Protein AF-0000000087149543 (afdb_homodimer)

InterPro domains:
  IPR029063 S-adenosyl-L-methionine-dependent methyltransferase superfamily [G3DSA:3.40.50.150] (4-211)
  IPR029063 S-adenosyl-L-methionine-dependent methyltransferase superfamily [SSF53335] (11-194)
  IPR041698 Methyltransferase domain 25 [PF13649] (48-140)

Organism: NCBI:txid1816183

Sequence (468 aa):
MKGEEWYQTDEVAQAYEAKRFSRGGRLIDRREKRAVLEALSPIEDRRVLEIACGTGRFTVMLAERGADIVGLDISSAMLAQGREKARAADVADHIEFLRGDAARLPFPDDHFDTVFAMRFFHLADTPAKFLAEMCRVSKEQVFFDTFNDRSTRVLYNWLLPMGSRLYGREEVERLIDGAGLELADANHDFVLPYGFYRKIPNQLAGAFRSADTAVGDTPIGDHLASVSYWNAHVMKGEEWYQTDEVAQAYEAKRFSRGGRLIDRREKRAVLEALSPIEDRRVLEIACGTGRFTVMLAERGADIVGLDISSAMLAQGREKARAADVADHIEFLRGDAARLPFPDDHFDTVFAMRFFHLADTPAKFLAEMCRVSKEQVFFDTFNDRSTRVLYNWLLPMGSRLYGREEVERLIDGAGLELADANHDFVLPYGFYRKIPNQLAGAFRSADTAVGDTPIGDHLASVSYWNAHV

Structure (mmCIF, N/CA/C/O backbone):
data_AF-0000000087149543-model_v1
#
loop_
_entity.id
_entity.type
_entity.pdbx_description
1 polymer 'Class I SAM-dependent methyltransferase'
#
loop_
_atom_site.group_PDB
_atom_site.id
_atom_site.type_symbol
_atom_site.label_atom_id
_atom_site.label_alt_id
_atom_site.label_comp_id
_atom_site.label_asym_id
_atom_site.label_entity_id
_atom_site.label_seq_id
_atom_site.pdbx_PDB_ins_code
_atom_site.Cartn_x
_atom_site.Cartn_y
_atom_site.Cartn_z
_atom_site.occupancy
_atom_site.B_iso_or_equiv
_atom_site.auth_seq_id
_atom_site.auth_comp_id
_atom_site.auth_asym_id
_atom_site.auth_atom_id
_atom_site.pdbx_PDB_model_num
ATOM 1 N N . MET A 1 1 ? 8.578 10.164 25.062 1 27.33 1 MET A N 1
ATOM 2 C CA . MET A 1 1 ? 10 10.461 25.172 1 27.33 1 MET A CA 1
ATOM 3 C C . MET A 1 1 ? 10.766 9.945 23.953 1 27.33 1 MET A C 1
ATOM 5 O O . MET A 1 1 ? 11.906 10.352 23.719 1 27.33 1 MET A O 1
ATOM 9 N N . LYS A 1 2 ? 10.258 8.82 23.375 1 34.66 2 LYS A N 1
ATOM 10 C CA . LYS A 1 2 ? 10.969 8.242 22.234 1 34.66 2 LYS A CA 1
ATOM 11 C C . LYS A 1 2 ? 10.852 9.133 21 1 34.66 2 LYS A C 1
ATOM 13 O O . LYS A 1 2 ? 11.695 9.07 20.109 1 34.66 2 LYS A O 1
ATOM 18 N N . GLY A 1 3 ? 9.875 9.961 20.984 1 36.56 3 GLY A N 1
ATOM 19 C CA . GLY A 1 3 ? 9.664 10.922 19.906 1 36.56 3 GLY A CA 1
ATOM 20 C C . GLY A 1 3 ? 10.672 12.062 19.922 1 36.56 3 GLY A C 1
ATOM 21 O O . GLY A 1 3 ? 10.938 12.672 18.891 1 36.56 3 GLY A O 1
ATOM 22 N N . GLU A 1 4 ? 11.047 12.398 21.094 1 40 4 GLU A N 1
ATOM 23 C CA . GLU A 1 4 ? 11.875 13.578 21.328 1 40 4 GLU A CA 1
ATOM 24 C C . GLU A 1 4 ? 13.281 13.391 20.766 1 40 4 GLU A C 1
ATOM 26 O O . GLU A 1 4 ? 13.875 14.336 20.25 1 40 4 GLU A O 1
ATOM 31 N N . GLU A 1 5 ? 13.789 12.203 20.953 1 42.94 5 GLU A N 1
ATOM 32 C CA . GLU A 1 5 ? 15.227 12.078 20.734 1 42.94 5 GLU A CA 1
ATOM 33 C C . GLU A 1 5 ? 15.562 12.055 19.25 1 42.94 5 GLU A C 1
ATOM 35 O O . GLU A 1 5 ? 16.594 12.562 18.828 1 42.94 5 GLU A O 1
ATOM 40 N N . TRP A 1 6 ? 14.711 11.523 18.578 1 41.09 6 TRP A N 1
ATOM 41 C CA . TRP A 1 6 ? 15.086 11.328 17.188 1 41.09 6 TRP A CA 1
ATOM 42 C C . TRP A 1 6 ? 15.148 12.656 16.438 1 41.09 6 TRP A C 1
ATOM 44 O O . TRP A 1 6 ? 16.031 12.875 15.609 1 41.09 6 TRP A O 1
ATOM 54 N N . TYR A 1 7 ? 14.297 13.555 16.891 1 47.53 7 TYR A N 1
ATOM 55 C CA . TYR A 1 7 ? 14.227 14.828 16.172 1 47.53 7 TYR A CA 1
ATOM 56 C C . TYR A 1 7 ? 15.367 15.75 16.578 1 47.53 7 TYR A C 1
ATOM 58 O O . TYR A 1 7 ? 15.586 16.797 15.961 1 47.53 7 TYR A O 1
ATOM 66 N N . GLN A 1 8 ? 16 15.297 17.594 1 44.03 8 GLN A N 1
ATOM 67 C CA . GLN A 1 8 ? 16.906 16.297 18.156 1 44.03 8 GLN A CA 1
ATOM 68 C C . GLN A 1 8 ? 18.266 16.266 17.469 1 44.03 8 GLN A C 1
ATOM 70 O O . GLN A 1 8 ? 19.094 17.156 17.656 1 44.03 8 GLN A O 1
ATOM 75 N N . THR A 1 9 ? 18.453 15.258 16.703 1 47.78 9 THR A N 1
ATOM 76 C CA . THR A 1 9 ? 19.844 15.305 16.266 1 47.78 9 THR A CA 1
ATOM 77 C C . THR A 1 9 ? 19.953 15.953 14.898 1 47.78 9 THR A C 1
ATOM 79 O O . THR A 1 9 ? 19.031 15.883 14.086 1 47.78 9 THR A O 1
ATOM 82 N N . ASP A 1 10 ? 20.953 16.891 14.758 1 50.62 10 ASP A N 1
ATOM 83 C CA . ASP A 1 10 ? 21.359 17.547 13.523 1 50.62 10 ASP A CA 1
ATOM 84 C C . ASP A 1 10 ? 21.25 16.594 12.336 1 50.62 10 ASP A C 1
ATOM 86 O O . ASP A 1 10 ? 20.875 17 11.234 1 50.62 10 ASP A O 1
ATOM 90 N N . GLU A 1 11 ? 21.625 15.477 12.625 1 47.28 11 GLU A N 1
ATOM 91 C CA . GLU A 1 11 ? 21.609 14.453 11.586 1 47.28 11 GLU A CA 1
ATOM 92 C C . GLU A 1 11 ? 20.188 14.156 11.125 1 47.28 11 GLU A C 1
ATOM 94 O O . GLU A 1 11 ? 19.938 13.945 9.938 1 47.28 11 GLU A O 1
ATOM 99 N N . VAL A 1 12 ? 19.406 14.297 11.992 1 49.44 12 VAL A N 1
ATOM 100 C CA . VAL A 1 12 ? 18 14.047 11.656 1 49.44 12 VAL A CA 1
ATOM 101 C C . VAL A 1 12 ? 17.469 15.188 10.797 1 49.44 12 VAL A C 1
ATOM 103 O O . VAL A 1 12 ? 16.75 14.961 9.82 1 49.44 12 VAL A O 1
ATOM 106 N N . ALA A 1 13 ? 17.922 16.375 11.109 1 51.53 13 ALA A N 1
ATOM 107 C CA . ALA A 1 13 ? 17.484 17.531 10.352 1 51.53 13 ALA A CA 1
ATOM 108 C C . ALA A 1 13 ? 17.969 17.469 8.906 1 51.53 13 ALA A C 1
ATOM 110 O O . ALA A 1 13 ? 17.219 17.766 7.973 1 51.53 13 ALA A O 1
ATOM 111 N N . GLN A 1 14 ? 19.203 17.062 8.758 1 47.72 14 GLN A N 1
ATOM 112 C CA . GLN A 1 14 ? 19.781 16.953 7.418 1 47.72 14 GLN A CA 1
ATOM 113 C C . GLN A 1 14 ? 19.094 15.859 6.609 1 47.72 14 GLN A C 1
ATOM 115 O O . GLN A 1 14 ? 18.812 16.047 5.426 1 47.72 14 GLN A O 1
ATOM 120 N N . ALA A 1 15 ? 18.906 14.844 7.258 1 51.75 15 ALA A N 1
ATOM 121 C CA . ALA A 1 15 ? 18.25 13.727 6.574 1 51.75 15 ALA A CA 1
ATOM 122 C C . ALA A 1 15 ? 16.812 14.078 6.184 1 51.75 15 ALA A C 1
ATOM 124 O O . ALA A 1 15 ? 16.344 13.68 5.113 1 51.75 15 ALA A O 1
ATOM 125 N N . TYR A 1 16 ? 16.328 14.797 7.02 1 52.88 16 TYR A N 1
ATOM 126 C CA . TYR A 1 16 ? 14.977 15.273 6.766 1 52.88 16 TYR A CA 1
ATOM 127 C C . TYR A 1 16 ? 14.922 16.109 5.496 1 52.88 16 TYR A C 1
ATOM 129 O O . TYR A 1 16 ? 14.016 15.953 4.676 1 52.88 16 TYR A O 1
ATOM 137 N N . GLU A 1 17 ? 15.906 16.906 5.301 1 51.84 17 GLU A N 1
ATOM 138 C CA . GLU A 1 17 ? 15.922 17.781 4.137 1 51.84 17 GLU A CA 1
ATOM 139 C C . GLU A 1 17 ? 16.156 17 2.852 1 51.84 17 GLU A C 1
ATOM 141 O O . GLU A 1 17 ? 15.547 17.297 1.819 1 51.84 17 GLU A O 1
ATOM 146 N N . ALA A 1 18 ? 17.109 16.078 2.912 1 49.62 18 ALA A N 1
ATOM 147 C CA . ALA A 1 18 ? 17.422 15.312 1.71 1 49.62 18 ALA A CA 1
ATOM 148 C C . ALA A 1 18 ? 16.188 14.57 1.201 1 49.62 18 ALA A C 1
ATOM 150 O O . ALA A 1 18 ? 15.922 14.547 -0.003 1 49.62 18 ALA A O 1
ATOM 151 N N . LYS A 1 19 ? 15.516 14.055 2.021 1 56.31 19 LYS A N 1
ATOM 152 C CA . LYS A 1 19 ? 14.305 13.312 1.677 1 56.31 19 LYS A CA 1
ATOM 153 C C . LYS A 1 19 ? 13.211 14.25 1.175 1 56.31 19 LYS A C 1
ATOM 155 O O . LYS A 1 19 ? 12.391 13.867 0.341 1 56.31 19 LYS A O 1
ATOM 160 N N . ARG A 1 20 ? 13.43 15.414 1.558 1 56.34 20 ARG A N 1
ATOM 161 C CA . ARG A 1 20 ? 12.477 16.438 1.164 1 56.34 20 ARG A CA 1
ATOM 162 C C . ARG A 1 20 ? 12.711 16.891 -0.276 1 56.34 20 ARG A C 1
ATOM 164 O O . ARG A 1 20 ? 11.781 17.328 -0.955 1 56.34 20 ARG A O 1
ATOM 171 N N . PHE A 1 21 ? 13.891 16.422 -0.726 1 56.03 21 PHE A N 1
ATOM 172 C CA . PHE A 1 21 ? 14.227 16.938 -2.049 1 56.03 21 PHE A CA 1
ATOM 173 C C . PHE A 1 21 ? 14.039 15.859 -3.109 1 56.03 21 PHE A C 1
ATOM 175 O O . PHE A 1 21 ? 14.289 16.094 -4.293 1 56.03 21 PHE A O 1
ATOM 182 N N . SER A 1 22 ? 13.617 14.836 -2.607 1 65.5 22 SER A N 1
ATOM 183 C CA . SER A 1 22 ? 13.227 13.883 -3.645 1 65.5 22 SER A CA 1
ATOM 184 C C . SER A 1 22 ? 12.008 14.383 -4.418 1 65.5 22 SER A C 1
ATOM 186 O O . SER A 1 22 ? 11.336 15.312 -3.988 1 65.5 22 SER A O 1
ATOM 188 N N . ARG A 1 23 ? 11.828 13.891 -5.684 1 73.19 23 ARG A N 1
ATOM 189 C CA . ARG A 1 23 ? 10.641 14.297 -6.441 1 73.19 23 ARG A CA 1
ATOM 190 C C . ARG A 1 23 ? 9.367 14.023 -5.648 1 73.19 23 ARG A C 1
ATOM 192 O O . ARG A 1 23 ? 8.43 14.82 -5.672 1 73.19 23 ARG A O 1
ATOM 199 N N . GLY A 1 24 ? 9.469 12.922 -4.938 1 71.25 24 GLY A N 1
ATOM 200 C CA . GLY A 1 24 ? 8.344 12.609 -4.07 1 71.25 24 GLY A CA 1
ATOM 201 C C . GLY A 1 24 ? 8.211 13.57 -2.902 1 71.25 24 GLY A C 1
ATOM 202 O O . GLY A 1 24 ? 7.102 14 -2.57 1 71.25 24 GLY A O 1
ATOM 203 N N . GLY A 1 25 ? 9.312 13.867 -2.389 1 74.81 25 GLY A N 1
ATOM 204 C CA . GLY A 1 25 ? 9.305 14.844 -1.311 1 74.81 25 GLY A CA 1
ATOM 205 C C . GLY A 1 25 ? 8.812 16.219 -1.746 1 74.81 25 GLY A C 1
ATOM 206 O O . GLY A 1 25 ? 8.07 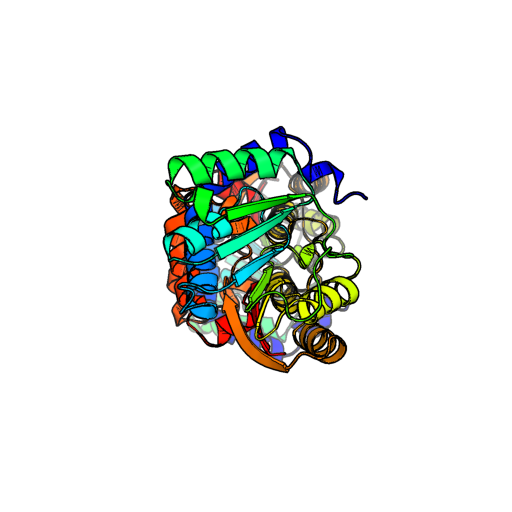16.875 -1.02 1 74.81 25 GLY A O 1
ATOM 207 N N . ARG A 1 26 ? 9.156 16.562 -2.906 1 80.81 26 ARG A N 1
ATOM 208 C CA . ARG A 1 26 ? 8.742 17.859 -3.441 1 80.81 26 ARG A CA 1
ATOM 209 C C . ARG A 1 26 ? 7.234 17.906 -3.656 1 80.81 26 ARG A C 1
ATOM 211 O O . ARG A 1 26 ? 6.602 18.938 -3.439 1 80.81 26 ARG A O 1
ATOM 218 N N . LEU A 1 27 ? 6.734 16.797 -4.102 1 78.44 27 LEU A N 1
ATOM 219 C CA . LEU A 1 27 ? 5.289 16.734 -4.293 1 78.44 27 LEU A CA 1
ATOM 220 C C . LEU A 1 27 ? 4.555 16.906 -2.971 1 78.44 27 LEU A C 1
ATOM 222 O O . LEU A 1 27 ? 3.59 17.672 -2.895 1 78.44 27 LEU A O 1
ATOM 226 N N . ILE A 1 28 ? 4.992 16.219 -1.995 1 83.06 28 ILE A N 1
ATOM 227 C CA . ILE A 1 28 ? 4.387 16.344 -0.672 1 83.06 28 ILE A CA 1
ATOM 228 C C . ILE A 1 28 ? 4.473 17.781 -0.188 1 83.06 28 ILE A C 1
ATOM 230 O O . ILE A 1 28 ? 3.475 18.344 0.268 1 83.06 28 ILE A O 1
ATOM 234 N N . ASP A 1 29 ? 5.613 18.344 -0.327 1 87.88 29 ASP A N 1
ATOM 235 C CA . ASP A 1 29 ? 5.852 19.719 0.111 1 87.88 29 ASP A CA 1
ATOM 236 C C . ASP A 1 29 ? 4.891 20.688 -0.579 1 87.88 29 ASP A C 1
ATOM 238 O O . ASP A 1 29 ? 4.258 21.516 0.078 1 87.88 29 ASP A O 1
ATOM 242 N N . ARG A 1 30 ? 4.762 20.562 -1.868 1 87.44 30 ARG A N 1
ATOM 243 C CA . ARG A 1 30 ? 3.908 21.453 -2.652 1 87.44 30 ARG A CA 1
ATOM 244 C C . ARG A 1 30 ? 2.449 21.328 -2.225 1 87.44 30 ARG A C 1
ATOM 246 O O . ARG A 1 30 ? 1.757 22.328 -2.07 1 87.44 30 ARG A O 1
ATOM 253 N N . ARG A 1 31 ? 2.006 20.156 -2.039 1 87.88 31 ARG A N 1
ATOM 254 C CA . ARG A 1 31 ? 0.6 19.938 -1.718 1 87.88 31 ARG A CA 1
ATOM 255 C C . ARG A 1 31 ? 0.289 20.375 -0.292 1 87.88 31 ARG A C 1
ATOM 257 O O . ARG A 1 31 ? -0.779 20.938 -0.027 1 87.88 31 ARG A O 1
ATOM 264 N N . GLU A 1 32 ? 1.177 20.109 0.598 1 92.75 32 GLU A N 1
ATOM 265 C CA . GLU A 1 32 ? 0.988 20.578 1.966 1 92.75 32 GLU A CA 1
ATOM 266 C C . GLU A 1 32 ? 0.935 22.094 2.021 1 92.75 32 GLU A C 1
ATOM 268 O O . GLU A 1 32 ? 0.095 22.672 2.719 1 92.75 32 GLU A O 1
ATOM 273 N N . LYS A 1 33 ? 1.839 22.75 1.318 1 94.81 33 LYS A N 1
ATOM 274 C CA . LYS A 1 33 ? 1.857 24.203 1.283 1 94.81 33 LYS A CA 1
ATOM 275 C C . LYS A 1 33 ? 0.556 24.766 0.708 1 94.81 33 LYS A C 1
ATOM 277 O O . LYS A 1 33 ? 0.018 25.75 1.213 1 94.81 33 LYS A O 1
ATOM 282 N N . ARG A 1 34 ? 0.113 24.094 -0.311 1 92.94 34 ARG A N 1
ATOM 283 C CA . ARG A 1 34 ? -1.152 24.516 -0.904 1 92.94 34 ARG A CA 1
ATOM 284 C C . ARG A 1 34 ? -2.291 24.422 0.105 1 92.94 34 ARG A C 1
ATOM 286 O O . ARG A 1 34 ? -3.113 25.328 0.215 1 92.94 34 ARG A O 1
ATOM 293 N N . ALA A 1 35 ? -2.326 23.344 0.829 1 93 35 ALA A N 1
ATOM 294 C CA . ALA A 1 35 ? -3.381 23.141 1.818 1 93 35 ALA A CA 1
ATOM 295 C C . ALA A 1 35 ? -3.357 24.219 2.889 1 93 35 ALA A C 1
ATOM 297 O O . ALA A 1 35 ? -4.402 24.75 3.268 1 93 35 ALA A O 1
ATOM 298 N N . VAL A 1 36 ? -2.188 24.547 3.352 1 96.56 36 VAL A N 1
ATOM 299 C CA . VAL A 1 36 ? -2.037 25.562 4.391 1 96.56 36 VAL A CA 1
ATOM 300 C C . VAL A 1 36 ? -2.459 26.922 3.848 1 96.56 36 VAL A C 1
ATOM 302 O O . VAL A 1 36 ? -3.236 27.641 4.484 1 96.56 36 VAL A O 1
ATOM 305 N N . LEU A 1 37 ? -2.008 27.234 2.67 1 95.44 37 LEU A N 1
ATOM 306 C CA . LEU A 1 37 ? -2.309 28.531 2.088 1 95.44 37 LEU A CA 1
ATOM 307 C C . LEU A 1 37 ? -3.805 28.688 1.829 1 95.44 37 LEU A C 1
ATOM 309 O O . LEU A 1 37 ? -4.391 29.734 2.117 1 95.44 37 LEU A O 1
ATOM 313 N N . GLU A 1 38 ? -4.344 27.688 1.303 1 93.75 38 GLU A N 1
ATOM 314 C CA . GLU A 1 38 ? -5.77 27.734 0.997 1 93.75 38 GLU A CA 1
ATOM 315 C C . GLU A 1 38 ? -6.602 27.891 2.268 1 93.75 38 GLU A C 1
ATOM 317 O O . GLU A 1 38 ? -7.613 28.594 2.275 1 93.75 38 GLU A O 1
ATOM 322 N N . ALA A 1 39 ? -6.172 27.312 3.305 1 95.06 39 ALA A N 1
ATOM 323 C CA . ALA A 1 39 ? -6.941 27.312 4.547 1 95.06 39 ALA A CA 1
ATOM 324 C C . ALA A 1 39 ? -6.789 28.625 5.289 1 95.06 39 ALA A C 1
ATOM 326 O O . ALA A 1 39 ? -7.742 29.125 5.906 1 95.06 39 ALA A O 1
ATOM 327 N N . LEU A 1 40 ? -5.617 29.234 5.227 1 96.5 40 LEU A N 1
ATOM 328 C CA . LEU A 1 40 ? -5.316 30.359 6.113 1 96.5 40 LEU A CA 1
ATOM 329 C C . LEU A 1 40 ? -5.496 31.688 5.391 1 96.5 40 LEU A C 1
ATOM 331 O O . LEU A 1 40 ? -5.547 32.75 6.027 1 96.5 40 LEU A O 1
ATOM 335 N N . SER A 1 41 ? -5.625 31.625 4.074 1 93.19 41 SER A N 1
ATOM 336 C CA . SER A 1 41 ? -5.75 32.875 3.316 1 93.19 41 SER A CA 1
ATOM 337 C C . SER A 1 41 ? -7.125 33.5 3.506 1 93.19 41 SER A C 1
ATOM 339 O O . SER A 1 41 ? -8.125 32.781 3.619 1 93.19 41 SER A O 1
ATOM 341 N N . PRO A 1 42 ? -7.133 34.719 3.535 1 93.75 42 PRO A N 1
ATOM 342 C CA . PRO A 1 42 ? -6.062 35.719 3.463 1 93.75 42 PRO A CA 1
ATOM 343 C C . PRO A 1 42 ? -5.293 35.844 4.773 1 93.75 42 PRO A C 1
ATOM 345 O O . PRO A 1 42 ? -5.895 35.875 5.852 1 93.75 42 PRO A O 1
ATOM 348 N N . ILE A 1 43 ? -3.969 36.031 4.676 1 94.31 43 ILE A N 1
ATOM 349 C CA . ILE A 1 43 ? -3.15 35.906 5.879 1 94.31 43 ILE A CA 1
ATOM 350 C C . ILE A 1 43 ? -2.377 37.188 6.105 1 94.31 43 ILE A C 1
ATOM 352 O O . ILE A 1 43 ? -1.684 37.344 7.117 1 94.31 43 ILE A O 1
ATOM 356 N N . GLU A 1 44 ? -2.564 38.156 5.191 1 95.5 44 GLU A N 1
ATOM 357 C CA . GLU A 1 44 ? -1.853 39.438 5.305 1 95.5 44 GLU A CA 1
ATOM 358 C C . GLU A 1 44 ? -2.209 40.156 6.602 1 95.5 44 GLU A C 1
ATOM 360 O O . GLU A 1 44 ? -3.387 40.312 6.934 1 95.5 44 GLU A O 1
ATOM 365 N N . ASP A 1 45 ? -1.207 40.5 7.359 1 96.12 45 ASP A N 1
ATOM 366 C CA . ASP A 1 45 ? -1.296 41.281 8.586 1 96.12 45 ASP A CA 1
ATOM 367 C C . ASP A 1 45 ? -2.012 40.5 9.688 1 96.12 45 ASP A C 1
ATOM 369 O O . ASP A 1 45 ? -2.566 41.125 10.617 1 96.12 45 ASP A O 1
ATOM 373 N N . ARG A 1 46 ? -2.084 39.25 9.562 1 97.81 46 ARG A N 1
ATOM 374 C CA . ARG A 1 46 ? -2.676 38.406 10.602 1 97.81 46 ARG A CA 1
ATOM 375 C C . ARG A 1 46 ? -1.606 37.875 11.547 1 97.81 46 ARG A C 1
ATOM 377 O O . ARG A 1 46 ? -0.473 37.625 11.133 1 97.81 46 ARG A O 1
ATOM 384 N N . ARG A 1 47 ? -1.957 37.781 12.82 1 98.62 47 ARG A N 1
ATOM 385 C CA . ARG A 1 47 ? -1.091 37.156 13.812 1 98.62 47 ARG A CA 1
ATOM 386 C C . ARG A 1 47 ? -1.292 35.625 13.82 1 98.62 47 ARG A C 1
ATOM 388 O O . ARG A 1 47 ? -2.369 35.156 14.172 1 98.62 47 ARG A O 1
ATOM 395 N N . VAL A 1 48 ? -0.228 34.938 13.492 1 98.75 48 VAL A N 1
ATOM 396 C CA . VAL A 1 48 ? -0.337 33.469 13.32 1 98.75 48 VAL A CA 1
ATOM 397 C C . VAL A 1 48 ? 0.649 32.781 14.242 1 98.75 48 VAL A C 1
ATOM 399 O O . VAL A 1 48 ? 1.75 33.281 14.484 1 98.75 48 VAL A O 1
ATOM 402 N N . LEU A 1 49 ? 0.227 31.641 14.781 1 98.88 49 LEU A N 1
ATOM 403 C CA . LEU A 1 49 ? 1.114 30.75 15.531 1 98.88 49 LEU A CA 1
ATOM 404 C C . LEU A 1 49 ? 1.224 29.391 14.867 1 98.88 49 LEU A C 1
ATOM 406 O O . LEU A 1 49 ? 0.208 28.766 14.562 1 98.88 49 LEU A O 1
ATOM 410 N N . GLU A 1 50 ? 2.434 28.953 14.562 1 98.88 50 GLU A N 1
ATOM 411 C CA . GLU A 1 50 ? 2.684 27.594 14.102 1 98.88 50 GLU A CA 1
ATOM 412 C C . GLU A 1 50 ? 3.291 26.734 15.219 1 98.88 50 GLU A C 1
ATOM 414 O O . GLU A 1 50 ? 4.336 27.078 15.766 1 98.88 50 GLU A O 1
ATOM 419 N N . ILE A 1 51 ? 2.572 25.688 15.508 1 98.12 51 ILE A N 1
ATOM 420 C CA . ILE A 1 51 ? 3.059 24.703 16.469 1 98.12 51 ILE A CA 1
ATOM 421 C C . ILE A 1 51 ? 3.92 23.656 15.758 1 98.12 51 ILE A C 1
ATOM 423 O O . ILE A 1 51 ? 3.555 23.172 14.688 1 98.12 51 ILE A O 1
ATOM 427 N N . ALA A 1 52 ? 5.109 23.297 16.422 1 96.44 52 ALA A N 1
ATOM 428 C CA . ALA A 1 52 ? 6.051 22.359 15.82 1 96.44 52 ALA A CA 1
ATOM 429 C C . ALA A 1 52 ? 6.477 22.797 14.43 1 96.44 52 ALA A C 1
ATOM 431 O O . ALA A 1 52 ? 6.359 22.047 13.461 1 96.44 52 ALA A O 1
ATOM 432 N N . CYS A 1 53 ? 7.141 23.984 14.383 1 97.44 53 CYS A N 1
ATOM 433 C CA . CYS A 1 53 ? 7.383 24.641 13.102 1 97.44 53 CYS A CA 1
ATOM 434 C C . CYS A 1 53 ? 8.594 24.031 12.406 1 97.44 53 CYS A C 1
ATOM 436 O O . CYS A 1 53 ? 8.82 24.281 11.219 1 97.44 53 CYS A O 1
ATOM 438 N N . GLY A 1 54 ? 9.43 23.25 13.133 1 94.94 54 GLY A N 1
ATOM 439 C CA . GLY A 1 54 ? 10.633 22.703 12.539 1 94.94 54 GLY A CA 1
ATOM 440 C C . GLY A 1 54 ? 11.586 23.75 12.016 1 94.94 54 GLY A C 1
ATOM 441 O O . GLY A 1 54 ? 11.93 24.703 12.734 1 94.94 54 GLY A O 1
ATOM 442 N N . THR A 1 55 ? 11.977 23.594 10.75 1 94.25 55 THR A N 1
ATOM 443 C CA . THR A 1 55 ? 12.914 24.547 10.156 1 94.25 55 THR A CA 1
ATOM 444 C C . THR A 1 55 ? 12.164 25.75 9.578 1 94.25 55 THR A C 1
ATOM 446 O O . THR A 1 55 ? 12.727 26.516 8.797 1 94.25 55 THR A O 1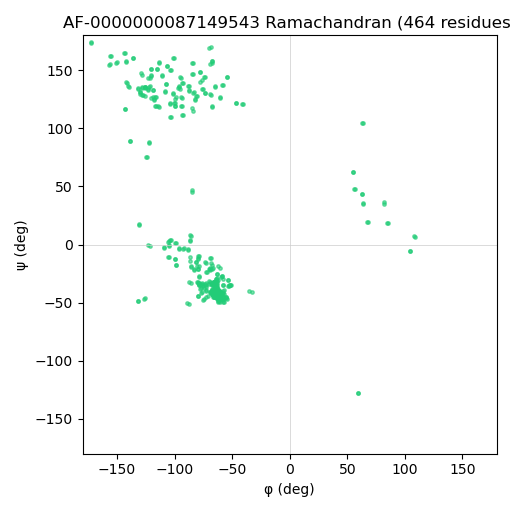
ATOM 449 N N . GLY A 1 56 ? 10.914 25.797 9.844 1 96.75 56 GLY A N 1
ATOM 450 C CA . GLY A 1 56 ? 10.133 26.984 9.5 1 96.75 56 GLY A CA 1
ATOM 451 C C . GLY A 1 56 ? 9.695 27 8.047 1 96.75 56 GLY A C 1
ATOM 452 O O . GLY A 1 56 ? 9.641 28.062 7.43 1 96.75 56 GLY A O 1
ATOM 453 N N . ARG A 1 57 ? 9.383 25.844 7.457 1 95.25 57 ARG A N 1
ATOM 454 C CA . ARG A 1 57 ? 8.961 25.781 6.059 1 95.25 57 ARG A CA 1
ATOM 455 C C . ARG A 1 57 ? 7.688 26.578 5.832 1 95.25 57 ARG A C 1
ATOM 457 O O . ARG A 1 57 ? 7.637 27.438 4.953 1 95.25 57 ARG A O 1
ATOM 464 N N . PHE A 1 58 ? 6.762 26.328 6.645 1 97.62 58 PHE A N 1
ATOM 465 C CA . PHE A 1 58 ? 5.488 27.031 6.516 1 97.62 58 PHE A CA 1
ATOM 466 C C . PHE A 1 58 ? 5.586 28.438 7.102 1 97.62 58 PHE A C 1
ATOM 468 O O . PHE A 1 58 ? 4.984 29.375 6.578 1 97.62 58 PHE A O 1
ATOM 475 N N . THR A 1 59 ? 6.363 28.594 8.148 1 98.38 59 THR A N 1
ATOM 476 C CA . THR A 1 59 ? 6.543 29.875 8.82 1 98.38 59 THR A CA 1
ATOM 477 C C . THR A 1 59 ? 7.055 30.938 7.84 1 98.38 59 THR A C 1
ATOM 479 O O . THR A 1 59 ? 6.469 32 7.719 1 98.38 59 THR A O 1
ATOM 482 N N . VAL A 1 60 ? 8.07 30.578 7.121 1 97.81 60 VAL A N 1
ATOM 483 C CA . VAL A 1 60 ? 8.688 31.5 6.176 1 97.81 60 VAL A CA 1
ATOM 484 C C . VAL A 1 60 ? 7.73 31.781 5.023 1 97.81 60 VAL A C 1
ATOM 486 O O . VAL A 1 60 ? 7.578 32.938 4.602 1 97.81 60 VAL A O 1
ATOM 489 N N . MET A 1 61 ? 7.082 30.766 4.555 1 97.44 61 MET A N 1
ATOM 490 C CA . MET A 1 61 ? 6.137 30.906 3.447 1 97.44 61 MET A CA 1
ATOM 491 C C . MET A 1 61 ? 5.035 31.906 3.795 1 97.44 61 MET A C 1
ATOM 493 O O . MET A 1 61 ? 4.707 32.781 2.992 1 97.44 61 MET A O 1
ATOM 497 N N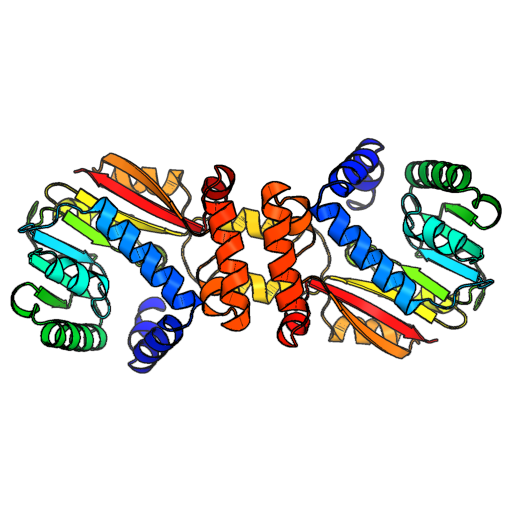 . LEU A 1 62 ? 4.48 31.812 4.973 1 98.38 62 LEU A N 1
ATOM 498 C CA . LEU A 1 62 ? 3.369 32.688 5.363 1 98.38 62 LEU A CA 1
ATOM 499 C C . LEU A 1 62 ? 3.848 34.094 5.629 1 98.38 62 LEU A C 1
ATOM 501 O O . LEU A 1 62 ? 3.137 35.062 5.332 1 98.38 62 LEU A O 1
ATOM 505 N N . ALA A 1 63 ? 5.031 34.219 6.16 1 98.44 63 ALA A N 1
ATOM 506 C CA . ALA A 1 63 ? 5.605 35.531 6.344 1 98.44 63 ALA A CA 1
ATOM 507 C C . ALA A 1 63 ? 5.785 36.25 5.008 1 98.44 63 ALA A C 1
ATOM 509 O O . ALA A 1 63 ? 5.531 37.438 4.895 1 98.44 63 ALA A O 1
ATOM 510 N N . GLU A 1 64 ? 6.199 35.5 4.004 1 97.5 64 GLU A N 1
ATOM 511 C CA . GLU A 1 64 ? 6.359 36.062 2.664 1 97.5 64 GLU A CA 1
ATOM 512 C C . GLU A 1 64 ? 5.035 36.562 2.121 1 97.5 64 GLU A C 1
ATOM 514 O O . GLU A 1 64 ? 5.016 37.438 1.248 1 97.5 64 GLU A O 1
ATOM 519 N N . ARG A 1 65 ? 4 36.094 2.723 1 96.69 65 ARG A N 1
ATOM 520 C CA . ARG A 1 65 ? 2.674 36.5 2.271 1 96.69 65 ARG A CA 1
ATOM 521 C C . ARG A 1 65 ? 2.102 37.594 3.166 1 96.69 65 ARG A C 1
ATOM 523 O O . ARG A 1 65 ? 0.931 37.969 3.035 1 96.69 65 ARG A O 1
ATOM 530 N N . GLY A 1 66 ? 2.852 38.031 4.156 1 97.25 66 GLY A N 1
ATOM 531 C CA . GLY A 1 66 ? 2.49 39.219 4.91 1 97.25 66 GLY A CA 1
ATOM 532 C C . GLY A 1 66 ? 2.006 38.906 6.312 1 97.25 66 GLY A C 1
ATOM 533 O O . GLY A 1 66 ? 1.563 39.812 7.031 1 97.25 66 GLY A O 1
ATOM 534 N N . ALA A 1 67 ? 2.094 37.688 6.758 1 98.19 67 ALA A N 1
ATOM 535 C CA . ALA A 1 67 ? 1.674 37.344 8.109 1 98.19 67 ALA A CA 1
ATOM 536 C C . ALA A 1 67 ? 2.729 37.75 9.141 1 98.19 67 ALA A C 1
ATOM 538 O O . ALA A 1 67 ? 3.916 37.812 8.82 1 98.19 67 ALA A O 1
ATOM 539 N N . ASP A 1 68 ? 2.271 38.094 10.312 1 98.56 68 ASP A N 1
ATOM 540 C CA . ASP A 1 68 ? 3.117 38.125 11.5 1 98.56 68 ASP A CA 1
ATOM 541 C C . ASP A 1 68 ? 3.049 36.812 12.258 1 98.56 68 ASP A C 1
ATOM 543 O O . ASP A 1 68 ? 2.033 36.5 12.883 1 98.56 68 ASP A O 1
ATOM 547 N N . ILE A 1 69 ? 4.203 36.062 12.234 1 98.69 69 ILE A N 1
ATOM 548 C CA . ILE A 1 69 ? 4.059 34.656 12.625 1 98.69 69 ILE A CA 1
ATOM 549 C C . ILE A 1 69 ? 5.078 34.312 13.703 1 98.69 69 ILE A C 1
ATOM 551 O O . ILE A 1 69 ? 6.23 34.75 13.641 1 98.69 69 ILE A O 1
ATOM 555 N N . VAL A 1 70 ? 4.594 33.625 14.703 1 98.81 70 VAL A N 1
ATOM 556 C CA . VAL A 1 70 ? 5.449 32.969 15.695 1 98.81 70 VAL A CA 1
ATOM 557 C C . VAL A 1 70 ? 5.57 31.484 15.375 1 98.81 70 VAL A C 1
ATOM 559 O O . VAL A 1 70 ? 4.559 30.797 15.195 1 98.81 70 VAL A O 1
ATOM 562 N N . GLY A 1 71 ? 6.793 31 15.172 1 98.69 71 GLY A N 1
ATOM 563 C CA . GLY A 1 71 ? 7.062 29.578 15.062 1 98.69 71 GLY A CA 1
ATOM 564 C C . GLY A 1 71 ? 7.602 28.969 16.344 1 98.69 71 GLY A C 1
ATOM 565 O O . GLY A 1 71 ? 8.641 29.406 16.844 1 98.69 71 GLY A O 1
ATOM 566 N N . LEU A 1 72 ? 6.887 28.016 16.891 1 98.19 72 LEU A N 1
ATOM 567 C CA . LEU A 1 72 ? 7.277 27.375 18.125 1 98.19 72 LEU A CA 1
ATOM 568 C C . LEU A 1 72 ? 7.75 25.953 17.875 1 98.19 72 LEU A C 1
ATOM 570 O O . LEU A 1 72 ? 7.117 25.203 17.125 1 98.19 72 LEU A O 1
ATOM 574 N N . ASP A 1 73 ? 8.875 25.562 18.422 1 96.44 73 ASP A N 1
ATOM 575 C CA . ASP A 1 73 ? 9.406 24.203 18.359 1 96.44 73 ASP A CA 1
ATOM 576 C C . ASP A 1 73 ? 10.25 23.891 19.594 1 96.44 73 ASP A C 1
ATOM 578 O O . ASP A 1 73 ? 10.766 24.797 20.25 1 96.44 73 ASP A O 1
ATOM 582 N N . ILE A 1 74 ? 10.344 22.641 19.844 1 92.75 74 ILE A N 1
ATOM 583 C CA . ILE A 1 74 ? 11.109 22.219 21.016 1 92.75 74 ILE A CA 1
ATOM 584 C C . ILE A 1 74 ? 12.594 22.156 20.656 1 92.75 74 ILE A C 1
ATOM 586 O O . ILE A 1 74 ? 13.445 22.219 21.547 1 92.75 74 ILE A O 1
ATOM 590 N N . SER A 1 75 ? 12.945 22.047 19.438 1 91.56 75 SER A N 1
ATOM 591 C CA . SER A 1 75 ? 14.32 21.844 19 1 91.56 75 SER A CA 1
ATOM 592 C C . SER A 1 75 ? 15.008 23.156 18.672 1 91.56 75 SER A C 1
ATOM 594 O O . SER A 1 75 ? 14.68 23.812 17.672 1 91.56 75 SER A O 1
ATOM 596 N N . SER A 1 76 ? 16.078 23.438 19.406 1 92.81 76 SER A N 1
ATOM 597 C CA . SER A 1 76 ? 16.844 24.641 19.156 1 92.81 76 SER A CA 1
ATOM 598 C C . SER A 1 76 ? 17.562 24.578 17.812 1 92.81 76 SER A C 1
ATOM 600 O O . SER A 1 76 ? 17.719 25.594 17.141 1 92.81 76 SER A O 1
ATOM 602 N N . ALA A 1 77 ? 17.953 23.406 17.516 1 89.31 77 ALA A N 1
ATOM 603 C CA . ALA A 1 77 ? 18.672 23.219 16.266 1 89.31 77 ALA A CA 1
ATOM 604 C C . ALA A 1 77 ? 17.781 23.531 15.07 1 89.31 77 ALA A C 1
ATOM 606 O O . ALA A 1 77 ? 18.203 24.172 14.102 1 89.31 77 ALA A O 1
ATOM 607 N N . MET A 1 78 ? 16.578 23.094 15.133 1 92.19 78 MET A N 1
ATOM 608 C CA . MET A 1 78 ? 15.625 23.359 14.062 1 92.19 78 MET A CA 1
ATOM 609 C C . MET A 1 78 ? 15.312 24.859 13.961 1 92.19 78 MET A C 1
ATOM 611 O O . MET A 1 78 ? 15.273 25.406 12.867 1 92.19 78 MET A O 1
ATOM 615 N N . LEU A 1 79 ? 15.195 25.5 15.117 1 95.44 79 LEU A N 1
ATOM 616 C CA . LEU A 1 79 ? 14.875 26.922 15.141 1 95.44 79 LEU A CA 1
ATOM 617 C C . LEU A 1 79 ? 16.016 27.75 14.555 1 95.44 79 LEU A C 1
ATOM 619 O O . LEU A 1 79 ? 15.781 28.75 13.891 1 95.44 79 LEU A O 1
ATOM 623 N N . ALA A 1 80 ? 17.203 27.281 14.781 1 95.5 80 ALA A N 1
ATOM 624 C CA . ALA A 1 80 ? 18.344 27.984 14.227 1 95.5 80 ALA A CA 1
ATOM 625 C C . ALA A 1 80 ? 18.328 27.953 12.703 1 95.5 80 ALA A C 1
ATOM 627 O O . ALA A 1 80 ? 18.594 28.969 12.055 1 95.5 80 ALA A O 1
ATOM 628 N N . GLN A 1 81 ? 18.031 26.859 12.219 1 94.31 81 GLN A N 1
ATOM 629 C CA . GLN A 1 81 ? 17.906 26.734 10.766 1 94.31 81 GLN A CA 1
ATOM 630 C C . GLN A 1 81 ? 16.766 27.609 10.25 1 94.31 81 GLN A C 1
ATOM 632 O O . GLN A 1 81 ? 16.859 28.203 9.172 1 94.31 81 GLN A O 1
ATOM 637 N N . GLY A 1 82 ? 15.695 27.656 11 1 95.94 82 GLY A N 1
ATOM 638 C CA . GLY A 1 82 ? 14.578 28.5 10.625 1 95.94 82 GLY A CA 1
ATOM 639 C C . GLY A 1 82 ? 14.938 29.984 10.555 1 95.94 82 GLY A C 1
ATOM 640 O O . GLY A 1 82 ? 14.539 30.672 9.625 1 95.94 82 GLY A O 1
ATOM 641 N N . ARG A 1 83 ? 15.695 30.391 11.469 1 97.38 83 ARG A N 1
ATOM 642 C CA . ARG A 1 83 ? 16.141 31.781 11.492 1 97.38 83 ARG A CA 1
ATOM 643 C C . ARG A 1 83 ? 17 32.094 10.281 1 97.38 83 ARG A C 1
ATOM 645 O O . ARG A 1 83 ? 16.875 33.188 9.695 1 97.38 83 ARG A O 1
ATOM 652 N N . GLU A 1 84 ? 17.797 31.172 9.93 1 96.69 84 GLU A N 1
ATOM 653 C CA . GLU A 1 84 ? 18.625 31.359 8.742 1 96.69 84 GLU A CA 1
ATOM 654 C C . GLU A 1 84 ? 17.766 31.484 7.484 1 96.69 84 GLU A C 1
ATOM 656 O O . GLU A 1 84 ? 18.016 32.344 6.633 1 96.69 84 GLU A O 1
ATOM 661 N N . LYS A 1 85 ? 16.828 30.703 7.422 1 95.31 85 LYS A N 1
ATOM 662 C CA . LYS A 1 85 ? 15.922 30.75 6.273 1 95.31 85 LYS A CA 1
ATOM 663 C C . LYS A 1 85 ? 15.148 32.062 6.223 1 95.31 85 LYS A C 1
ATOM 665 O O . LYS A 1 85 ? 14.953 32.625 5.145 1 95.31 85 LYS A O 1
ATOM 670 N N . ALA A 1 86 ? 14.758 32.5 7.332 1 97.19 86 ALA A N 1
ATOM 671 C CA . ALA A 1 86 ? 14.016 33.75 7.418 1 97.19 86 ALA A CA 1
ATOM 672 C C . ALA A 1 86 ? 14.867 34.938 6.953 1 97.19 86 ALA A C 1
ATOM 674 O O . ALA A 1 86 ? 14.375 35.812 6.242 1 97.19 86 ALA A O 1
ATOM 675 N N . ARG A 1 87 ? 16.094 34.875 7.336 1 97.69 87 ARG A N 1
ATOM 676 C CA . ARG A 1 87 ? 17.016 35.938 6.918 1 97.69 87 ARG A CA 1
ATOM 677 C C . ARG A 1 87 ? 17.25 35.875 5.414 1 97.69 87 ARG A C 1
ATOM 679 O O . ARG A 1 87 ? 17.234 36.906 4.742 1 97.69 87 ARG A O 1
ATOM 686 N N . ALA A 1 88 ? 17.422 34.719 4.953 1 96.69 88 ALA A N 1
ATOM 687 C CA . ALA A 1 88 ? 17.688 34.531 3.529 1 96.69 88 ALA A CA 1
ATOM 688 C C . ALA A 1 88 ? 16.516 35 2.686 1 96.69 88 ALA A C 1
ATOM 690 O O . ALA A 1 88 ? 16.688 35.531 1.58 1 96.69 88 ALA A O 1
ATOM 691 N N . ALA A 1 89 ? 15.344 34.875 3.232 1 96.5 89 ALA A N 1
ATOM 692 C CA . ALA A 1 89 ? 14.125 35.25 2.508 1 96.5 89 ALA A CA 1
ATOM 693 C C . ALA A 1 89 ? 13.727 36.688 2.773 1 96.5 89 ALA A C 1
ATOM 695 O O . ALA A 1 89 ? 12.719 37.156 2.25 1 96.5 89 ALA A O 1
ATOM 696 N N . ASP A 1 90 ? 14.477 37.344 3.637 1 97.5 90 ASP A N 1
ATOM 697 C CA . ASP A 1 90 ? 14.273 38.75 3.98 1 97.5 90 ASP A CA 1
ATOM 698 C C . ASP A 1 90 ? 12.906 38.969 4.629 1 97.5 90 ASP A C 1
ATOM 700 O O . ASP A 1 90 ? 12.188 39.906 4.266 1 97.5 90 ASP A O 1
ATOM 704 N N . VAL A 1 91 ? 12.547 38.031 5.566 1 97.75 91 VAL A N 1
ATOM 705 C CA . VAL A 1 91 ? 11.266 38.156 6.262 1 97.75 91 VAL A CA 1
ATOM 706 C C . VAL A 1 91 ? 11.477 38 7.766 1 97.75 91 VAL A C 1
ATOM 708 O O . VAL A 1 91 ? 10.531 37.719 8.5 1 97.75 91 VAL A O 1
ATOM 711 N N . ALA A 1 92 ? 12.641 38.125 8.234 1 97.69 92 ALA A N 1
ATOM 712 C CA . ALA A 1 92 ? 12.984 37.938 9.641 1 97.69 92 ALA A CA 1
ATOM 713 C C . ALA A 1 92 ? 12.195 38.875 10.539 1 97.69 92 ALA A C 1
ATOM 715 O O . ALA A 1 92 ? 11.867 38.531 11.68 1 97.69 92 ALA A O 1
ATOM 716 N N . ASP A 1 93 ? 11.852 40 10.008 1 97.19 93 ASP A N 1
ATOM 717 C CA . ASP A 1 93 ? 11.156 41 10.789 1 97.19 93 ASP A CA 1
ATOM 718 C C . ASP A 1 93 ? 9.703 40.594 11.039 1 97.19 93 ASP A C 1
ATOM 720 O O . ASP A 1 93 ? 9.031 41.188 11.898 1 97.19 93 ASP A O 1
ATOM 724 N N . HIS A 1 94 ? 9.211 39.625 10.312 1 97.81 94 HIS A N 1
ATOM 725 C CA . HIS A 1 94 ? 7.828 39.188 10.438 1 97.81 94 HIS A CA 1
ATOM 726 C C . HIS A 1 94 ? 7.742 37.875 11.211 1 97.81 94 HIS A C 1
ATOM 728 O O . HIS A 1 94 ? 6.66 37.312 11.367 1 97.81 94 HIS A O 1
ATOM 734 N N . ILE A 1 95 ? 8.898 37.344 11.727 1 98.56 95 ILE A N 1
ATOM 735 C CA . ILE A 1 95 ? 8.906 36.031 12.32 1 98.56 95 ILE A CA 1
ATOM 736 C C . ILE A 1 95 ? 9.57 36.062 13.695 1 98.56 95 ILE A C 1
ATOM 738 O O . ILE A 1 95 ? 10.602 36.719 13.867 1 98.56 95 ILE A O 1
ATOM 742 N N . GLU A 1 96 ? 8.969 35.531 14.602 1 98.38 96 GLU A N 1
ATOM 743 C CA . GLU A 1 96 ? 9.594 35.188 15.883 1 98.38 96 GLU A CA 1
ATOM 744 C C . GLU A 1 96 ? 9.664 33.688 16.109 1 98.38 96 GLU A C 1
ATOM 746 O O . GLU A 1 96 ? 8.633 33 16.109 1 98.38 96 GLU A O 1
ATOM 751 N N . PHE A 1 97 ? 10.852 33.125 16.234 1 98.06 97 PHE A N 1
ATOM 752 C CA . PHE A 1 97 ? 11.031 31.734 16.578 1 98.06 97 PHE A CA 1
ATOM 753 C C . PHE A 1 97 ? 11.195 31.562 18.078 1 98.06 97 PHE A C 1
ATOM 755 O O . PHE A 1 97 ? 12.078 32.188 18.688 1 98.06 97 PHE A O 1
ATOM 762 N N . LEU A 1 98 ? 10.398 30.719 18.656 1 97.75 98 LEU A N 1
ATOM 763 C CA . LEU A 1 98 ? 10.352 30.547 20.094 1 97.75 98 LEU A CA 1
ATOM 764 C C . LEU A 1 98 ? 10.484 29.078 20.484 1 97.75 98 LEU A C 1
ATOM 766 O O . LEU A 1 98 ? 9.773 28.234 19.938 1 97.75 98 LEU A O 1
ATOM 770 N N . ARG A 1 99 ? 11.391 28.781 21.375 1 96.5 99 ARG A N 1
ATOM 771 C CA . ARG A 1 99 ? 11.469 27.438 21.906 1 96.5 99 ARG A CA 1
ATOM 772 C C . ARG A 1 99 ? 10.43 27.219 23 1 96.5 99 ARG A C 1
ATOM 774 O O . ARG A 1 99 ? 10.305 28.031 23.922 1 96.5 99 ARG A O 1
ATOM 781 N N . GLY A 1 100 ? 9.664 26.188 22.875 1 94.38 100 GLY A N 1
ATOM 782 C CA . GLY A 1 100 ? 8.656 25.953 23.891 1 94.38 100 GLY A CA 1
ATOM 783 C C . GLY A 1 100 ? 7.938 24.625 23.719 1 94.38 100 GLY A C 1
ATOM 784 O O . GLY A 1 100 ? 8.172 23.906 22.734 1 94.38 100 GLY A O 1
ATOM 785 N N . ASP A 1 101 ? 7.105 24.375 24.75 1 92.62 101 ASP A N 1
ATOM 786 C CA . ASP A 1 101 ? 6.266 23.172 24.797 1 92.62 101 ASP A CA 1
ATOM 787 C C . ASP A 1 101 ? 4.84 23.5 24.344 1 92.62 101 ASP A C 1
ATOM 789 O O . ASP A 1 101 ? 4.188 24.375 24.906 1 92.62 101 ASP A O 1
ATOM 793 N N . ALA A 1 102 ? 4.406 22.734 23.391 1 93.44 102 ALA A N 1
ATOM 794 C CA . ALA A 1 102 ? 3.086 22.984 22.812 1 93.44 102 ALA A CA 1
ATOM 795 C C . ALA A 1 102 ? 1.982 22.672 23.812 1 93.44 102 ALA A C 1
ATOM 797 O O . ALA A 1 102 ? 0.839 23.109 23.641 1 93.44 102 ALA A O 1
ATOM 798 N N . ALA A 1 103 ? 2.295 21.938 24.875 1 92.38 103 ALA A N 1
ATOM 799 C CA . ALA A 1 103 ? 1.3 21.578 25.875 1 92.38 103 ALA A CA 1
ATOM 800 C C . ALA A 1 103 ? 1.055 22.719 26.859 1 92.38 103 ALA A C 1
ATOM 802 O O . ALA A 1 103 ? 0.07 22.703 27.609 1 92.38 103 ALA A O 1
ATOM 803 N N . ARG A 1 104 ? 1.999 23.641 26.891 1 94 104 ARG A N 1
ATOM 804 C CA . ARG A 1 104 ? 1.889 24.828 27.734 1 94 104 ARG A CA 1
ATOM 805 C C . ARG A 1 104 ? 2.377 26.078 27.016 1 94 104 ARG A C 1
ATOM 807 O O . ARG A 1 104 ? 3.5 26.531 27.234 1 94 104 ARG A O 1
ATOM 814 N N . LEU A 1 105 ? 1.483 26.688 26.359 1 96.94 105 LEU A N 1
ATOM 815 C CA . LEU A 1 105 ? 1.854 27.828 25.516 1 96.94 105 LEU A CA 1
ATOM 816 C C . LEU A 1 105 ? 1.918 29.094 26.344 1 96.94 105 LEU A C 1
ATOM 818 O O . LEU A 1 105 ? 0.98 29.422 27.078 1 96.94 105 LEU A O 1
ATOM 822 N N . PRO A 1 106 ? 2.969 29.812 26.219 1 96.69 106 PRO A N 1
ATOM 823 C CA . PRO A 1 106 ? 3.158 31.031 27.016 1 96.69 106 PRO A CA 1
ATOM 824 C C . PRO A 1 106 ? 2.49 32.25 26.391 1 96.69 106 PRO A C 1
ATOM 826 O O . PRO A 1 106 ? 3.1 33.312 26.328 1 96.69 106 PRO A O 1
ATOM 829 N N . PHE A 1 107 ? 1.292 32.125 25.984 1 98.19 107 PHE A N 1
ATOM 830 C CA . PHE A 1 107 ? 0.538 33.219 25.375 1 98.19 107 PHE A CA 1
ATOM 831 C C . PHE A 1 107 ? -0.824 33.375 26.047 1 98.19 107 PHE A C 1
ATOM 833 O O . PHE A 1 107 ? -1.41 32.375 26.5 1 98.19 107 PHE A O 1
ATOM 840 N N . PRO A 1 108 ? -1.323 34.562 26.125 1 98 108 PRO A N 1
ATOM 841 C CA . PRO A 1 108 ? -2.674 34.75 26.672 1 98 108 PRO A CA 1
ATOM 842 C C . PRO A 1 108 ? -3.758 34.219 25.734 1 98 108 PRO A C 1
ATOM 844 O O . PRO A 1 108 ? -3.477 33.875 24.578 1 98 108 PRO A O 1
ATOM 847 N N . ASP A 1 109 ? -4.988 34.156 26.297 1 98.12 109 ASP A N 1
ATOM 848 C CA . ASP A 1 109 ? -6.141 33.719 25.531 1 98.12 109 ASP A CA 1
ATOM 849 C C . ASP A 1 109 ? -6.363 34.594 24.297 1 98.12 109 ASP A C 1
ATOM 851 O O . ASP A 1 109 ? -6.184 35.812 24.375 1 98.12 109 ASP A O 1
ATOM 855 N N . ASP A 1 110 ? -6.652 34.062 23.188 1 98.19 110 ASP A N 1
ATOM 856 C CA . ASP A 1 110 ? -7.098 34.75 21.984 1 98.19 110 ASP A CA 1
ATOM 857 C C . ASP A 1 110 ? -6.016 35.688 21.469 1 98.19 110 ASP A C 1
ATOM 859 O O . ASP A 1 110 ? -6.316 36.812 21.016 1 98.19 110 ASP A O 1
ATOM 863 N N . HIS A 1 111 ? -4.801 35.281 21.609 1 98.44 111 HIS A N 1
ATOM 864 C CA . HIS A 1 111 ? -3.668 36.125 21.25 1 98.44 111 HIS A CA 1
ATOM 865 C C . HIS A 1 111 ? -3.416 36.094 19.75 1 98.44 111 HIS A C 1
ATOM 867 O O . HIS A 1 111 ? -2.959 37.094 19.172 1 98.44 111 HIS A O 1
ATOM 873 N N . PHE A 1 112 ? -3.666 35.031 19.078 1 98.69 112 PHE A N 1
ATOM 874 C CA . PHE A 1 112 ? -3.426 34.875 17.641 1 98.69 112 PHE A CA 1
ATOM 875 C C . PHE A 1 112 ? -4.742 34.781 16.875 1 98.69 112 PHE A C 1
ATOM 877 O O . PHE A 1 112 ? -5.738 34.281 17.406 1 98.69 112 PHE A O 1
ATOM 884 N N . ASP A 1 113 ? -4.746 35.312 15.664 1 98.5 113 ASP A N 1
ATOM 885 C CA . ASP A 1 113 ? -5.91 35.156 14.805 1 98.5 113 ASP A CA 1
ATOM 886 C C . ASP A 1 113 ? -6.094 33.688 14.406 1 98.5 113 ASP A C 1
ATOM 888 O O . ASP A 1 113 ? -7.219 33.188 14.375 1 98.5 113 ASP A O 1
ATOM 892 N N . THR A 1 114 ? -4.977 33.062 14.133 1 98.19 114 THR A N 1
ATOM 893 C CA . THR A 1 114 ? -4.98 31.688 13.688 1 98.19 114 THR A CA 1
ATOM 894 C C . THR A 1 114 ? -3.812 30.922 14.297 1 98.19 114 THR A C 1
ATOM 896 O O . THR A 1 114 ? -2.701 31.453 14.398 1 98.19 114 THR A O 1
ATOM 899 N N . VAL A 1 115 ? -4.098 29.656 14.711 1 98.75 115 VAL A N 1
ATOM 900 C CA . VAL A 1 115 ? -3.08 28.719 15.18 1 98.75 115 VAL A CA 1
ATOM 901 C C . VAL A 1 115 ? -3.127 27.438 14.336 1 98.75 115 VAL A C 1
ATOM 903 O O . VAL A 1 115 ? -4.207 26.922 14.055 1 98.75 115 VAL A O 1
ATOM 906 N N . PHE A 1 116 ? -1.954 26.969 13.891 1 98.62 116 PHE A N 1
ATOM 907 C CA . PHE A 1 116 ? -1.988 25.75 13.102 1 98.62 116 PHE A CA 1
ATOM 908 C C . PHE A 1 116 ? -0.797 24.859 13.43 1 98.62 116 PHE A C 1
ATOM 910 O O . PHE A 1 116 ? 0.176 25.312 14.039 1 98.62 116 PHE A O 1
ATOM 917 N N . ALA A 1 117 ? -0.922 23.594 13.172 1 98.06 117 ALA A N 1
ATOM 918 C CA . ALA A 1 117 ? 0.1 22.578 13.398 1 98.06 117 ALA A CA 1
ATOM 919 C C . ALA A 1 117 ? 0.088 21.531 12.289 1 98.06 117 ALA A C 1
ATOM 921 O O . ALA A 1 117 ? -0.911 20.844 12.094 1 98.06 117 ALA A O 1
ATOM 922 N N . MET A 1 118 ? 1.172 21.453 11.555 1 96.56 118 MET A N 1
ATOM 923 C CA . MET A 1 118 ? 1.335 20.453 10.508 1 96.56 118 MET A CA 1
ATOM 924 C C . MET A 1 118 ? 2.33 19.375 10.93 1 96.56 118 MET A C 1
ATOM 926 O O . MET A 1 118 ? 3.375 19.688 11.508 1 96.56 118 MET A O 1
ATOM 930 N N . ARG A 1 119 ? 2 18.141 10.633 1 91.62 119 ARG A N 1
ATOM 931 C CA . ARG A 1 119 ? 2.875 17.016 10.938 1 91.62 119 ARG A CA 1
ATOM 932 C C . ARG A 1 119 ? 3.207 16.969 12.43 1 91.62 119 ARG A C 1
ATOM 934 O O . ARG A 1 119 ? 4.371 16.812 12.805 1 91.62 119 ARG A O 1
ATOM 941 N N . PHE A 1 120 ? 2.211 17.094 13.219 1 92.75 120 PHE A N 1
ATOM 942 C CA . PHE A 1 120 ? 2.426 17.188 14.664 1 92.75 120 PHE A CA 1
ATOM 943 C C . PHE A 1 120 ? 1.593 16.141 15.406 1 92.75 120 PHE A C 1
ATOM 945 O O . PHE A 1 120 ? 2.119 15.398 16.234 1 92.75 120 PHE A O 1
ATOM 952 N N . PHE A 1 121 ? 0.339 15.984 15.094 1 93.25 121 PHE A N 1
ATOM 953 C CA . PHE A 1 121 ? -0.595 15.234 15.93 1 93.25 121 PHE A CA 1
ATOM 954 C C . PHE A 1 121 ? -0.314 13.734 15.836 1 93.25 121 PHE A C 1
ATOM 956 O O . PHE A 1 121 ? -0.682 12.977 16.734 1 93.25 121 PHE A O 1
ATOM 963 N N . HIS A 1 122 ? 0.299 13.32 14.766 1 86.88 122 HIS A N 1
ATOM 964 C CA . HIS A 1 122 ? 0.642 11.906 14.688 1 86.88 122 HIS A CA 1
ATOM 965 C C . HIS A 1 122 ? 1.723 11.539 15.695 1 86.88 122 HIS A C 1
ATOM 967 O O . HIS A 1 122 ? 1.945 10.359 15.977 1 86.88 122 HIS A O 1
ATOM 973 N N . LEU A 1 123 ? 2.312 12.508 16.266 1 86.31 123 LEU A N 1
ATOM 974 C CA . LEU A 1 123 ? 3.342 12.266 17.266 1 86.31 123 LEU A CA 1
ATOM 975 C C . LEU A 1 123 ? 2.844 12.633 18.672 1 86.31 123 LEU A C 1
ATOM 977 O O . LEU A 1 123 ? 3.557 12.453 19.656 1 86.31 123 LEU A O 1
ATOM 981 N N . ALA A 1 124 ? 1.681 13.125 18.75 1 87.12 124 ALA A N 1
ATOM 982 C CA . ALA A 1 124 ? 1.163 13.672 20 1 87.12 124 ALA A CA 1
ATOM 983 C C . ALA A 1 124 ? 0.611 12.57 20.891 1 87.12 124 ALA A C 1
ATOM 985 O O . ALA A 1 124 ? -0.34 11.875 20.531 1 87.12 124 ALA A O 1
ATOM 986 N N . ASP A 1 125 ? 1.102 12.5 22.109 1 83.31 125 ASP A N 1
ATOM 987 C CA . ASP A 1 125 ? 0.632 11.5 23.062 1 83.31 125 ASP A CA 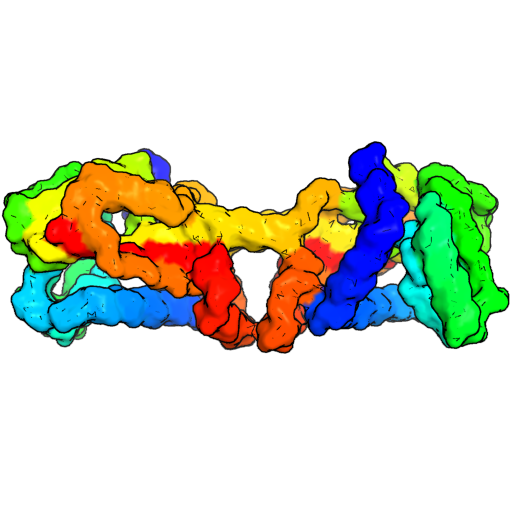1
ATOM 988 C C . ASP A 1 125 ? -0.699 11.922 23.688 1 83.31 125 ASP A C 1
ATOM 990 O O . ASP A 1 125 ? -1.521 11.078 24.031 1 83.31 125 ASP A O 1
ATOM 994 N N . THR A 1 126 ? -0.827 13.219 23.844 1 90.56 126 THR A N 1
ATOM 995 C CA . THR A 1 126 ? -2.043 13.766 24.438 1 90.56 126 THR A CA 1
ATOM 996 C C . THR A 1 126 ? -2.676 14.797 23.5 1 90.56 126 THR A C 1
ATOM 998 O O . THR A 1 126 ? -2.678 15.992 23.812 1 90.56 126 THR A O 1
ATOM 1001 N N . PRO A 1 127 ? -3.307 14.328 22.453 1 94.12 127 PRO A N 1
ATOM 1002 C CA . PRO A 1 127 ? -3.791 15.266 21.438 1 94.12 127 PRO A CA 1
ATOM 1003 C C . PRO A 1 127 ? -4.84 16.234 21.969 1 94.12 127 PRO A C 1
ATOM 1005 O O . PRO A 1 127 ? -4.887 17.391 21.562 1 94.12 127 PRO A O 1
ATOM 1008 N N . ALA A 1 128 ? -5.582 15.812 22.953 1 94.75 128 ALA A N 1
ATOM 1009 C CA . ALA A 1 128 ? -6.625 16.672 23.5 1 94.75 128 ALA A CA 1
ATOM 1010 C C . ALA A 1 128 ? -6.02 17.891 24.203 1 94.75 128 ALA A C 1
ATOM 1012 O O . ALA A 1 128 ? -6.508 19.016 24.031 1 94.75 128 ALA A O 1
ATOM 1013 N N . LYS A 1 129 ? -4.984 17.656 24.906 1 94.62 129 LYS A N 1
ATOM 1014 C CA . LYS A 1 129 ? -4.32 18.75 25.625 1 94.62 129 LYS A CA 1
ATOM 1015 C C . LYS A 1 129 ? -3.74 19.766 24.656 1 94.62 129 LYS A C 1
ATOM 1017 O O . LYS A 1 129 ? -3.859 20.984 24.875 1 94.62 129 LYS A O 1
ATOM 1022 N N . PHE A 1 130 ? -3.146 19.312 23.625 1 95.75 130 PHE A N 1
ATOM 1023 C CA . PHE A 1 130 ? -2.527 20.188 22.656 1 95.75 130 PHE A CA 1
ATOM 1024 C C . PHE A 1 130 ? -3.584 21.016 21.922 1 95.75 130 PHE A C 1
ATOM 1026 O O . PHE A 1 130 ? -3.408 22.219 21.703 1 95.75 130 PHE A O 1
ATOM 1033 N N . LEU A 1 131 ? -4.676 20.344 21.547 1 96.94 131 LEU A N 1
ATOM 1034 C CA . LEU A 1 131 ? -5.734 21.031 20.828 1 96.94 131 LEU A CA 1
ATOM 1035 C C . LEU A 1 131 ? -6.402 22.078 21.734 1 96.94 131 LEU A C 1
ATOM 1037 O O . LEU A 1 131 ? -6.777 23.156 21.266 1 96.94 131 LEU A O 1
ATOM 1041 N N . ALA A 1 132 ? -6.477 21.797 23 1 96.31 132 ALA A N 1
ATOM 1042 C CA . ALA A 1 132 ? -7.043 22.75 23.969 1 96.31 132 ALA A CA 1
ATOM 1043 C C . ALA A 1 132 ? -6.176 24 24.078 1 96.31 132 ALA A C 1
ATOM 1045 O O . ALA A 1 132 ? -6.691 25.125 24.109 1 96.31 132 ALA A O 1
ATOM 1046 N N . GLU A 1 133 ? -4.906 23.797 24.125 1 97.56 133 GLU A N 1
ATOM 1047 C CA . GLU A 1 133 ? -3.988 24.938 24.172 1 97.56 133 GLU A CA 1
ATOM 1048 C C . GLU A 1 133 ? -4.047 25.75 22.891 1 97.56 133 GLU A C 1
ATOM 1050 O O . GLU A 1 133 ? -4.031 26.984 22.922 1 97.56 133 GLU A O 1
ATOM 1055 N N . MET A 1 134 ? -4.148 25.078 21.797 1 98.19 134 MET A N 1
ATOM 1056 C CA . MET A 1 134 ? -4.266 25.781 20.531 1 98.19 134 MET A CA 1
ATOM 1057 C C . MET A 1 134 ? -5.539 26.625 20.484 1 98.19 134 MET A C 1
ATOM 1059 O O . MET A 1 134 ? -5.512 27.766 20.047 1 98.19 134 MET A O 1
ATOM 1063 N N . CYS A 1 135 ? -6.586 26.031 20.953 1 97.56 135 CYS A N 1
ATOM 1064 C CA . CYS A 1 135 ? -7.855 26.75 21 1 97.56 135 CYS A CA 1
ATOM 1065 C C . CYS A 1 135 ? -7.762 27.953 21.922 1 97.56 135 CYS A C 1
ATOM 1067 O O . CYS A 1 135 ? -8.211 29.047 21.578 1 97.56 135 CYS A O 1
ATOM 1069 N N . ARG A 1 136 ? -7.152 27.734 23.078 1 97.88 136 ARG A N 1
ATOM 1070 C CA . ARG A 1 136 ? -7.078 28.781 24.078 1 97.88 136 ARG A CA 1
ATOM 1071 C C . ARG A 1 136 ? -6.398 30.031 23.516 1 97.88 136 ARG A C 1
ATOM 1073 O O . ARG A 1 136 ? -6.867 31.156 23.734 1 97.88 136 ARG A O 1
ATOM 1080 N N . VAL A 1 137 ? -5.387 29.891 22.734 1 98.5 137 VAL A N 1
ATOM 1081 C CA . VAL A 1 137 ? -4.586 31.047 22.328 1 98.5 137 VAL A CA 1
ATOM 1082 C C . VAL A 1 137 ? -5.055 31.547 20.969 1 98.5 137 VAL A C 1
ATOM 1084 O O . VAL A 1 137 ? -4.527 32.531 20.438 1 98.5 137 VAL A O 1
ATOM 1087 N N . SER A 1 138 ? -6.004 30.875 20.344 1 98.38 138 SER A N 1
ATOM 1088 C CA . SER A 1 138 ? 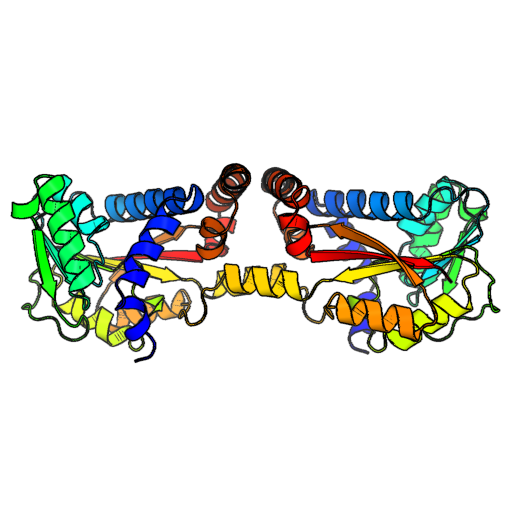-6.531 31.281 19.047 1 98.38 138 SER A CA 1
ATOM 1089 C C . SER A 1 138 ? -7.805 32.094 19.203 1 98.38 138 SER A C 1
ATOM 1091 O O . SER A 1 138 ? -8.703 31.719 19.953 1 98.38 138 SER A O 1
ATOM 1093 N N . LYS A 1 139 ? -7.863 33.156 18.438 1 98 139 LYS A N 1
ATOM 1094 C CA . LYS A 1 139 ? -9.055 34 18.438 1 98 139 LYS A CA 1
ATOM 1095 C C . LYS A 1 139 ? -10.094 33.5 17.438 1 98 139 LYS A C 1
ATOM 1097 O O . LYS A 1 139 ? -11.297 33.562 17.703 1 98 139 LYS A O 1
ATOM 1102 N N . GLU A 1 140 ? -9.672 32.906 16.328 1 97.75 140 GLU A N 1
ATOM 1103 C CA . GLU A 1 140 ? -10.617 32.656 15.242 1 97.75 140 GLU A CA 1
ATOM 1104 C C . GLU A 1 140 ? -10.5 31.219 14.742 1 97.75 140 GLU A C 1
ATOM 1106 O O . GLU A 1 140 ? -11.508 30.531 14.594 1 97.75 140 GLU A O 1
ATOM 1111 N N . GLN A 1 141 ? -9.273 30.766 14.469 1 97.81 141 GLN A N 1
ATOM 1112 C CA . GLN A 1 141 ? -9.125 29.578 13.641 1 97.81 141 GLN A CA 1
ATOM 1113 C C . GLN A 1 141 ? -8.016 28.672 14.164 1 97.81 141 GLN A C 1
ATOM 1115 O O . GLN A 1 141 ? -6.953 29.141 14.57 1 97.81 141 GLN A O 1
ATOM 1120 N N . VAL A 1 142 ? -8.312 27.375 14.195 1 98.31 142 VAL A N 1
ATOM 1121 C CA . VAL A 1 142 ? -7.312 26.328 14.414 1 98.31 142 VAL A CA 1
ATOM 1122 C C . VAL A 1 142 ? -7.258 25.406 13.203 1 98.31 142 VAL A C 1
ATOM 1124 O O . VAL A 1 142 ? -8.289 24.938 12.727 1 98.31 142 VAL A O 1
ATOM 1127 N N . PHE A 1 143 ? -6.059 25.188 12.633 1 98.12 143 PHE A N 1
ATOM 1128 C CA . PHE A 1 143 ? -5.855 24.344 11.461 1 98.12 143 PHE A CA 1
ATOM 1129 C C . PHE A 1 143 ? -4.777 23.297 11.719 1 98.12 143 PHE A C 1
ATOM 1131 O O . PHE A 1 143 ? -3.73 23.609 12.289 1 98.12 143 PHE A O 1
ATOM 1138 N N . PHE A 1 144 ? -5.07 22.016 11.453 1 97.75 144 PHE A N 1
ATOM 1139 C CA . PHE A 1 144 ? -4.078 20.984 11.703 1 97.75 144 PHE A CA 1
ATOM 1140 C C . PHE A 1 144 ? -4.344 19.766 10.828 1 97.75 144 PHE A C 1
ATOM 1142 O O . PHE A 1 144 ? -5.406 19.656 10.211 1 97.75 144 PHE A O 1
ATOM 1149 N N . ASP A 1 145 ? -3.334 18.906 10.68 1 95.25 145 ASP A N 1
ATOM 1150 C CA . ASP A 1 145 ? -3.492 17.672 9.906 1 95.25 145 ASP A CA 1
ATOM 1151 C C . ASP A 1 145 ? -3.393 16.438 10.805 1 95.25 145 ASP A C 1
ATOM 1153 O O . ASP A 1 145 ? -2.9 16.531 11.93 1 95.25 145 ASP A O 1
ATOM 1157 N N . THR A 1 146 ? -3.971 15.305 10.398 1 92.19 146 THR A N 1
ATOM 1158 C CA . THR A 1 146 ? -3.799 13.984 10.992 1 92.19 146 THR A CA 1
ATOM 1159 C C . THR A 1 146 ? -3.605 12.93 9.906 1 92.19 146 THR A C 1
ATOM 1161 O O . THR A 1 146 ? -3.908 13.172 8.734 1 92.19 146 THR A O 1
ATOM 1164 N N . PHE A 1 147 ? -3.062 11.836 10.305 1 86 147 PHE A N 1
ATOM 1165 C CA . PHE A 1 147 ? -3.02 10.656 9.445 1 86 147 PHE A CA 1
ATOM 1166 C C . PHE A 1 147 ? -4.219 9.75 9.711 1 86 147 PHE A C 1
ATOM 1168 O O . PHE A 1 147 ? -4.598 9.523 10.859 1 86 147 PHE A O 1
ATOM 1175 N N . ASN A 1 148 ? -4.73 9.258 8.648 1 84.06 148 ASN A N 1
ATOM 1176 C CA . ASN A 1 148 ? -5.992 8.523 8.719 1 84.06 148 ASN A CA 1
ATOM 1177 C C . ASN A 1 148 ? -5.766 7.047 9.016 1 84.06 148 ASN A C 1
ATOM 1179 O O . ASN A 1 148 ? -4.977 6.387 8.336 1 84.06 148 ASN A O 1
ATOM 1183 N N . ASP A 1 149 ? -6.539 6.531 9.984 1 76.06 149 ASP A N 1
ATOM 1184 C CA . ASP A 1 149 ? -6.441 5.113 10.32 1 76.06 149 ASP A CA 1
ATOM 1185 C C . ASP A 1 149 ? -7.168 4.25 9.289 1 76.06 149 ASP A C 1
ATOM 1187 O O . ASP A 1 149 ? -6.723 3.148 8.969 1 76.06 149 ASP A O 1
ATOM 1191 N N . ARG A 1 150 ? -8.273 4.699 8.797 1 69.38 150 ARG A N 1
ATOM 1192 C CA . ARG A 1 150 ? -9.086 3.918 7.867 1 69.38 150 ARG A CA 1
ATOM 1193 C C . ARG A 1 150 ? -8.32 3.633 6.578 1 69.38 150 ARG A C 1
ATOM 1195 O O . ARG A 1 150 ? -8.352 2.51 6.07 1 69.38 150 ARG A O 1
ATOM 1202 N N . SER A 1 151 ? -7.699 4.703 6.074 1 66.75 151 SER A N 1
ATOM 1203 C CA . SER A 1 151 ? -6.977 4.535 4.816 1 66.75 151 SER A CA 1
ATOM 1204 C C . SER A 1 151 ? -5.898 3.467 4.938 1 66.75 151 SER A C 1
ATOM 1206 O O . SER A 1 151 ? -5.738 2.631 4.047 1 66.75 151 SER A O 1
ATOM 1208 N N . THR A 1 152 ? -5.262 3.512 5.996 1 63.59 152 THR A N 1
ATOM 1209 C CA . THR A 1 152 ? -4.188 2.549 6.215 1 63.59 152 THR A CA 1
ATOM 1210 C C . THR A 1 152 ? -4.738 1.127 6.273 1 63.59 152 THR A C 1
ATOM 1212 O O . THR A 1 152 ? -4.137 0.199 5.727 1 63.59 152 THR A O 1
ATOM 1215 N N . ARG A 1 153 ? -5.781 0.992 6.969 1 63.75 153 ARG A N 1
ATOM 1216 C CA . ARG A 1 153 ? -6.402 -0.321 7.113 1 63.75 153 ARG A CA 1
ATOM 1217 C C . ARG A 1 153 ? -6.914 -0.832 5.77 1 63.75 153 ARG A C 1
ATOM 1219 O O . ARG A 1 153 ? -6.758 -2.012 5.449 1 63.75 153 ARG A O 1
ATOM 1226 N N . VAL A 1 154 ? -7.543 0.059 5.074 1 61.78 154 VAL A N 1
ATOM 1227 C CA . VAL A 1 154 ? -8.086 -0.326 3.773 1 61.78 154 VAL A CA 1
ATOM 1228 C C . VAL A 1 154 ? -6.949 -0.748 2.846 1 61.78 154 VAL A C 1
ATOM 1230 O O . VAL A 1 154 ? -7.031 -1.786 2.184 1 61.78 154 VAL A O 1
ATOM 1233 N N . LEU A 1 155 ? -5.996 0.091 2.918 1 60.31 155 LEU A N 1
ATOM 1234 C CA . LEU A 1 155 ? -4.859 -0.229 2.059 1 60.31 155 LEU A CA 1
ATOM 1235 C C . LEU A 1 155 ? -4.242 -1.565 2.451 1 60.31 155 LEU A C 1
ATOM 1237 O O . LEU A 1 155 ? -3.875 -2.363 1.584 1 60.31 155 LEU A O 1
ATOM 1241 N N . TYR A 1 156 ? -4.172 -1.763 3.725 1 60.19 156 TYR A N 1
ATOM 1242 C CA . TYR A 1 156 ? -3.645 -3.023 4.23 1 60.19 156 TYR A CA 1
ATOM 1243 C C . TYR A 1 156 ? -4.504 -4.199 3.777 1 60.19 156 TYR A C 1
ATOM 1245 O O . TYR A 1 156 ? -3.982 -5.219 3.322 1 60.19 156 TYR A O 1
ATOM 1253 N N . ASN A 1 157 ? -5.746 -4.012 3.982 1 61.38 157 ASN A N 1
ATOM 1254 C CA . ASN A 1 157 ? -6.664 -5.09 3.633 1 61.38 157 ASN A CA 1
ATOM 1255 C C . ASN A 1 157 ? -6.68 -5.352 2.129 1 61.38 157 ASN A C 1
ATOM 1257 O O . ASN A 1 157 ? -6.898 -6.48 1.693 1 61.38 157 ASN A O 1
ATOM 1261 N N . TRP A 1 158 ? -6.543 -4.223 1.446 1 59.31 158 TRP A N 1
ATOM 1262 C CA . TRP A 1 158 ? -6.477 -4.367 -0.004 1 59.31 158 TRP A CA 1
ATOM 1263 C C . TRP A 1 158 ? -5.223 -5.137 -0.417 1 59.31 158 TRP A C 1
ATOM 1265 O O . TRP A 1 158 ? -5.254 -5.922 -1.367 1 59.31 158 TRP A O 1
ATOM 1275 N N . LEU A 1 159 ? -4.281 -4.898 0.285 1 56.78 159 LEU A N 1
ATOM 1276 C CA . LEU A 1 159 ? -2.98 -5.461 -0.068 1 56.78 159 LEU A CA 1
ATOM 1277 C C . LEU A 1 159 ? -2.908 -6.938 0.301 1 56.78 159 LEU A C 1
ATOM 1279 O O . LEU A 1 159 ? -2.307 -7.734 -0.423 1 56.78 159 LEU A O 1
ATOM 1283 N N . LEU A 1 160 ? -3.449 -7.238 1.473 1 54.81 160 LEU A N 1
ATOM 1284 C CA . LEU A 1 160 ? -3.258 -8.617 1.906 1 54.81 160 LEU A CA 1
ATOM 1285 C C . LEU A 1 160 ? -4.598 -9.297 2.158 1 54.81 160 LEU A C 1
ATOM 1287 O O . LEU A 1 160 ? -5.32 -8.93 3.09 1 54.81 160 LEU A O 1
ATOM 1291 N N . PRO A 1 161 ? -5.152 -9.883 1.074 1 52.66 161 PRO A N 1
ATOM 1292 C CA . PRO A 1 161 ? -6.324 -10.672 1.469 1 52.66 161 PRO A CA 1
ATOM 1293 C C . PRO A 1 161 ? -6.098 -11.453 2.76 1 52.66 161 PRO A C 1
ATOM 1295 O O . PRO A 1 161 ? -5.027 -12.047 2.949 1 52.66 161 PRO A O 1
ATOM 1298 N N . MET A 1 162 ? -6.898 -11.219 3.766 1 54.66 162 MET A N 1
ATOM 1299 C CA . MET A 1 162 ? -6.875 -11.836 5.09 1 54.66 162 MET A CA 1
ATOM 1300 C C . MET A 1 162 ? -6.73 -13.352 4.984 1 54.66 162 MET A C 1
ATOM 1302 O O . MET A 1 162 ? -7.387 -13.984 4.156 1 54.66 162 MET A O 1
ATOM 1306 N N . GLY A 1 163 ? -5.594 -13.789 5.672 1 62.66 163 GLY A N 1
ATOM 1307 C CA . GLY A 1 163 ? -5.457 -15.227 5.891 1 62.66 163 GLY A CA 1
ATOM 1308 C C . GLY A 1 163 ? -4.441 -15.875 4.969 1 62.66 163 GLY A C 1
ATOM 1309 O O . GLY A 1 163 ? -4.195 -17.078 5.062 1 62.66 163 GLY A O 1
ATOM 1310 N N . SER A 1 164 ? -3.955 -14.984 4.023 1 75.75 164 SER A N 1
ATOM 1311 C CA . SER A 1 164 ? -2.98 -15.602 3.131 1 75.75 164 SER A CA 1
ATOM 1312 C C . SER A 1 164 ? -1.631 -15.773 3.818 1 75.75 164 SER A C 1
ATOM 1314 O O . SER A 1 164 ? -1.21 -14.914 4.598 1 75.75 164 SER A O 1
ATOM 1316 N N . ARG A 1 165 ? -1.108 -17 3.629 1 79.19 165 ARG A N 1
ATOM 1317 C CA . ARG A 1 165 ? 0.26 -17.234 4.074 1 79.19 165 ARG A CA 1
ATOM 1318 C C . ARG A 1 165 ? 1.264 -16.562 3.15 1 79.19 165 ARG A C 1
ATOM 1320 O O . ARG A 1 165 ? 1.15 -16.641 1.927 1 79.19 165 ARG A O 1
ATOM 1327 N N . LEU A 1 166 ? 2.129 -15.867 3.742 1 84.38 166 LEU A N 1
ATOM 1328 C CA . LEU A 1 166 ? 3.215 -15.227 3.002 1 84.38 166 LEU A CA 1
ATOM 1329 C C . LEU A 1 166 ? 4.52 -15.992 3.191 1 84.38 166 LEU A C 1
ATOM 1331 O O . LEU A 1 166 ? 4.707 -16.672 4.207 1 84.38 166 LEU A O 1
ATOM 1335 N N . TYR A 1 167 ? 5.355 -15.914 2.145 1 88.31 167 TYR A N 1
ATOM 1336 C CA . TYR A 1 167 ? 6.582 -16.703 2.162 1 88.31 167 TYR A CA 1
ATOM 1337 C C . TYR A 1 167 ? 7.801 -15.828 1.929 1 88.31 167 TYR A C 1
ATOM 1339 O O . TYR A 1 167 ? 7.789 -14.953 1.056 1 88.31 167 TYR A O 1
ATOM 1347 N N . GLY A 1 168 ? 8.844 -16.078 2.77 1 86.69 168 GLY A N 1
ATOM 1348 C CA . GLY A 1 168 ? 10.148 -15.539 2.434 1 86.69 168 GLY A CA 1
ATOM 1349 C C . GLY A 1 168 ? 10.93 -16.406 1.459 1 86.69 168 GLY A C 1
ATOM 1350 O O . GLY A 1 168 ? 10.664 -17.594 1.341 1 86.69 168 GLY A O 1
ATOM 1351 N N . ARG A 1 169 ? 11.82 -15.797 0.779 1 88.12 169 ARG A N 1
ATOM 1352 C CA . ARG A 1 169 ? 12.617 -16.531 -0.197 1 88.12 169 ARG A CA 1
ATOM 1353 C C . ARG A 1 169 ? 13.305 -17.734 0.452 1 88.12 169 ARG A C 1
ATOM 1355 O O . ARG A 1 169 ? 13.266 -18.844 -0.078 1 88.12 169 ARG A O 1
ATOM 1362 N N . GLU A 1 170 ? 13.898 -17.484 1.579 1 91 170 GLU A N 1
ATOM 1363 C CA . GLU A 1 170 ? 14.617 -18.562 2.26 1 91 170 GLU A CA 1
ATOM 1364 C C . GLU A 1 170 ? 13.68 -19.703 2.631 1 91 170 GLU A C 1
ATOM 1366 O O . GLU A 1 170 ? 14.055 -20.875 2.535 1 91 170 GLU A O 1
ATOM 1371 N N . GLU A 1 171 ? 12.562 -19.359 3.059 1 90.94 171 GLU A N 1
ATOM 1372 C CA . GLU A 1 171 ? 11.57 -20.359 3.414 1 90.94 171 GLU A CA 1
ATOM 1373 C C . GLU A 1 171 ? 11.188 -21.219 2.205 1 90.94 171 GLU A C 1
ATOM 1375 O O . GLU A 1 171 ? 11.109 -22.438 2.307 1 90.94 171 GLU A O 1
ATOM 1380 N N . VAL A 1 172 ? 11 -20.578 1.035 1 94.62 172 VAL A N 1
ATOM 1381 C CA . VAL A 1 172 ? 10.617 -21.297 -0.172 1 94.62 172 VAL A CA 1
ATOM 1382 C C . VAL A 1 172 ? 11.766 -22.203 -0.624 1 94.62 172 VAL A C 1
ATOM 1384 O O . VAL A 1 172 ? 11.547 -23.344 -1.021 1 94.62 172 VAL A O 1
ATOM 1387 N N . GLU A 1 173 ? 12.93 -21.703 -0.505 1 94.69 173 GLU A N 1
ATOM 1388 C CA . GLU A 1 173 ? 14.094 -22.5 -0.888 1 94.69 173 GLU A CA 1
ATOM 1389 C C . GLU A 1 173 ? 14.234 -23.734 -0.005 1 94.69 173 GLU A C 1
ATOM 1391 O O . GLU A 1 173 ? 14.562 -24.812 -0.494 1 94.69 173 GLU A O 1
ATOM 1396 N N . ARG A 1 174 ? 13.977 -23.562 1.251 1 94.38 174 ARG A N 1
ATOM 1397 C CA . ARG A 1 174 ? 14 -24.688 2.164 1 94.38 174 ARG A CA 1
ATOM 1398 C C . ARG A 1 174 ? 12.938 -25.719 1.797 1 94.38 174 ARG A C 1
ATOM 1400 O O . ARG A 1 174 ? 13.18 -26.922 1.864 1 94.38 174 ARG A O 1
ATOM 1407 N N . LEU A 1 175 ? 11.781 -25.25 1.449 1 94.12 175 LEU A N 1
ATOM 1408 C CA . LEU A 1 175 ? 10.703 -26.141 1.036 1 94.12 175 LEU A CA 1
ATOM 1409 C C . LEU A 1 175 ? 11.086 -26.922 -0.217 1 94.12 175 LEU A C 1
ATOM 1411 O O . LEU A 1 175 ? 10.844 -28.125 -0.3 1 94.12 175 LEU A O 1
ATOM 1415 N N . ILE A 1 176 ? 11.656 -26.234 -1.203 1 96.12 176 ILE A N 1
ATOM 1416 C CA . ILE A 1 176 ? 12.07 -26.844 -2.461 1 96.12 176 ILE A CA 1
A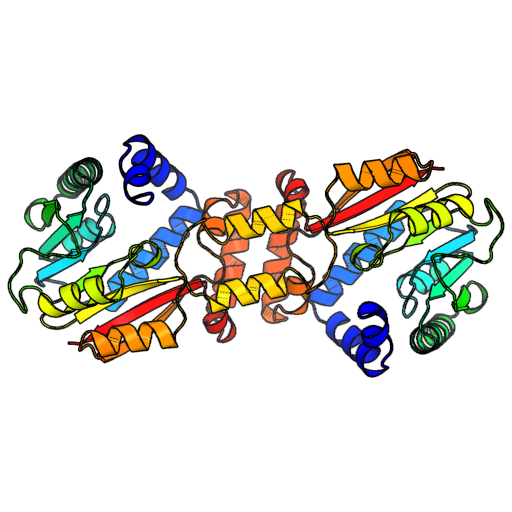TOM 1417 C C . ILE A 1 176 ? 13.117 -27.922 -2.188 1 96.12 176 ILE A C 1
ATOM 1419 O O . ILE A 1 176 ? 12.992 -29.047 -2.664 1 96.12 176 ILE A O 1
ATOM 1423 N N . ASP A 1 177 ? 14.062 -27.547 -1.356 1 94.81 177 ASP A N 1
ATOM 1424 C CA . ASP A 1 177 ? 15.117 -28.5 -0.997 1 94.81 177 ASP A CA 1
ATOM 1425 C C . ASP A 1 177 ? 14.547 -29.703 -0.246 1 94.81 177 ASP A C 1
ATOM 1427 O O . ASP A 1 177 ? 14.922 -30.844 -0.521 1 94.81 177 ASP A O 1
ATOM 1431 N N . GLY A 1 178 ? 13.703 -29.453 0.646 1 93.19 178 GLY A N 1
ATOM 1432 C CA . GLY A 1 178 ? 13.102 -30.5 1.459 1 93.19 178 GLY A CA 1
ATOM 1433 C C . GLY A 1 178 ? 12.273 -31.484 0.651 1 93.19 178 GLY A C 1
ATOM 1434 O O . GLY A 1 178 ? 12.109 -32.625 1.049 1 93.19 178 GLY A O 1
ATOM 1435 N N . ALA A 1 179 ? 11.781 -31.062 -0.465 1 93.81 179 ALA A N 1
ATOM 1436 C CA . ALA A 1 179 ? 10.953 -31.906 -1.317 1 93.81 179 ALA A CA 1
ATOM 1437 C C . ALA A 1 179 ? 11.805 -32.719 -2.297 1 93.81 179 ALA A C 1
ATOM 1439 O O . ALA A 1 179 ? 11.289 -33.531 -3.049 1 93.81 179 ALA A O 1
ATOM 1440 N N . GLY A 1 180 ? 13.094 -32.438 -2.256 1 93 180 GLY A N 1
ATOM 1441 C CA . GLY A 1 180 ? 13.977 -33.125 -3.178 1 93 180 GLY A CA 1
ATOM 1442 C C . GLY A 1 180 ? 14.07 -32.469 -4.535 1 93 180 GLY A C 1
ATOM 1443 O O . GLY A 1 180 ? 14.453 -33.094 -5.52 1 93 180 GLY A O 1
ATOM 1444 N N . LEU A 1 181 ? 13.664 -31.156 -4.59 1 96.25 181 LEU A N 1
ATOM 1445 C CA . LEU A 1 181 ? 13.719 -30.391 -5.824 1 96.25 181 LEU A CA 1
ATOM 1446 C C . LEU A 1 181 ? 14.938 -29.469 -5.844 1 96.25 181 LEU A C 1
ATOM 1448 O O . LEU A 1 181 ? 15.562 -29.234 -4.809 1 96.25 181 LEU A O 1
ATOM 1452 N N . GLU A 1 182 ? 15.32 -29.016 -7.09 1 96.19 182 GLU A N 1
ATOM 1453 C CA . GLU A 1 182 ? 16.359 -28 -7.281 1 96.19 182 GLU A CA 1
ATOM 1454 C C . GLU A 1 182 ? 15.789 -26.75 -7.926 1 96.19 182 GLU A C 1
ATOM 1456 O O . GLU A 1 182 ? 15.156 -26.812 -8.984 1 96.19 182 GLU A O 1
ATOM 1461 N N . LEU A 1 183 ? 16.016 -25.703 -7.32 1 95.56 183 LEU A N 1
ATOM 1462 C CA . LEU A 1 183 ? 15.531 -24.438 -7.867 1 95.56 183 LEU A CA 1
ATOM 1463 C C . LEU A 1 183 ? 16.266 -24.094 -9.156 1 95.56 183 LEU A C 1
ATOM 1465 O O . LEU A 1 183 ? 17.484 -23.969 -9.172 1 95.56 183 LEU A O 1
ATOM 1469 N N . ALA A 1 184 ? 15.586 -23.984 -10.195 1 95.38 184 ALA A N 1
ATOM 1470 C CA . ALA A 1 184 ? 16.172 -23.609 -11.484 1 95.38 184 ALA A CA 1
ATOM 1471 C C . ALA A 1 184 ? 16.188 -22.094 -11.664 1 95.38 184 ALA A C 1
ATOM 1473 O O . ALA A 1 184 ? 17.219 -21.531 -12.039 1 95.38 184 ALA A O 1
ATOM 1474 N N . ASP A 1 185 ? 15.016 -21.469 -11.43 1 92.81 185 ASP A N 1
ATOM 1475 C CA . ASP A 1 185 ? 14.875 -20.016 -11.578 1 92.81 185 ASP A CA 1
ATOM 1476 C C . ASP A 1 185 ? 13.711 -19.484 -10.75 1 92.81 185 ASP A C 1
ATOM 1478 O O . ASP A 1 185 ? 12.852 -20.266 -10.312 1 92.81 185 ASP A O 1
ATOM 1482 N N . ALA A 1 186 ? 13.836 -18.25 -10.422 1 92 186 ALA A N 1
ATOM 1483 C CA . ALA A 1 186 ? 12.742 -17.531 -9.766 1 92 186 ALA A CA 1
ATOM 1484 C C . ALA A 1 186 ? 12.484 -16.188 -10.445 1 92 186 ALA A C 1
ATOM 1486 O O . ALA A 1 186 ? 13.43 -15.508 -10.859 1 92 186 ALA A O 1
ATOM 1487 N N . ASN A 1 187 ? 11.203 -15.938 -10.664 1 89.5 187 ASN A N 1
ATOM 1488 C CA . ASN A 1 187 ? 10.781 -14.633 -11.18 1 89.5 187 ASN A CA 1
ATOM 1489 C C . ASN A 1 187 ? 9.828 -13.938 -10.227 1 89.5 187 ASN A C 1
ATOM 1491 O O . ASN A 1 187 ? 9.07 -14.586 -9.5 1 89.5 187 ASN A O 1
ATOM 1495 N N . HIS A 1 188 ? 9.977 -12.688 -10.211 1 86.69 188 HIS A N 1
ATOM 1496 C CA . HIS A 1 188 ? 9.156 -11.875 -9.312 1 86.69 188 HIS A CA 1
ATOM 1497 C C . HIS A 1 188 ? 8.352 -10.844 -10.086 1 86.69 188 HIS A C 1
ATOM 1499 O O . HIS A 1 188 ? 8.836 -10.266 -11.062 1 86.69 188 HIS A O 1
ATOM 1505 N N . ASP A 1 189 ? 7.051 -10.766 -9.648 1 82.62 189 ASP A N 1
ATOM 1506 C CA . ASP A 1 189 ? 6.141 -9.891 -10.383 1 82.62 189 ASP A CA 1
ATOM 1507 C C . ASP A 1 189 ? 5.156 -9.203 -9.445 1 82.62 189 ASP A C 1
ATOM 1509 O O . ASP A 1 189 ? 5.059 -9.562 -8.273 1 82.62 189 ASP A O 1
ATOM 1513 N N . PHE A 1 190 ? 4.539 -8.18 -9.984 1 76.69 190 PHE A N 1
ATOM 1514 C CA . PHE A 1 190 ? 3.523 -7.402 -9.281 1 76.69 190 PHE A CA 1
ATOM 1515 C C . PHE A 1 190 ? 4.121 -6.703 -8.07 1 76.69 190 PHE A C 1
ATOM 1517 O O . PHE A 1 190 ? 4.332 -7.332 -7.027 1 76.69 190 PHE A O 1
ATOM 1524 N N . VAL A 1 191 ? 4.309 -5.445 -8.242 1 71.12 191 VAL A N 1
ATOM 1525 C CA . VAL A 1 191 ? 4.777 -4.672 -7.094 1 71.12 191 VAL A CA 1
ATOM 1526 C C . VAL A 1 191 ? 3.635 -4.469 -6.102 1 71.12 191 VAL A C 1
ATOM 1528 O O . VAL A 1 191 ? 3.775 -4.766 -4.914 1 71.12 191 VAL A O 1
ATOM 1531 N N . LEU A 1 192 ? 2.506 -4.082 -6.664 1 71.25 192 LEU A N 1
ATOM 1532 C CA . LEU A 1 192 ? 1.32 -3.928 -5.828 1 71.25 192 LEU A CA 1
ATOM 1533 C C . LEU A 1 192 ? 0.6 -5.262 -5.66 1 71.25 192 LEU A C 1
ATOM 1535 O O . LEU A 1 192 ? 0.575 -6.082 -6.578 1 71.25 192 LEU A O 1
ATOM 1539 N N . PRO A 1 193 ? 0.011 -5.461 -4.555 1 73.31 193 PRO A N 1
ATOM 1540 C CA . PRO A 1 193 ? -0.721 -6.711 -4.34 1 73.31 193 PRO A CA 1
ATOM 1541 C C . PRO A 1 193 ? -1.958 -6.832 -5.227 1 73.31 193 PRO A C 1
ATOM 1543 O O . PRO A 1 193 ? -2.494 -5.82 -5.688 1 73.31 193 PRO A O 1
ATOM 1546 N N . TYR A 1 194 ? -2.348 -8.094 -5.398 1 72 194 TYR A N 1
ATOM 1547 C CA . TYR A 1 194 ? -3.479 -8.398 -6.266 1 72 194 TYR A CA 1
ATOM 1548 C C . TYR A 1 194 ? -4.719 -7.621 -5.836 1 72 194 TYR A C 1
ATOM 1550 O O . TYR A 1 194 ? -5.48 -7.141 -6.68 1 72 194 TYR A O 1
ATOM 1558 N N . GLY A 1 195 ? -4.898 -7.668 -4.508 1 69.75 195 GLY A N 1
ATOM 1559 C CA . GLY A 1 195 ? -6.066 -6.969 -4.004 1 69.75 195 GLY A CA 1
ATOM 1560 C C . GLY A 1 195 ? -6.16 -5.535 -4.492 1 69.75 195 GLY A C 1
ATOM 1561 O O . GLY A 1 195 ? -7.254 -5.035 -4.766 1 69.75 195 GLY A O 1
ATOM 1562 N N . PHE A 1 196 ? -5.078 -4.883 -4.652 1 69.06 196 PHE A N 1
ATOM 1563 C CA . PHE A 1 196 ? -5.043 -3.506 -5.129 1 69.06 196 PHE A CA 1
ATOM 1564 C C . PHE A 1 196 ? -5.531 -3.42 -6.57 1 69.06 196 PHE A C 1
ATOM 1566 O O . PHE A 1 196 ? -6.324 -2.541 -6.91 1 69.06 196 PHE A O 1
ATOM 1573 N N . TYR A 1 197 ? -5.113 -4.336 -7.422 1 69.81 197 TYR A N 1
ATOM 1574 C CA . TYR A 1 197 ? -5.48 -4.336 -8.836 1 69.81 197 TYR A CA 1
ATOM 1575 C C . TYR A 1 197 ? -6.969 -4.613 -9.008 1 69.81 197 TYR A C 1
ATOM 1577 O O . TYR A 1 197 ? -7.609 -4.051 -9.906 1 69.81 197 TYR A O 1
ATOM 1585 N N . ARG A 1 198 ? -7.457 -5.391 -8.141 1 68.81 198 ARG A N 1
ATOM 1586 C CA . ARG A 1 198 ? -8.844 -5.805 -8.281 1 68.81 198 ARG A CA 1
ATOM 1587 C C . ARG A 1 198 ? -9.797 -4.715 -7.797 1 68.81 198 ARG A C 1
ATOM 1589 O O . ARG A 1 198 ? -10.945 -4.645 -8.242 1 68.81 198 ARG A O 1
ATOM 1596 N N . LYS A 1 199 ? -9.344 -3.943 -6.914 1 65.75 199 LYS A N 1
ATOM 1597 C CA . LYS A 1 199 ? -10.234 -2.99 -6.262 1 65.75 199 LYS A CA 1
ATOM 1598 C C . LYS A 1 199 ? -10.102 -1.602 -6.879 1 65.75 199 LYS A C 1
ATOM 1600 O O . LYS A 1 199 ? -10.961 -0.743 -6.684 1 65.75 199 LYS A O 1
ATOM 1605 N N . ILE A 1 200 ? -9.039 -1.377 -7.594 1 64.12 200 ILE A N 1
ATOM 1606 C CA . ILE A 1 200 ? -8.836 -0.057 -8.18 1 64.12 200 ILE A CA 1
ATOM 1607 C C . ILE A 1 200 ? -9.867 0.19 -9.273 1 64.12 200 ILE A C 1
ATOM 1609 O O . ILE A 1 200 ? -10.141 -0.692 -10.094 1 64.12 200 ILE A O 1
ATOM 1613 N N . PRO A 1 201 ? -10.523 1.333 -9.156 1 63.81 201 PRO A N 1
ATOM 1614 C CA . PRO A 1 201 ? -11.469 1.669 -10.227 1 63.81 201 PRO A CA 1
ATOM 1615 C C . PRO A 1 201 ? -10.828 1.636 -11.609 1 63.81 201 PRO A C 1
ATOM 1617 O O . PRO A 1 201 ? -9.648 1.966 -11.758 1 63.81 201 PRO A O 1
ATOM 1620 N N . ASN A 1 202 ? -11.648 1.186 -12.555 1 68.81 202 ASN A N 1
ATOM 1621 C CA . ASN A 1 202 ? -11.188 1.011 -13.93 1 68.81 202 ASN A CA 1
ATOM 1622 C C . ASN A 1 202 ? -10.523 2.277 -14.461 1 68.81 202 ASN A C 1
ATOM 1624 O O . ASN A 1 202 ? -9.562 2.205 -15.227 1 68.81 202 ASN A O 1
ATOM 1628 N N . GLN A 1 203 ? -11.078 3.412 -14.008 1 62.81 203 GLN A N 1
ATOM 1629 C CA . GLN A 1 203 ? -10.578 4.684 -14.516 1 62.81 203 GLN A CA 1
ATOM 1630 C C . GLN A 1 203 ? -9.141 4.934 -14.047 1 62.81 203 GLN A C 1
ATOM 1632 O O . GLN A 1 203 ? -8.406 5.695 -14.68 1 62.81 203 GLN A O 1
ATOM 1637 N N . LEU A 1 204 ? -8.836 4.25 -13.023 1 62.47 204 LEU A N 1
ATOM 1638 C CA . LEU A 1 204 ? -7.516 4.492 -12.453 1 62.47 204 LEU A CA 1
ATOM 1639 C C . LEU A 1 204 ? -6.559 3.352 -12.781 1 62.47 204 LEU A C 1
ATOM 1641 O O . LEU A 1 204 ? -5.348 3.479 -12.594 1 62.47 204 LEU A O 1
ATOM 1645 N N . ALA A 1 205 ? -7.105 2.332 -13.281 1 64.75 205 ALA A N 1
ATOM 1646 C CA . ALA A 1 205 ? -6.34 1.11 -13.508 1 64.75 205 ALA A CA 1
ATOM 1647 C C . ALA A 1 205 ? -5.141 1.377 -14.414 1 64.75 205 ALA A C 1
ATOM 1649 O O . ALA A 1 205 ? -4.051 0.842 -14.188 1 64.75 205 ALA A O 1
ATOM 1650 N N . GLY A 1 206 ? -5.375 2.242 -15.297 1 65.88 206 GLY A N 1
ATOM 1651 C CA . GLY A 1 206 ? -4.301 2.531 -16.234 1 65.88 206 GLY A CA 1
ATOM 1652 C C . GLY A 1 206 ? -3.098 3.186 -15.586 1 65.88 206 GLY A C 1
ATOM 1653 O O . GLY A 1 206 ? -1.956 2.809 -15.859 1 65.88 206 GLY A O 1
ATOM 1654 N N . ALA A 1 207 ? -3.371 4.098 -14.805 1 63.59 207 ALA A N 1
ATOM 1655 C CA . ALA A 1 207 ? -2.293 4.816 -14.133 1 63.59 207 ALA A CA 1
ATOM 1656 C C . ALA A 1 207 ? -1.503 3.891 -13.219 1 63.59 207 ALA A C 1
ATOM 1658 O O . ALA A 1 207 ? -0.271 3.938 -13.188 1 63.59 207 ALA A O 1
ATOM 1659 N N . PHE A 1 208 ? -2.158 3.082 -12.617 1 68.12 208 PHE A N 1
ATOM 1660 C CA . PHE A 1 208 ? -1.493 2.182 -11.68 1 68.12 208 PHE A CA 1
ATOM 1661 C C . PHE A 1 208 ? -0.738 1.088 -12.43 1 68.12 208 PHE A C 1
ATOM 1663 O O . PHE A 1 208 ? 0.331 0.656 -11.992 1 68.12 208 PHE A O 1
ATOM 1670 N N . ARG A 1 209 ? -1.363 0.716 -13.516 1 70.25 209 ARG A N 1
ATOM 1671 C CA . ARG A 1 209 ? -0.661 -0.256 -14.344 1 70.25 209 ARG A CA 1
ATOM 1672 C C . ARG A 1 209 ? 0.683 0.292 -14.812 1 70.25 209 ARG A C 1
ATOM 1674 O O . ARG A 1 209 ? 1.692 -0.415 -14.789 1 70.25 209 ARG A O 1
ATOM 1681 N N . SER A 1 210 ? 0.602 1.483 -15.18 1 67 210 SER A N 1
ATOM 1682 C CA . SER A 1 210 ? 1.832 2.107 -15.656 1 67 210 SER A CA 1
ATOM 1683 C C . SER A 1 210 ? 2.865 2.219 -14.539 1 67 210 SER A C 1
ATOM 1685 O O . SER A 1 210 ? 4.051 1.953 -14.75 1 67 210 SER A O 1
ATOM 1687 N N . ALA A 1 211 ? 2.494 2.553 -13.461 1 67.31 211 ALA A N 1
ATOM 1688 C CA . ALA A 1 211 ? 3.395 2.699 -12.32 1 67.31 211 ALA A CA 1
ATOM 1689 C C . ALA A 1 211 ? 3.973 1.351 -11.898 1 67.31 211 ALA A C 1
ATOM 1691 O O . ALA A 1 211 ? 5.168 1.242 -11.617 1 67.31 211 ALA A O 1
ATOM 1692 N N . ASP A 1 212 ? 3.105 0.358 -11.898 1 71 212 ASP A N 1
ATOM 1693 C CA . ASP A 1 212 ? 3.523 -0.986 -11.516 1 71 212 ASP A CA 1
ATOM 1694 C C . ASP A 1 212 ? 4.566 -1.537 -12.484 1 71 212 ASP A C 1
ATOM 1696 O O . ASP A 1 212 ? 5.57 -2.113 -12.062 1 71 212 ASP A O 1
ATOM 1700 N N . THR A 1 213 ? 4.273 -1.356 -13.727 1 69.12 213 THR A N 1
ATOM 1701 C CA . THR A 1 213 ? 5.191 -1.847 -14.742 1 69.12 213 THR A CA 1
ATOM 1702 C C . THR A 1 213 ? 6.535 -1.129 -14.656 1 69.12 213 THR A C 1
ATOM 1704 O O . THR A 1 213 ? 7.59 -1.752 -14.797 1 69.12 213 THR A O 1
ATOM 1707 N N . ALA A 1 214 ? 6.453 0.121 -14.422 1 66.25 214 ALA A N 1
ATOM 1708 C CA . ALA A 1 214 ? 7.68 0.915 -14.328 1 66.25 214 ALA A CA 1
ATOM 1709 C C . ALA A 1 214 ? 8.539 0.456 -13.156 1 66.25 214 ALA A C 1
ATOM 1711 O O . ALA A 1 214 ? 9.766 0.367 -13.273 1 66.25 214 ALA A O 1
ATOM 1712 N N . VAL A 1 215 ? 7.918 0.108 -12.117 1 66 215 VAL A N 1
ATOM 1713 C CA . VAL A 1 215 ? 8.641 -0.311 -10.914 1 66 215 VAL A CA 1
ATOM 1714 C C . VAL A 1 215 ? 9.109 -1.754 -11.078 1 66 215 VAL A C 1
ATOM 1716 O O . VAL A 1 215 ? 10.234 -2.09 -10.703 1 66 215 VAL A O 1
ATOM 1719 N N . GLY A 1 216 ? 8.172 -2.537 -11.594 1 67.06 216 GLY A N 1
ATOM 1720 C CA . GLY A 1 216 ? 8.453 -3.959 -11.727 1 67.06 216 GLY A CA 1
ATOM 1721 C C . GLY A 1 216 ? 9.656 -4.254 -12.594 1 67.06 216 GLY A C 1
ATOM 1722 O O . GLY A 1 216 ? 10.336 -5.262 -12.406 1 67.06 216 GLY A O 1
ATOM 1723 N N . ASP A 1 217 ? 9.867 -3.361 -13.438 1 67 217 ASP A N 1
ATOM 1724 C CA . ASP A 1 217 ? 10.953 -3.582 -14.383 1 67 217 ASP A CA 1
ATOM 1725 C C . ASP A 1 217 ? 12.289 -3.113 -13.805 1 67 217 ASP A C 1
ATOM 1727 O O . ASP A 1 217 ? 13.32 -3.166 -14.484 1 67 217 ASP A O 1
ATOM 1731 N N . THR A 1 218 ? 12.297 -2.668 -12.578 1 66.62 218 THR A N 1
ATOM 1732 C CA . THR A 1 218 ? 13.523 -2.229 -11.93 1 66.62 218 THR A CA 1
ATOM 1733 C C . THR A 1 218 ? 13.984 -3.248 -10.891 1 66.62 218 THR A C 1
ATOM 1735 O O . THR A 1 218 ? 13.203 -4.094 -10.461 1 66.62 218 THR A O 1
ATOM 1738 N N . PRO A 1 219 ? 15.258 -3.289 -10.625 1 64.62 219 PRO A N 1
ATOM 1739 C CA . PRO A 1 219 ? 15.734 -4.18 -9.562 1 64.62 219 PRO A CA 1
ATOM 1740 C C . PRO A 1 219 ? 15.016 -3.953 -8.234 1 64.62 219 PRO A C 1
ATOM 1742 O O . PRO A 1 219 ? 14.859 -4.891 -7.449 1 64.62 219 PRO A O 1
ATOM 1745 N N . ILE A 1 220 ? 14.617 -2.748 -8.016 1 63.72 220 ILE A N 1
ATOM 1746 C CA . ILE A 1 220 ? 13.875 -2.436 -6.801 1 63.72 220 ILE A CA 1
ATOM 1747 C C . ILE A 1 220 ? 12.523 -3.156 -6.82 1 63.72 220 ILE A C 1
ATOM 1749 O O . ILE A 1 220 ? 12.047 -3.615 -5.777 1 63.72 220 ILE A O 1
ATOM 1753 N N . GLY A 1 221 ? 12.078 -3.275 -8.055 1 67.56 221 GLY A N 1
ATOM 1754 C CA . GLY A 1 221 ? 10.805 -3.965 -8.195 1 67.56 221 GLY A CA 1
ATOM 1755 C C . GLY A 1 221 ? 10.852 -5.414 -7.754 1 67.56 221 GLY A C 1
ATOM 1756 O O . GLY A 1 221 ? 9.898 -5.922 -7.168 1 67.56 221 GLY A O 1
ATOM 1757 N N . ASP A 1 222 ? 12.031 -5.98 -7.973 1 70.88 222 ASP A N 1
ATOM 1758 C CA . ASP A 1 222 ? 12.188 -7.375 -7.57 1 70.88 222 ASP A CA 1
ATOM 1759 C C . ASP A 1 222 ? 12.102 -7.523 -6.051 1 70.88 222 ASP A C 1
ATOM 1761 O O . ASP A 1 222 ? 11.594 -8.531 -5.551 1 70.88 222 ASP A O 1
ATOM 1765 N N . HIS A 1 223 ? 12.555 -6.508 -5.41 1 70.06 223 HIS A N 1
ATOM 1766 C CA . HIS A 1 223 ? 12.547 -6.543 -3.953 1 70.06 223 HIS A CA 1
ATOM 1767 C C . HIS A 1 223 ? 11.164 -6.227 -3.4 1 70.06 223 HIS A C 1
ATOM 1769 O O . HIS A 1 223 ? 10.805 -6.676 -2.311 1 70.06 223 HIS A O 1
ATOM 1775 N N . LEU A 1 224 ? 10.383 -5.582 -4.234 1 71.25 224 LEU A N 1
ATOM 1776 C CA . LEU A 1 224 ? 9.086 -5.113 -3.77 1 71.25 224 LEU A CA 1
ATOM 1777 C C . LEU A 1 224 ? 7.961 -5.988 -4.316 1 71.25 224 LEU A C 1
ATOM 1779 O O . LEU A 1 224 ? 6.793 -5.789 -3.986 1 71.25 224 LEU A O 1
ATOM 1783 N N . ALA A 1 225 ? 8.398 -6.965 -5.102 1 79.88 225 ALA A N 1
ATOM 1784 C CA . ALA A 1 225 ? 7.379 -7.754 -5.789 1 79.88 225 ALA A CA 1
ATOM 1785 C C . ALA A 1 225 ? 6.531 -8.539 -4.793 1 79.88 225 ALA A C 1
ATOM 1787 O O . ALA A 1 225 ? 7.051 -9.086 -3.82 1 79.88 225 ALA A O 1
ATOM 1788 N N . SER A 1 226 ? 5.277 -8.531 -5.004 1 81.75 226 SER A N 1
ATOM 1789 C CA . SER A 1 226 ? 4.328 -9.18 -4.105 1 81.75 226 SER A CA 1
ATOM 1790 C C . SER A 1 226 ? 4.16 -10.656 -4.457 1 81.75 226 SER A C 1
ATOM 1792 O O . SER A 1 226 ? 3.668 -11.445 -3.646 1 81.75 226 SER A O 1
ATOM 1794 N N . VAL A 1 227 ? 4.555 -11.016 -5.684 1 87.12 227 VAL A N 1
ATOM 1795 C CA . VAL A 1 227 ? 4.387 -12.391 -6.141 1 87.12 227 VAL A CA 1
ATOM 1796 C C . VAL A 1 227 ? 5.727 -12.945 -6.621 1 87.12 227 VAL A C 1
ATOM 1798 O O . VAL A 1 227 ? 6.488 -12.242 -7.297 1 87.12 227 VAL A O 1
ATOM 1801 N N . SER A 1 228 ? 6.035 -14.164 -6.227 1 90.81 228 SER A N 1
ATOM 1802 C CA . SER A 1 228 ? 7.188 -14.883 -6.754 1 90.81 228 SER A CA 1
ATOM 1803 C C . SER A 1 228 ? 6.762 -16.156 -7.469 1 90.81 228 SER A C 1
ATOM 1805 O O . SER A 1 228 ? 5.863 -16.859 -7.008 1 90.81 228 SER A O 1
ATOM 1807 N N . TYR A 1 229 ? 7.32 -16.344 -8.641 1 94.44 229 TYR A N 1
ATOM 1808 C CA . TYR A 1 229 ? 7.188 -17.578 -9.398 1 94.44 229 TYR A CA 1
ATOM 1809 C C . TYR A 1 229 ? 8.438 -18.438 -9.258 1 94.44 229 TYR A C 1
ATOM 1811 O O . TYR A 1 229 ? 9.555 -17.953 -9.445 1 94.44 229 TYR A O 1
ATOM 1819 N N . TRP A 1 230 ? 8.188 -19.703 -8.906 1 95.12 230 TRP A N 1
ATOM 1820 C CA . TRP A 1 230 ? 9.305 -20.609 -8.648 1 95.12 230 TRP A CA 1
ATOM 1821 C C . TRP A 1 230 ? 9.32 -21.766 -9.656 1 95.12 230 TRP A C 1
ATOM 1823 O O . TRP A 1 230 ? 8.328 -22.469 -9.805 1 95.12 230 TRP A O 1
ATOM 1833 N N . ASN A 1 231 ? 10.43 -21.844 -10.422 1 96.94 231 ASN A N 1
ATOM 1834 C CA . ASN A 1 231 ? 10.695 -22.938 -11.344 1 96.94 231 ASN A CA 1
ATOM 1835 C C . ASN A 1 231 ? 11.727 -23.906 -10.781 1 96.94 231 ASN A C 1
ATOM 1837 O O . ASN A 1 231 ? 12.898 -23.578 -10.656 1 96.94 231 ASN A O 1
ATOM 1841 N N . ALA A 1 232 ? 11.219 -25.109 -10.422 1 97.06 232 ALA A N 1
ATOM 1842 C CA . ALA A 1 232 ? 12.109 -26.094 -9.82 1 97.06 232 ALA A CA 1
ATOM 1843 C C . ALA A 1 232 ? 12.156 -27.375 -10.648 1 97.06 232 ALA A C 1
ATOM 1845 O O . ALA A 1 232 ? 11.195 -27.703 -11.359 1 97.06 232 ALA A O 1
ATOM 1846 N N . HIS A 1 233 ? 13.305 -28.047 -10.57 1 96.38 233 HIS A N 1
ATOM 1847 C CA . HIS A 1 233 ? 13.484 -29.297 -11.297 1 96.38 233 HIS A CA 1
ATOM 1848 C C . HIS A 1 233 ? 13.664 -30.469 -10.344 1 96.38 233 HIS A C 1
ATOM 1850 O O . HIS A 1 233 ? 14.156 -30.297 -9.227 1 96.38 233 HIS A O 1
ATOM 1856 N N . VAL A 1 234 ? 13.242 -31.609 -10.82 1 93.75 234 VAL A N 1
ATOM 1857 C CA . VAL A 1 234 ? 13.391 -32.844 -10.055 1 93.75 234 VAL A CA 1
ATOM 1858 C C . VAL A 1 234 ? 14.828 -33.375 -10.195 1 93.75 234 VAL A C 1
ATOM 1860 O O . VAL A 1 234 ? 15.438 -33.25 -11.258 1 93.75 234 VAL A O 1
ATOM 1863 N N . MET B 1 1 ? -9.789 -25.734 7.586 1 26.61 1 MET B N 1
ATOM 1864 C CA . MET B 1 1 ? -11.211 -25.938 7.324 1 26.61 1 MET B CA 1
ATOM 1865 C C . MET B 1 1 ? -11.859 -24.625 6.863 1 26.61 1 MET B C 1
ATOM 1867 O O . MET B 1 1 ? -12.961 -24.641 6.305 1 26.61 1 MET B O 1
ATOM 1871 N N . LYS B 1 2 ? -11.344 -23.484 7.402 1 34.47 2 LYS B N 1
ATOM 1872 C CA . LYS B 1 2 ? -11.953 -22.203 7.051 1 34.47 2 LYS B CA 1
ATOM 1873 C C . LYS B 1 2 ? -11.672 -21.844 5.594 1 34.47 2 LYS B C 1
ATOM 1875 O O . LYS B 1 2 ? -12.391 -21.047 4.996 1 34.47 2 LYS B O 1
ATOM 1880 N N . GLY B 1 3 ? -10.641 -22.422 5.051 1 35.62 3 GLY B N 1
ATOM 1881 C CA . GLY B 1 3 ? -10.281 -22.25 3.652 1 35.62 3 GLY B CA 1
ATOM 1882 C C . GLY B 1 3 ? -11.242 -22.922 2.697 1 35.62 3 GLY B C 1
ATOM 1883 O O . GLY B 1 3 ? -11.367 -22.531 1.54 1 35.62 3 GLY B O 1
ATOM 1884 N N . GLU B 1 4 ? -11.75 -24.016 3.137 1 39.41 4 GLU B N 1
ATOM 1885 C CA . GLU B 1 4 ? -12.562 -24.906 2.312 1 39.41 4 GLU B CA 1
ATOM 1886 C C . GLU B 1 4 ? -13.906 -24.266 1.969 1 39.41 4 GLU B C 1
ATOM 1888 O O . GLU B 1 4 ? -14.414 -24.438 0.862 1 39.41 4 GLU B O 1
ATOM 1893 N N . GLU B 1 5 ? -14.445 -23.609 2.953 1 42.19 5 GLU B N 1
ATOM 1894 C CA . GLU B 1 5 ? -15.859 -23.266 2.797 1 42.19 5 GLU B CA 1
ATOM 1895 C C . GLU B 1 5 ? -16.047 -22.109 1.834 1 42.19 5 GLU B C 1
ATOM 1897 O O . GLU B 1 5 ? -17.047 -22.047 1.113 1 42.19 5 GLU B O 1
ATOM 1902 N N . TRP B 1 6 ? -15.156 -21.297 1.872 1 40.16 6 TRP B N 1
ATOM 1903 C CA . TRP B 1 6 ? -15.414 -20.094 1.106 1 40.16 6 TRP B CA 1
ATOM 1904 C C . TRP B 1 6 ? -15.398 -20.375 -0.391 1 40.16 6 TRP B C 1
ATOM 1906 O O . TRP B 1 6 ? -16.203 -19.828 -1.144 1 40.16 6 TRP B O 1
ATOM 1916 N N . TYR B 1 7 ? -14.562 -21.328 -0.746 1 46.88 7 TYR B N 1
ATOM 1917 C CA . TYR B 1 7 ? -14.422 -21.609 -2.172 1 46.88 7 TYR B CA 1
ATOM 1918 C C . TYR B 1 7 ? -15.578 -22.453 -2.678 1 46.88 7 TYR B C 1
ATOM 1920 O O . TYR B 1 7 ? -15.719 -22.672 -3.885 1 46.88 7 TYR B O 1
ATOM 1928 N N . GLN B 1 8 ? -16.297 -22.906 -1.757 1 43.59 8 GLN B N 1
ATOM 1929 C CA . GLN B 1 8 ? -17.219 -23.938 -2.219 1 43.59 8 GLN B CA 1
ATOM 1930 C C . GLN B 1 8 ? -18.516 -23.312 -2.748 1 43.59 8 GLN B C 1
ATOM 1932 O O . GLN B 1 8 ? -19.312 -24 -3.393 1 43.59 8 GLN B O 1
ATOM 1937 N N . THR B 1 9 ? -18.703 -22.078 -2.447 1 46.84 9 THR B N 1
ATOM 1938 C CA . THR B 1 9 ? -20.047 -21.75 -2.871 1 46.84 9 THR B CA 1
ATOM 1939 C C . THR B 1 9 ? -20.031 -21.109 -4.258 1 46.84 9 THR B C 1
ATOM 1941 O O . THR B 1 9 ? -19.047 -20.469 -4.648 1 46.84 9 THR B O 1
ATOM 1944 N N . ASP B 1 10 ? -20.953 -21.578 -5.156 1 50.41 10 ASP B N 1
ATOM 1945 C CA . ASP B 1 10 ? -21.25 -21.031 -6.48 1 50.41 10 ASP B CA 1
ATOM 1946 C C . ASP B 1 10 ? -21.078 -19.516 -6.504 1 50.41 10 ASP B C 1
ATOM 1948 O O . ASP B 1 10 ? -20.625 -18.953 -7.5 1 50.41 10 ASP B O 1
ATOM 1952 N N . GLU B 1 11 ? -21.516 -19 -5.492 1 46.53 11 GLU B N 1
ATOM 1953 C CA . GLU B 1 11 ? -21.453 -17.547 -5.371 1 46.53 11 GLU B CA 1
ATOM 1954 C C . GLU B 1 11 ? -20.016 -17.047 -5.336 1 46.53 11 GLU B C 1
ATOM 1956 O O . GLU B 1 11 ? -19.688 -16.016 -5.918 1 46.53 11 GLU B O 1
ATOM 1961 N N . VAL B 1 12 ? -19.281 -17.859 -4.848 1 49.53 12 VAL B N 1
ATOM 1962 C CA . VAL B 1 12 ? -17.875 -17.484 -4.773 1 49.53 12 VAL B CA 1
ATOM 1963 C C . VAL B 1 12 ? -17.25 -17.562 -6.164 1 49.53 12 VAL B C 1
ATOM 1965 O O . VAL B 1 12 ? -16.484 -16.688 -6.559 1 49.53 12 VAL B O 1
ATOM 1968 N N . ALA B 1 13 ? -17.656 -18.531 -6.922 1 51.66 13 ALA B N 1
ATOM 1969 C CA . ALA B 1 13 ? -17.125 -18.703 -8.273 1 51.66 13 ALA B CA 1
ATOM 1970 C C . ALA B 1 13 ? -17.516 -17.531 -9.172 1 51.66 13 ALA B C 1
ATOM 1972 O O . ALA B 1 13 ? -16.703 -17.031 -9.938 1 51.66 13 ALA B O 1
ATOM 1973 N N . GLN B 1 14 ? -18.75 -17.141 -9.039 1 47.5 14 GLN B N 1
ATOM 1974 C CA . GLN B 1 14 ? -19.234 -16.031 -9.852 1 47.5 14 GLN B CA 1
ATOM 1975 C C . GLN B 1 14 ? -18.547 -14.734 -9.469 1 47.5 14 GLN B C 1
ATOM 1977 O O . GLN B 1 14 ? -18.172 -13.945 -10.344 1 47.5 14 GLN B O 1
ATOM 1982 N N . ALA B 1 15 ? -18.438 -14.602 -8.273 1 51.12 15 ALA B N 1
ATOM 1983 C CA . ALA B 1 15 ? -17.797 -13.383 -7.797 1 51.12 15 ALA B CA 1
ATOM 1984 C C . ALA B 1 15 ? -16.328 -13.344 -8.211 1 51.12 15 ALA B C 1
ATOM 1986 O O . ALA B 1 15 ? -15.797 -12.281 -8.539 1 51.12 15 ALA B O 1
ATOM 1987 N N . TYR B 1 16 ? -15.875 -14.453 -8.188 1 52.06 16 TYR B N 1
ATOM 1988 C CA . TYR B 1 16 ? -14.492 -14.602 -8.617 1 52.06 16 TYR B CA 1
ATOM 1989 C C . TYR B 1 16 ? -14.312 -14.156 -10.062 1 52.06 16 TYR B C 1
ATOM 1991 O O . TYR B 1 16 ? -13.359 -13.445 -10.391 1 52.06 16 TYR B O 1
ATOM 1999 N N . GLU B 1 17 ? -15.227 -14.469 -10.867 1 51.19 17 GLU B N 1
ATOM 2000 C CA . GLU B 1 17 ? -15.117 -14.133 -12.281 1 51.19 17 GLU B CA 1
ATOM 2001 C C . GLU B 1 17 ? -15.305 -12.633 -12.508 1 51.19 17 GLU B C 1
ATOM 2003 O O . GLU B 1 17 ? -14.609 -12.031 -13.336 1 51.19 17 GLU B O 1
ATOM 2008 N N . ALA B 1 18 ? -16.312 -12.078 -11.852 1 48.81 18 ALA B N 1
ATOM 2009 C CA . ALA B 1 18 ? -16.578 -10.656 -12.039 1 48.81 18 ALA B CA 1
ATOM 2010 C C . ALA B 1 18 ? -15.352 -9.82 -11.695 1 48.81 18 ALA B C 1
ATOM 2012 O O . ALA B 1 18 ? -15.008 -8.875 -12.414 1 48.81 18 ALA B O 1
ATOM 2013 N N . LYS B 1 19 ? -14.773 -10.133 -10.727 1 55.88 19 LYS B N 1
ATOM 2014 C CA . LYS B 1 19 ? -13.578 -9.422 -10.273 1 55.88 19 LYS B CA 1
ATOM 2015 C C . LYS B 1 19 ? -12.406 -9.664 -11.227 1 55.88 19 LYS B C 1
ATOM 2017 O O . LYS B 1 19 ? -11.539 -8.797 -11.383 1 55.88 19 LYS B O 1
ATOM 2022 N N . ARG B 1 20 ? -12.594 -10.688 -11.914 1 55.84 20 ARG B N 1
ATOM 2023 C CA . ARG B 1 20 ? -11.57 -11.062 -12.883 1 55.84 20 ARG B CA 1
ATOM 2024 C C . ARG B 1 20 ? -11.68 -10.227 -14.148 1 55.84 20 ARG B C 1
ATOM 2026 O O . ARG B 1 20 ? -10.68 -10.016 -14.852 1 55.84 20 ARG B O 1
ATOM 2033 N N . PHE B 1 21 ? -12.844 -9.539 -14.18 1 55.12 21 PHE B N 1
ATOM 2034 C CA . PHE B 1 21 ? -13.062 -8.82 -15.43 1 55.12 21 PHE B CA 1
ATOM 2035 C C . PHE B 1 21 ? -12.82 -7.328 -15.242 1 55.12 21 PHE B C 1
ATOM 2037 O O . PHE B 1 21 ? -12.969 -6.551 -16.188 1 55.12 21 PHE B O 1
ATOM 2044 N N . SER B 1 22 ? -12.445 -7.082 -14.102 1 64.75 22 SER B N 1
ATOM 2045 C CA . SER B 1 22 ? -12.016 -5.695 -13.984 1 64.75 22 SER B CA 1
ATOM 2046 C C . SER B 1 22 ? -10.719 -5.453 -14.766 1 64.75 22 SER B C 1
ATOM 2048 O O . SER B 1 22 ? -10.047 -6.402 -15.172 1 64.75 22 SER B O 1
ATOM 2050 N N . ARG B 1 23 ? -10.453 -4.176 -15.195 1 73 23 ARG B N 1
ATOM 2051 C CA . ARG B 1 23 ? -9.203 -3.889 -15.891 1 73 23 ARG B CA 1
ATOM 2052 C C . ARG B 1 23 ? -8.008 -4.375 -15.078 1 73 23 ARG B C 1
ATOM 2054 O O . ARG B 1 23 ? -7.043 -4.898 -15.648 1 73 23 ARG B O 1
ATOM 2061 N N . GLY B 1 24 ? -8.211 -4.219 -13.797 1 71.44 24 GLY B N 1
ATOM 2062 C CA . GLY B 1 24 ? -7.164 -4.73 -12.922 1 71.44 24 GLY B CA 1
ATOM 2063 C C . GLY B 1 24 ? -7.078 -6.246 -12.922 1 71.44 24 GLY B C 1
ATOM 2064 O O . GLY B 1 24 ? -5.98 -6.812 -12.961 1 71.44 24 GLY B O 1
ATOM 2065 N N . GLY B 1 25 ? -8.195 -6.789 -12.914 1 74.75 25 GLY B N 1
ATOM 2066 C CA . GLY B 1 25 ? -8.234 -8.242 -12.984 1 74.75 25 GLY B CA 1
ATOM 2067 C C . GLY B 1 25 ? -7.672 -8.789 -14.281 1 74.75 25 GLY B C 1
ATOM 2068 O O . GLY B 1 25 ? -6.957 -9.797 -14.273 1 74.75 25 GLY B O 1
ATOM 2069 N N . ARG B 1 26 ? -7.918 -8.109 -15.297 1 81.12 26 ARG B N 1
ATOM 2070 C CA . ARG B 1 26 ? -7.422 -8.531 -16.609 1 81.12 26 ARG B CA 1
ATOM 2071 C C . ARG B 1 26 ? -5.898 -8.453 -16.672 1 81.12 26 ARG B C 1
ATOM 2073 O O . ARG B 1 26 ? -5.25 -9.297 -17.281 1 81.12 26 ARG B O 1
ATOM 2080 N N . LEU B 1 27 ? -5.406 -7.434 -16.062 1 78.94 27 LEU B N 1
ATOM 2081 C CA . LEU B 1 27 ? -3.955 -7.293 -16.016 1 78.94 27 LEU B CA 1
ATOM 2082 C C . LEU B 1 27 ? -3.314 -8.453 -15.266 1 78.94 27 LEU B C 1
ATOM 2084 O O . LEU B 1 27 ? -2.334 -9.039 -15.742 1 78.94 27 LEU B O 1
ATOM 2088 N N . ILE B 1 28 ? -3.846 -8.75 -14.164 1 83.19 28 ILE B N 1
ATOM 2089 C CA . ILE B 1 28 ? -3.338 -9.859 -13.367 1 83.19 28 ILE B CA 1
ATOM 2090 C C . ILE B 1 28 ? -3.408 -11.156 -14.18 1 83.19 28 ILE B C 1
ATOM 2092 O O . ILE B 1 28 ? -2.432 -11.906 -14.258 1 83.19 28 ILE B O 1
ATOM 2096 N N . ASP B 1 29 ? -4.523 -11.359 -14.781 1 88.06 29 ASP B N 1
ATOM 2097 C CA . ASP B 1 29 ? -4.742 -12.562 -15.578 1 88.06 29 ASP B CA 1
ATOM 2098 C C . ASP B 1 29 ? -3.707 -12.68 -16.688 1 88.06 29 ASP B C 1
ATOM 2100 O O . ASP B 1 29 ? -3.092 -13.734 -16.859 1 88.06 29 ASP B O 1
ATOM 2104 N N . ARG B 1 30 ? -3.471 -11.617 -17.406 1 87.81 30 ARG B N 1
ATOM 2105 C CA . ARG B 1 30 ? -2.533 -11.609 -18.516 1 87.81 30 ARG B CA 1
ATOM 2106 C C . ARG B 1 30 ? -1.116 -11.914 -18.047 1 87.81 30 ARG B C 1
ATOM 2108 O O . ARG B 1 30 ? -0.409 -12.711 -18.672 1 87.81 30 ARG B O 1
ATOM 2115 N N . ARG B 1 31 ? -0.73 -11.336 -17 1 88.12 31 ARG B N 1
ATOM 2116 C CA . ARG B 1 31 ? 0.64 -11.492 -16.531 1 88.12 31 ARG B CA 1
ATOM 2117 C C . ARG B 1 31 ? 0.86 -12.883 -15.945 1 88.12 31 ARG B C 1
ATOM 2119 O O . ARG B 1 31 ? 1.924 -13.477 -16.125 1 88.12 31 ARG B O 1
ATOM 2126 N N . GLU B 1 32 ? -0.103 -13.359 -15.234 1 92.88 32 GLU B N 1
ATOM 2127 C CA . GLU B 1 32 ? 0.001 -14.719 -14.719 1 92.88 32 GLU B CA 1
ATOM 2128 C C . GLU B 1 32 ? 0.101 -15.734 -15.852 1 92.88 32 GLU B C 1
ATOM 2130 O O . GLU B 1 32 ? 0.906 -16.672 -15.789 1 92.88 32 GLU B O 1
ATOM 2135 N N . LYS B 1 33 ? -0.731 -15.57 -16.859 1 94.94 33 LYS B N 1
ATOM 2136 C CA . LYS B 1 33 ? -0.697 -16.469 -18.016 1 94.94 33 LYS B CA 1
ATOM 2137 C C . LYS B 1 33 ? 0.662 -16.438 -18.703 1 94.94 33 LYS B C 1
ATOM 2139 O O . LYS B 1 33 ? 1.196 -17.469 -19.094 1 94.94 33 LYS B O 1
ATOM 2144 N N . ARG B 1 34 ? 1.161 -15.25 -18.812 1 93.06 34 ARG B N 1
ATOM 2145 C CA . ARG B 1 34 ? 2.479 -15.109 -19.422 1 93.06 34 ARG B CA 1
ATOM 2146 C C . ARG B 1 34 ? 3.537 -15.859 -18.609 1 93.06 34 ARG B C 1
ATOM 2148 O O . ARG B 1 34 ? 4.383 -16.547 -19.188 1 93.06 34 ARG B O 1
ATOM 2155 N N . ALA B 1 35 ? 3.482 -15.719 -17.328 1 93.12 35 ALA B N 1
ATOM 2156 C CA . ALA B 1 35 ? 4.453 -16.375 -16.469 1 93.12 35 ALA B CA 1
ATOM 2157 C C . ALA B 1 35 ? 4.387 -17.906 -16.625 1 93.12 35 ALA B C 1
ATOM 2159 O O . ALA B 1 35 ? 5.422 -18.562 -16.719 1 93.12 35 ALA B O 1
ATOM 2160 N N . VAL B 1 36 ? 3.201 -18.422 -16.656 1 96.62 36 VAL B N 1
ATOM 2161 C CA . VAL B 1 36 ? 3.01 -19.859 -16.797 1 96.62 36 VAL B CA 1
ATOM 2162 C C . VAL B 1 36 ? 3.516 -20.328 -18.156 1 96.62 36 VAL B C 1
ATOM 2164 O O . VAL B 1 36 ? 4.27 -21.297 -18.25 1 96.62 36 VAL B O 1
ATOM 2167 N N . LEU B 1 37 ? 3.162 -19.594 -19.172 1 95.5 37 LEU B N 1
ATOM 2168 C CA . LEU B 1 37 ? 3.549 -19.984 -20.531 1 95.5 37 LEU B CA 1
ATOM 2169 C C . LEU B 1 37 ? 5.062 -19.938 -20.688 1 95.5 37 LEU B C 1
ATOM 2171 O O . LEU B 1 37 ? 5.66 -20.844 -21.281 1 95.5 37 LEU B O 1
ATOM 2175 N N . GLU B 1 38 ? 5.609 -18.922 -20.219 1 93.88 38 GLU B N 1
ATOM 2176 C CA . GLU B 1 38 ? 7.055 -18.766 -20.359 1 93.88 38 GLU B CA 1
ATOM 2177 C C . GLU B 1 38 ? 7.797 -19.875 -19.594 1 93.88 38 GLU B C 1
ATOM 2179 O O . GLU B 1 38 ? 8.828 -20.359 -20.062 1 93.88 38 GLU B O 1
ATOM 2184 N N . ALA B 1 39 ? 7.273 -20.281 -18.531 1 95.19 39 ALA B N 1
ATOM 2185 C CA . ALA B 1 39 ? 7.953 -21.266 -17.688 1 95.19 39 ALA B CA 1
ATOM 2186 C C . ALA B 1 39 ? 7.793 -22.672 -18.25 1 95.19 39 ALA B C 1
ATOM 2188 O O . ALA B 1 39 ? 8.711 -23.5 -18.172 1 95.19 39 ALA B O 1
ATOM 2189 N N . LEU B 1 40 ? 6.645 -22.969 -18.844 1 96.5 40 LEU B N 1
ATOM 2190 C CA . LEU B 1 40 ? 6.316 -24.359 -19.172 1 96.5 40 LEU B CA 1
ATOM 2191 C C . LEU B 1 40 ? 6.598 -24.656 -20.641 1 96.5 40 LEU B C 1
ATOM 2193 O O . LEU B 1 40 ? 6.641 -25.828 -21.047 1 96.5 40 LEU B O 1
ATOM 2197 N N . SER B 1 41 ? 6.82 -23.609 -21.406 1 93.31 41 SER B N 1
ATOM 2198 C CA . SER B 1 41 ? 7.039 -23.828 -22.828 1 93.31 41 SER B CA 1
ATOM 2199 C C . SER B 1 41 ? 8.422 -24.406 -23.094 1 93.31 41 SER B C 1
ATOM 2201 O O . SER B 1 41 ? 9.383 -24.078 -22.406 1 93.31 41 SER B O 1
ATOM 2203 N N . PRO B 1 42 ? 8.461 -25.219 -24.016 1 93.75 42 PRO B N 1
ATOM 2204 C CA . PRO B 1 42 ? 7.434 -25.766 -24.906 1 93.75 42 PRO B CA 1
ATOM 2205 C C . PRO B 1 42 ? 6.578 -26.844 -24.25 1 93.75 42 PRO B C 1
ATOM 2207 O O . PRO B 1 42 ? 7.105 -27.703 -23.531 1 93.75 42 PRO B O 1
ATOM 2210 N N . ILE B 1 43 ? 5.273 -26.828 -24.531 1 94.38 43 ILE B N 1
ATOM 2211 C CA . ILE B 1 43 ? 4.367 -27.656 -23.734 1 94.38 43 ILE B CA 1
ATOM 2212 C C . ILE B 1 43 ? 3.623 -28.625 -24.656 1 94.38 43 ILE B C 1
ATOM 2214 O O . ILE B 1 43 ? 2.865 -29.484 -24.172 1 94.38 43 ILE B O 1
ATOM 2218 N N . GLU B 1 44 ? 3.902 -28.531 -25.953 1 95.56 44 GLU B N 1
ATOM 2219 C CA . GLU B 1 44 ? 3.227 -29.406 -26.906 1 95.56 44 GLU B CA 1
ATOM 2220 C C . GLU B 1 44 ? 3.512 -30.875 -26.625 1 95.56 44 GLU B C 1
ATOM 2222 O O . GLU B 1 44 ? 4.668 -31.266 -26.438 1 95.56 44 GLU B O 1
ATOM 2227 N N . ASP B 1 45 ? 2.475 -31.641 -26.5 1 96.06 45 ASP B N 1
ATOM 2228 C CA . ASP B 1 45 ? 2.498 -33.094 -26.312 1 96.06 45 ASP B CA 1
ATOM 2229 C C . ASP B 1 45 ? 3.098 -33.469 -24.969 1 96.06 45 ASP B C 1
ATOM 2231 O O . ASP B 1 45 ? 3.596 -34.594 -24.797 1 96.06 45 ASP B O 1
ATOM 2235 N N . ARG B 1 46 ? 3.129 -32.562 -24.062 1 97.88 46 ARG B N 1
ATOM 2236 C CA . ARG B 1 46 ? 3.609 -32.875 -22.719 1 97.88 46 ARG B CA 1
ATOM 2237 C C . ARG B 1 46 ? 2.453 -33.219 -21.781 1 97.88 46 ARG B C 1
ATOM 2239 O O . ARG B 1 46 ? 1.342 -32.719 -21.938 1 97.88 46 ARG B O 1
ATOM 2246 N N . ARG B 1 47 ? 2.705 -34.156 -20.891 1 98.62 47 ARG B N 1
ATOM 2247 C CA . ARG B 1 47 ? 1.747 -34.5 -19.828 1 98.62 47 ARG B CA 1
ATOM 2248 C C . ARG B 1 47 ? 1.896 -33.562 -18.641 1 98.62 47 ARG B C 1
ATOM 2250 O O . ARG B 1 47 ? 2.928 -33.562 -17.969 1 98.62 47 ARG B O 1
ATOM 2257 N N . VAL B 1 48 ? 0.842 -32.781 -18.391 1 98.75 48 VAL B N 1
ATOM 2258 C CA . VAL B 1 48 ? 0.918 -31.75 -17.375 1 98.75 48 VAL B CA 1
ATOM 2259 C C . VAL B 1 48 ? -0.156 -31.969 -16.312 1 98.75 48 VAL B C 1
ATOM 2261 O O . VAL B 1 48 ? -1.257 -32.438 -16.625 1 98.75 48 VAL B O 1
ATOM 2264 N N . LEU B 1 49 ? 0.188 -31.672 -15.055 1 98.88 49 LEU B N 1
ATOM 2265 C CA . LEU B 1 49 ? -0.78 -31.656 -13.969 1 98.88 49 LEU B CA 1
ATOM 2266 C C . LEU B 1 49 ? -0.884 -30.266 -13.352 1 98.88 49 LEU B C 1
ATOM 2268 O O . LEU B 1 49 ? 0.13 -29.672 -12.984 1 98.88 49 LEU B O 1
ATOM 2272 N N . GLU B 1 50 ? -2.082 -29.719 -13.297 1 98.88 50 GLU B N 1
ATOM 2273 C CA . GLU B 1 50 ? -2.342 -28.5 -12.562 1 98.88 50 GLU B CA 1
ATOM 2274 C C . GLU B 1 50 ? -3.061 -28.781 -11.242 1 98.88 50 GLU B C 1
ATOM 2276 O O . GLU B 1 50 ? -4.125 -29.406 -11.234 1 98.88 50 GLU B O 1
ATOM 2281 N N . ILE B 1 51 ? -2.4 -28.344 -10.188 1 98.12 51 ILE B N 1
ATOM 2282 C CA . ILE B 1 51 ? -2.988 -28.453 -8.859 1 98.12 51 ILE B CA 1
ATOM 2283 C C . ILE B 1 51 ? -3.826 -27.203 -8.57 1 98.12 51 ILE B C 1
ATOM 2285 O O . ILE B 1 51 ? -3.396 -26.094 -8.836 1 98.12 51 ILE B O 1
ATOM 2289 N N . ALA B 1 52 ? -5.074 -27.453 -7.961 1 96.5 52 ALA B N 1
ATOM 2290 C CA . ALA B 1 52 ? -5.996 -26.359 -7.672 1 96.5 52 ALA B CA 1
ATOM 2291 C C . ALA B 1 52 ? -6.305 -25.547 -8.93 1 96.5 52 ALA B C 1
ATOM 2293 O O . ALA B 1 52 ? -6.141 -24.328 -8.953 1 96.5 52 ALA B O 1
ATOM 2294 N N . CYS B 1 53 ? -6.926 -26.25 -9.922 1 97.44 53 CYS B N 1
ATOM 2295 C CA . CYS B 1 53 ? -7.051 -25.672 -11.258 1 97.44 53 CYS B CA 1
ATOM 2296 C C . CYS B 1 53 ? -8.227 -24.703 -11.32 1 97.44 53 CYS B C 1
ATOM 2298 O O . CYS B 1 53 ? -8.359 -23.938 -12.281 1 97.44 53 CYS B O 1
ATOM 2300 N N . GLY B 1 54 ? -9.141 -24.734 -10.32 1 95 54 GLY B N 1
ATOM 2301 C CA . GLY B 1 54 ? -10.312 -23.875 -10.359 1 95 54 GLY B CA 1
ATOM 2302 C C . GLY B 1 54 ? -11.188 -24.109 -11.57 1 95 54 GLY B C 1
ATOM 2303 O O . GLY B 1 54 ? -11.562 -25.25 -11.867 1 95 54 GLY B O 1
ATOM 2304 N N . THR B 1 55 ? -11.492 -23.031 -12.273 1 94.31 55 THR B N 1
ATOM 2305 C CA . THR B 1 55 ? -12.344 -23.141 -13.453 1 94.31 55 THR B CA 1
ATOM 2306 C C . THR B 1 55 ? -11.523 -23.484 -14.688 1 94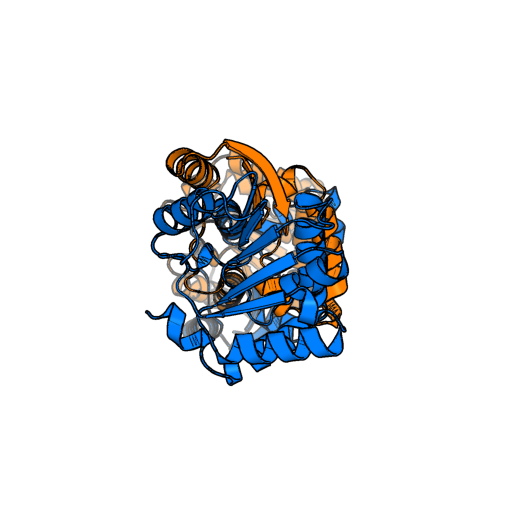.31 55 THR B C 1
ATOM 2308 O O . THR B 1 55 ? -12 -23.359 -15.82 1 94.31 55 THR B O 1
ATOM 2311 N N . GLY B 1 56 ? -10.297 -23.766 -14.477 1 96.81 56 GLY B N 1
ATOM 2312 C CA . GLY B 1 56 ? -9.453 -24.281 -15.547 1 96.81 56 GLY B CA 1
ATOM 2313 C C . GLY B 1 56 ? -8.914 -23.188 -16.453 1 96.81 56 GLY B C 1
ATOM 2314 O O . GLY B 1 56 ? -8.773 -23.391 -17.656 1 96.81 56 GLY B O 1
ATOM 2315 N N . ARG B 1 57 ? -8.586 -22.016 -15.906 1 95.31 57 ARG B N 1
ATOM 2316 C CA . ARG B 1 57 ? -8.078 -20.906 -16.719 1 95.31 57 ARG B CA 1
ATOM 2317 C C . ARG B 1 57 ? -6.762 -21.297 -17.391 1 95.31 57 ARG B C 1
ATOM 2319 O O . ARG B 1 57 ? -6.621 -21.172 -18.609 1 95.31 57 ARG B O 1
ATOM 2326 N N . PHE B 1 58 ? -5.902 -21.797 -16.609 1 97.69 58 PHE B N 1
ATOM 2327 C CA . PHE B 1 58 ? -4.605 -22.188 -17.141 1 97.69 58 PHE B CA 1
ATOM 2328 C C . PHE B 1 58 ? -4.695 -23.531 -17.859 1 97.69 58 PHE B C 1
ATOM 2330 O O . PHE B 1 58 ? -4.027 -23.75 -18.875 1 97.69 58 PHE B O 1
ATOM 2337 N N . THR B 1 59 ? -5.547 -24.391 -17.375 1 98.38 59 THR B N 1
ATOM 2338 C CA . THR B 1 59 ? -5.73 -25.719 -17.953 1 98.38 59 THR B CA 1
ATOM 2339 C C . THR B 1 59 ? -6.133 -25.625 -19.422 1 98.38 59 THR B C 1
ATOM 2341 O O . THR B 1 59 ? -5.496 -26.234 -20.281 1 98.38 59 THR B O 1
ATOM 2344 N N . VAL B 1 60 ? -7.102 -24.812 -19.672 1 97.88 60 VAL B N 1
ATOM 2345 C CA . VAL B 1 60 ? -7.617 -24.656 -21.031 1 97.88 60 VAL B CA 1
ATOM 2346 C C . VAL B 1 60 ? -6.566 -23.969 -21.906 1 97.88 60 VAL B C 1
ATOM 2348 O O . VAL B 1 60 ? -6.34 -24.391 -23.047 1 97.88 60 VAL B O 1
ATOM 2351 N N . MET B 1 61 ? -5.914 -22.984 -21.375 1 97.5 61 MET B N 1
ATOM 2352 C CA . MET B 1 61 ? -4.891 -22.25 -22.109 1 97.5 61 MET B CA 1
ATOM 2353 C C . MET B 1 61 ? -3.781 -23.188 -22.578 1 97.5 61 MET B C 1
ATOM 2355 O O . MET B 1 61 ? -3.363 -23.141 -23.734 1 97.5 61 MET B O 1
ATOM 2359 N N . LEU B 1 62 ? -3.328 -24.062 -21.719 1 98.38 62 LEU B N 1
ATOM 2360 C CA . LEU B 1 62 ? -2.217 -24.953 -22.062 1 98.38 62 LEU B CA 1
ATOM 2361 C C . LEU B 1 62 ? -2.666 -26.047 -23.016 1 98.38 62 LEU B C 1
ATOM 2363 O O . LEU B 1 62 ? -1.904 -26.453 -23.906 1 98.38 62 LEU B O 1
ATOM 2367 N N . ALA B 1 63 ? -3.877 -26.484 -22.859 1 98.44 63 ALA B N 1
ATOM 2368 C CA . ALA B 1 63 ? -4.418 -27.453 -23.812 1 98.44 63 ALA B CA 1
ATOM 2369 C C . ALA B 1 63 ? -4.477 -26.859 -25.219 1 98.44 63 ALA B C 1
ATOM 2371 O O . ALA B 1 63 ? -4.172 -27.547 -26.188 1 98.44 63 ALA B O 1
ATOM 2372 N N . GLU B 1 64 ? -4.848 -25.609 -25.297 1 97.56 64 GLU B N 1
ATOM 2373 C CA . GLU B 1 64 ? -4.891 -24.922 -26.594 1 97.56 64 GLU B CA 1
ATOM 2374 C C . GLU B 1 64 ? -3.512 -24.891 -27.25 1 97.56 64 GLU B C 1
ATOM 2376 O O . GLU B 1 64 ? -3.398 -24.766 -28.469 1 97.56 64 GLU B O 1
ATOM 2381 N N . ARG B 1 65 ? -2.539 -25.078 -26.422 1 96.69 65 ARG B N 1
ATOM 2382 C CA . ARG B 1 65 ? -1.17 -25.031 -26.922 1 96.69 65 ARG B CA 1
ATOM 2383 C C . ARG B 1 65 ? -0.626 -26.438 -27.156 1 96.69 65 ARG B C 1
ATOM 2385 O O . ARG B 1 65 ? 0.564 -26.609 -27.422 1 96.69 65 ARG B O 1
ATOM 2392 N N . GLY B 1 66 ? -1.431 -27.453 -26.906 1 97.25 66 GLY B N 1
ATOM 2393 C CA . GLY B 1 66 ? -1.083 -28.797 -27.312 1 97.25 66 GLY B CA 1
ATOM 2394 C C . GLY B 1 66 ? -0.716 -29.703 -26.156 1 97.25 66 GLY B C 1
ATOM 2395 O O . GLY B 1 66 ? -0.3 -30.844 -26.359 1 97.25 66 GLY B O 1
ATOM 2396 N N . ALA B 1 67 ? -0.872 -29.266 -24.953 1 98.25 67 ALA B N 1
ATOM 2397 C CA . ALA B 1 67 ? -0.567 -30.094 -23.797 1 98.25 67 ALA B CA 1
ATOM 2398 C C . ALA B 1 67 ? -1.682 -31.109 -23.531 1 98.25 67 ALA B C 1
ATOM 2400 O O . ALA B 1 67 ? -2.84 -30.875 -23.875 1 98.25 67 ALA B O 1
ATOM 2401 N N . ASP B 1 68 ? -1.315 -32.25 -23.016 1 98.56 68 ASP B N 1
ATOM 2402 C CA . ASP B 1 68 ? -2.25 -33.156 -22.344 1 98.56 68 ASP B CA 1
ATOM 2403 C C . ASP B 1 68 ? -2.279 -32.906 -20.844 1 98.56 68 ASP B C 1
ATOM 2405 O O . ASP B 1 68 ? -1.319 -33.219 -20.141 1 98.56 68 ASP B O 1
ATOM 2409 N N . ILE B 1 69 ? -3.445 -32.375 -20.375 1 98.69 69 ILE B N 1
ATOM 2410 C CA . ILE B 1 69 ? -3.373 -31.797 -19.031 1 98.69 69 ILE B CA 1
ATOM 2411 C C . ILE B 1 69 ? -4.484 -32.375 -18.156 1 98.69 69 ILE B C 1
ATOM 2413 O O . ILE B 1 69 ? -5.613 -32.562 -18.625 1 98.69 69 ILE B O 1
ATOM 2417 N N . VAL B 1 70 ? -4.094 -32.719 -16.953 1 98.81 70 VAL B N 1
ATOM 2418 C CA . VAL B 1 70 ? -5.039 -33.031 -15.883 1 98.81 70 VAL B CA 1
ATOM 2419 C C . VAL B 1 70 ? -5.184 -31.844 -14.945 1 98.81 70 VAL B C 1
ATOM 2421 O O . VAL B 1 70 ? -4.188 -31.312 -14.461 1 98.81 70 VAL B O 1
ATOM 2424 N N . GLY B 1 71 ? -6.402 -31.344 -14.805 1 98.69 71 GLY B N 1
ATOM 2425 C CA . GLY B 1 71 ? -6.711 -30.328 -13.797 1 98.69 71 GLY B CA 1
ATOM 2426 C C . GLY B 1 71 ? -7.363 -30.906 -12.555 1 98.69 71 GLY B C 1
ATOM 2427 O O . GLY B 1 71 ? -8.422 -31.531 -12.641 1 98.69 71 GLY B O 1
ATOM 2428 N N . LEU B 1 72 ? -6.715 -30.75 -11.422 1 98.19 72 LEU B N 1
ATOM 2429 C CA . LEU B 1 72 ? -7.219 -31.297 -10.164 1 98.19 72 LEU B CA 1
ATOM 2430 C C . LEU B 1 72 ? -7.719 -30.172 -9.258 1 98.19 72 LEU B C 1
ATOM 2432 O O . LEU B 1 72 ? -7.051 -29.141 -9.109 1 98.19 72 LEU B O 1
ATOM 2436 N N . ASP B 1 73 ? -8.898 -30.312 -8.711 1 96.5 73 ASP B N 1
ATOM 2437 C CA . ASP B 1 73 ? -9.469 -29.375 -7.738 1 96.5 73 ASP B CA 1
ATOM 2438 C C . ASP B 1 73 ? -10.406 -30.094 -6.773 1 96.5 73 ASP B C 1
ATOM 2440 O O . ASP B 1 73 ? -10.938 -31.156 -7.098 1 96.5 73 ASP B O 1
ATOM 2444 N N . ILE B 1 74 ? -10.562 -29.484 -5.668 1 92.81 74 ILE B N 1
ATOM 2445 C CA . ILE B 1 74 ? -11.422 -30.078 -4.652 1 92.81 74 ILE B CA 1
ATOM 2446 C C . ILE B 1 74 ? -12.883 -29.719 -4.934 1 92.81 74 ILE B C 1
ATOM 2448 O O . ILE B 1 74 ? -13.797 -30.406 -4.484 1 92.81 74 ILE B O 1
ATOM 2452 N N . SER B 1 75 ? -13.148 -28.688 -5.656 1 91.62 75 SER B N 1
ATOM 2453 C CA . SER B 1 75 ? -14.5 -28.172 -5.871 1 91.62 75 SER B CA 1
ATOM 2454 C C . SER B 1 75 ? -15.109 -28.734 -7.148 1 91.62 75 SER B C 1
ATOM 2456 O O . SER B 1 75 ? -14.688 -28.391 -8.25 1 91.62 75 SER B O 1
ATOM 2458 N N . SER B 1 76 ? -16.219 -29.438 -6.961 1 92.94 76 SER B N 1
ATOM 2459 C CA . SER B 1 76 ? -16.922 -30 -8.109 1 92.94 76 SER B CA 1
ATOM 2460 C C . SER B 1 76 ? -17.547 -28.906 -8.961 1 92.94 76 SER B C 1
ATOM 2462 O O . SER B 1 76 ? -17.609 -29.031 -10.188 1 92.94 76 SER B O 1
ATOM 2464 N N . ALA B 1 77 ? -17.953 -27.922 -8.273 1 89.5 77 ALA B N 1
ATOM 2465 C CA . ALA B 1 77 ? -18.578 -26.812 -8.984 1 89.5 77 ALA B CA 1
ATOM 2466 C C . ALA B 1 77 ? -17.594 -26.109 -9.906 1 89.5 77 ALA B C 1
ATOM 2468 O O . ALA B 1 77 ? -17.922 -25.766 -11.039 1 89.5 77 ALA B O 1
ATOM 2469 N N . MET B 1 78 ? -16.422 -25.922 -9.461 1 92.25 78 MET B N 1
ATOM 2470 C CA . MET B 1 78 ? -15.383 -25.297 -10.266 1 92.25 78 MET B CA 1
ATOM 2471 C C . MET B 1 78 ? -15.016 -26.172 -11.453 1 92.25 78 MET B C 1
ATOM 2473 O O . MET B 1 78 ? -14.883 -25.688 -12.578 1 92.25 78 MET B O 1
ATOM 2477 N N . LEU B 1 79 ? -14.953 -27.484 -11.211 1 95.62 79 LEU B N 1
ATOM 2478 C CA . LEU B 1 79 ? -14.586 -28.422 -12.266 1 95.62 79 LEU B CA 1
ATOM 2479 C C . LEU B 1 79 ? -15.656 -28.453 -13.352 1 95.62 79 LEU B C 1
ATOM 2481 O O . LEU B 1 79 ? -15.336 -28.594 -14.539 1 95.62 79 LEU B O 1
ATOM 2485 N N . ALA B 1 80 ? -16.859 -28.297 -12.93 1 95.56 80 ALA B N 1
ATOM 2486 C CA . ALA B 1 80 ? -17.953 -28.281 -13.906 1 95.56 80 ALA B CA 1
ATOM 2487 C C . ALA B 1 80 ? -17.812 -27.078 -14.852 1 95.56 80 ALA B C 1
ATOM 2489 O O . ALA B 1 80 ? -17.984 -27.219 -16.062 1 95.56 80 ALA B O 1
ATOM 2490 N N . GLN B 1 81 ? -17.531 -26.016 -14.305 1 94.38 81 GLN B N 1
ATOM 2491 C CA . GLN B 1 81 ? -17.297 -24.828 -15.117 1 94.38 81 GLN B CA 1
ATOM 2492 C C . GLN B 1 81 ? -16.094 -25.031 -16.031 1 94.38 81 GLN B C 1
ATOM 2494 O O . GLN B 1 81 ? -16.109 -24.578 -17.188 1 94.38 81 GLN B O 1
ATOM 2499 N N . GLY B 1 82 ? -15.086 -25.688 -15.508 1 96 82 GLY B N 1
ATOM 2500 C CA . GLY B 1 82 ? -13.914 -25.969 -16.328 1 96 82 GLY B CA 1
ATOM 2501 C C . GLY B 1 82 ? -14.219 -26.844 -17.531 1 96 82 GLY B C 1
ATOM 2502 O O . GLY B 1 82 ? -13.727 -26.594 -18.625 1 96 82 GLY B O 1
ATOM 2503 N N . ARG B 1 83 ? -15.031 -27.781 -17.312 1 97.38 83 ARG B N 1
ATOM 2504 C CA . ARG B 1 83 ? -15.422 -28.656 -18.406 1 97.38 83 ARG B CA 1
ATOM 2505 C C . ARG B 1 83 ? -16.188 -27.906 -19.484 1 97.38 83 ARG B C 1
ATOM 2507 O O . ARG B 1 83 ? -15.977 -28.141 -20.672 1 97.38 83 ARG B O 1
ATOM 2514 N N . GLU B 1 84 ? -16.984 -27.016 -19.062 1 96.75 84 GLU B N 1
ATOM 2515 C CA . GLU B 1 84 ? -17.719 -26.188 -20.016 1 96.75 84 GLU B CA 1
ATOM 2516 C C . GLU B 1 84 ? -16.766 -25.328 -20.844 1 96.75 84 GLU B C 1
ATOM 2518 O O . GLU B 1 84 ? -16.922 -25.203 -22.047 1 96.75 84 GLU B O 1
ATOM 2523 N N . LYS B 1 85 ? -15.844 -24.812 -20.219 1 95.44 85 LYS B N 1
ATOM 2524 C CA . LYS B 1 85 ? -14.859 -23.984 -20.906 1 95.44 85 LYS B CA 1
ATOM 2525 C C . LYS B 1 85 ? -14.047 -24.812 -21.906 1 95.44 85 LYS B C 1
ATOM 2527 O O . LYS B 1 85 ? -13.75 -24.359 -23.016 1 95.44 85 LYS B O 1
ATOM 2532 N N . ALA B 1 86 ? -13.727 -25.969 -21.516 1 97.25 86 ALA B N 1
ATOM 2533 C CA . ALA B 1 86 ? -12.945 -26.859 -22.375 1 97.25 86 ALA B CA 1
ATOM 2534 C C . ALA B 1 86 ? -13.719 -27.219 -23.641 1 97.25 86 ALA B C 1
ATOM 2536 O O . ALA B 1 86 ? -13.148 -27.25 -24.734 1 97.25 86 ALA B O 1
ATOM 2537 N N . ARG B 1 87 ? -14.961 -27.438 -23.438 1 97.62 87 ARG B N 1
ATOM 2538 C CA . ARG B 1 87 ? -15.812 -27.75 -24.578 1 97.62 87 ARG B CA 1
ATOM 2539 C C . ARG B 1 87 ? -15.945 -26.547 -25.516 1 97.62 87 ARG B C 1
ATOM 2541 O O . ARG B 1 87 ? -15.844 -26.688 -26.734 1 97.62 87 ARG B O 1
ATOM 2548 N N . ALA B 1 88 ? -16.125 -25.453 -24.922 1 96.75 88 ALA B N 1
ATOM 2549 C CA . ALA B 1 88 ? -16.297 -24.234 -25.703 1 96.75 88 ALA B CA 1
ATOM 2550 C C . ALA B 1 88 ? -15.039 -23.906 -26.5 1 96.75 88 ALA B C 1
ATOM 2552 O O . ALA B 1 88 ? -15.117 -23.375 -27.609 1 96.75 88 ALA B O 1
ATOM 2553 N N . ALA B 1 89 ? -13.914 -24.29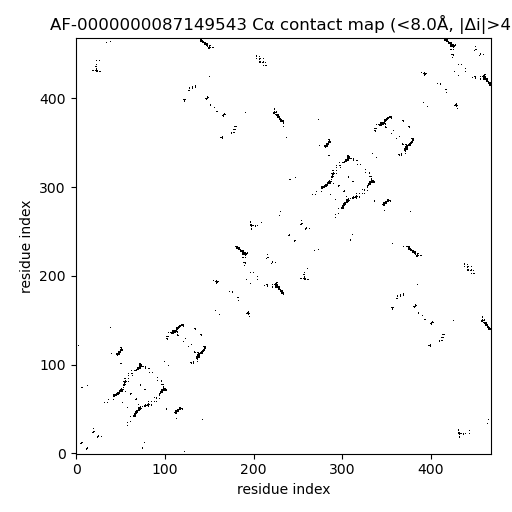7 -25.984 1 96.56 89 ALA B N 1
ATOM 2554 C CA . ALA B 1 89 ? -12.641 -24.016 -26.625 1 96.56 89 ALA B CA 1
ATOM 2555 C C . ALA B 1 89 ? -12.211 -25.156 -27.547 1 96.56 89 ALA B C 1
ATOM 2557 O O . ALA B 1 89 ? -11.156 -25.094 -28.172 1 96.56 89 ALA B O 1
ATOM 2558 N N . ASP B 1 90 ? -13 -26.203 -27.547 1 97.5 90 ASP B N 1
ATOM 2559 C CA . ASP B 1 90 ? -12.789 -27.375 -28.391 1 97.5 90 ASP B CA 1
ATOM 2560 C C . ASP B 1 90 ? -11.469 -28.062 -28.047 1 97.5 90 ASP B C 1
ATOM 2562 O O . ASP B 1 90 ? -10.688 -28.406 -28.953 1 97.5 90 ASP B O 1
ATOM 2566 N N . VAL B 1 91 ? -11.195 -28.203 -26.719 1 97.75 91 VAL B N 1
ATOM 2567 C CA . VAL B 1 91 ? -9.969 -28.859 -26.281 1 97.75 91 VAL B CA 1
ATOM 2568 C C . VAL B 1 91 ? -10.289 -29.906 -25.234 1 97.75 91 VAL B C 1
ATOM 2570 O O . VAL B 1 91 ? -9.414 -30.344 -24.469 1 97.75 91 VAL B O 1
ATOM 2573 N N . ALA B 1 92 ? -11.492 -30.328 -25.109 1 97.62 92 ALA B N 1
ATOM 2574 C CA . ALA B 1 92 ? -11.938 -31.266 -24.094 1 97.62 92 ALA B CA 1
ATOM 2575 C C . ALA B 1 92 ? -11.188 -32.594 -24.203 1 97.62 92 ALA B C 1
ATOM 2577 O O . ALA B 1 92 ? -10.961 -33.25 -23.203 1 97.62 92 ALA B O 1
ATOM 2578 N N . ASP B 1 93 ? -10.773 -32.906 -25.359 1 97.25 93 ASP B N 1
ATOM 2579 C CA . ASP B 1 93 ? -10.102 -34.156 -25.594 1 97.25 93 ASP B CA 1
ATOM 2580 C C . ASP B 1 93 ? -8.688 -34.156 -25.016 1 97.25 93 ASP B C 1
ATOM 2582 O O . ASP B 1 93 ? -8.055 -35.219 -24.875 1 97.25 93 ASP B O 1
ATOM 2586 N N . HIS B 1 94 ? -8.172 -33 -24.703 1 97.81 94 HIS B N 1
ATOM 2587 C CA . HIS B 1 94 ? -6.82 -32.844 -24.172 1 97.81 94 HIS B CA 1
ATOM 2588 C C . HIS B 1 94 ? -6.84 -32.594 -22.672 1 97.81 94 HIS B C 1
ATOM 2590 O O . HIS B 1 94 ? -5.789 -32.406 -22.062 1 97.81 94 HIS B O 1
ATOM 2596 N N . ILE B 1 95 ? -8.047 -32.625 -22.016 1 98.56 95 ILE B N 1
ATOM 2597 C CA . ILE B 1 95 ? -8.141 -32.25 -20.625 1 98.56 95 ILE B CA 1
ATOM 2598 C C . ILE B 1 95 ? -8.906 -33.312 -19.828 1 98.56 95 ILE B C 1
ATOM 2600 O O . ILE B 1 95 ? -9.93 -33.812 -20.297 1 98.56 95 ILE B O 1
ATOM 2604 N N . GLU B 1 96 ? -8.383 -33.688 -18.797 1 98.38 96 GLU B N 1
ATOM 2605 C CA . GLU B 1 96 ? -9.117 -34.438 -17.781 1 98.38 96 GLU B CA 1
ATOM 2606 C C . GLU B 1 96 ? -9.25 -33.656 -16.484 1 98.38 96 GLU B C 1
ATOM 2608 O O . GLU B 1 96 ? -8.25 -33.25 -15.883 1 98.38 96 GLU B O 1
ATOM 2613 N N . PHE B 1 97 ? -10.461 -33.375 -16.062 1 98.06 97 PHE B N 1
ATOM 2614 C CA . PHE B 1 97 ? -10.711 -32.719 -14.781 1 98.06 97 PHE B CA 1
ATOM 2615 C C . PHE B 1 97 ? -10.992 -33.781 -13.703 1 98.06 97 PHE B C 1
ATOM 2617 O O . PHE B 1 97 ? -11.891 -34.594 -13.859 1 98.06 97 PHE B O 1
ATOM 2624 N N . LEU B 1 98 ? -10.266 -33.688 -12.633 1 97.75 98 LEU B N 1
ATOM 2625 C CA . LEU B 1 98 ? -10.336 -34.719 -11.586 1 97.75 98 LEU B CA 1
ATOM 2626 C C . LEU B 1 98 ? -10.547 -34.062 -10.219 1 97.75 98 LEU B C 1
ATOM 2628 O O . LEU B 1 98 ? -9.82 -33.125 -9.859 1 97.75 98 LEU B O 1
ATOM 2632 N N . ARG B 1 99 ? -11.523 -34.531 -9.492 1 96.56 99 ARG B N 1
ATOM 2633 C CA . ARG B 1 99 ? -11.688 -34.062 -8.117 1 96.56 99 ARG B CA 1
ATOM 2634 C C . ARG B 1 99 ? -10.742 -34.812 -7.18 1 96.56 99 ARG B C 1
ATOM 2636 O O . ARG B 1 99 ? -10.656 -36.031 -7.215 1 96.56 99 ARG B O 1
ATOM 2643 N N . GLY B 1 100 ? -10 -34.094 -6.418 1 94.38 100 GLY B N 1
ATOM 2644 C CA . GLY B 1 100 ? -9.078 -34.75 -5.512 1 94.38 100 GLY B CA 1
ATOM 2645 C C . GLY B 1 100 ? -8.391 -33.812 -4.551 1 94.38 100 GLY B C 1
ATOM 2646 O O . GLY B 1 100 ? -8.57 -32.594 -4.637 1 94.38 100 GLY B O 1
ATOM 2647 N N . ASP B 1 101 ? -7.637 -34.469 -3.646 1 92.69 101 ASP B N 1
ATOM 2648 C CA . ASP B 1 101 ? -6.844 -33.781 -2.637 1 92.69 101 ASP B CA 1
ATOM 2649 C C . ASP B 1 101 ? -5.379 -33.688 -3.059 1 92.69 101 ASP B C 1
ATOM 2651 O O . ASP B 1 101 ? -4.738 -34.719 -3.322 1 92.69 101 ASP B O 1
ATOM 2655 N N . ALA B 1 102 ? -4.898 -32.469 -3.055 1 93.56 102 ALA B N 1
ATOM 2656 C CA . ALA B 1 102 ? -3.531 -32.25 -3.512 1 93.56 102 ALA B CA 1
ATOM 2657 C C . ALA B 1 102 ? -2.516 -32.875 -2.559 1 93.56 102 ALA B C 1
ATOM 2659 O O . ALA B 1 102 ? -1.348 -33.031 -2.916 1 93.56 102 ALA B O 1
ATOM 2660 N N . ALA B 1 103 ? -2.936 -33.188 -1.347 1 92.44 103 ALA B N 1
ATOM 2661 C CA . ALA B 1 103 ? -2.027 -33.781 -0.354 1 92.44 103 ALA B CA 1
ATOM 2662 C C . ALA B 1 103 ? -1.819 -35.25 -0.594 1 92.44 103 ALA B C 1
ATOM 2664 O O . ALA B 1 103 ? -0.899 -35.875 -0.036 1 92.44 103 ALA B O 1
ATOM 2665 N N . ARG B 1 104 ? -2.734 -35.844 -1.357 1 94.06 104 ARG B N 1
ATOM 2666 C CA . ARG B 1 104 ? -2.648 -37.25 -1.718 1 94.06 104 ARG B CA 1
ATOM 2667 C C . ARG B 1 104 ? -3.041 -37.469 -3.176 1 94.06 104 ARG B C 1
ATOM 2669 O O . ARG B 1 104 ? -4.168 -37.875 -3.465 1 94.06 104 ARG B O 1
ATOM 2676 N N . LEU B 1 105 ? -2.072 -37.375 -3.996 1 97 105 LEU B N 1
ATOM 2677 C CA . LEU B 1 105 ? -2.344 -37.469 -5.43 1 97 105 LEU B CA 1
ATOM 2678 C C . LEU B 1 105 ? -2.426 -38.906 -5.895 1 97 105 LEU B C 1
ATOM 2680 O O . LEU B 1 105 ? -1.535 -39.719 -5.605 1 97 105 LEU B O 1
ATOM 2684 N N . PRO B 1 106 ? -3.441 -39.219 -6.609 1 96.69 106 PRO B N 1
ATOM 2685 C CA . PRO B 1 106 ? -3.646 -40.594 -7.055 1 96.69 106 PRO B CA 1
ATOM 2686 C C . PRO B 1 106 ? -2.895 -40.938 -8.344 1 96.69 106 PRO B C 1
ATOM 2688 O O . PRO B 1 106 ? -3.463 -41.531 -9.258 1 96.69 106 PRO B O 1
ATOM 2691 N N . PHE B 1 107 ? -1.668 -40.562 -8.422 1 98.19 107 PHE B N 1
ATOM 2692 C CA . PHE B 1 107 ? -0.834 -40.812 -9.586 1 98.19 107 PHE B CA 1
ATOM 2693 C C . PHE B 1 107 ? 0.481 -41.469 -9.18 1 98.19 107 PHE B C 1
ATOM 2695 O O . PHE B 1 107 ? 1.001 -41.219 -8.094 1 98.19 107 PHE B O 1
ATOM 2702 N N . PRO B 1 108 ? 1.019 -42.344 -10.016 1 98 108 PRO B N 1
ATOM 2703 C CA . PRO B 1 108 ? 2.33 -42.906 -9.711 1 98 108 PRO B CA 1
ATOM 2704 C C . PRO B 1 108 ? 3.461 -41.906 -9.797 1 98 108 PRO B C 1
ATOM 2706 O O . PRO B 1 108 ? 3.254 -40.781 -10.289 1 98 108 PRO B O 1
ATOM 2709 N N . ASP B 1 109 ? 4.633 -42.344 -9.312 1 98.12 109 ASP B N 1
ATOM 2710 C CA . ASP B 1 109 ? 5.828 -41.5 -9.375 1 98.12 109 ASP B CA 1
ATOM 2711 C C . ASP B 1 109 ? 6.168 -41.125 -10.82 1 98.12 109 ASP B C 1
ATOM 2713 O O . ASP B 1 109 ? 6.027 -41.969 -11.719 1 98.12 109 ASP B O 1
ATOM 2717 N N . ASP B 1 110 ? 6.516 -39.938 -11.086 1 98.19 110 ASP B N 1
ATOM 2718 C CA . ASP B 1 110 ? 7.07 -39.469 -12.352 1 98.19 110 ASP B CA 1
ATOM 2719 C C . ASP B 1 110 ? 6.059 -39.625 -13.484 1 98.19 110 ASP B C 1
ATOM 2721 O O . ASP B 1 110 ? 6.43 -40 -14.602 1 98.19 110 ASP B O 1
ATOM 2725 N N . HIS B 1 111 ? 4.82 -39.438 -13.164 1 98.38 111 HIS B N 1
ATOM 2726 C CA . HIS B 1 111 ? 3.744 -39.656 -14.125 1 98.38 111 HIS B CA 1
ATOM 2727 C C . HIS B 1 111 ? 3.605 -38.469 -15.078 1 98.38 111 HIS B C 1
ATOM 2729 O O . HIS B 1 111 ? 3.229 -38.656 -16.234 1 98.38 111 HIS B O 1
ATOM 2735 N N . PHE B 1 112 ? 3.871 -37.281 -14.68 1 98.69 112 PHE B N 1
ATOM 2736 C CA . PHE B 1 112 ? 3.732 -36.062 -15.469 1 98.69 112 PHE B CA 1
ATOM 2737 C C . PHE B 1 112 ? 5.098 -35.469 -15.797 1 98.69 112 PHE B C 1
ATOM 2739 O O . PHE B 1 112 ? 6.035 -35.594 -15.008 1 98.69 112 PHE B O 1
ATOM 2746 N N . ASP B 1 113 ? 5.203 -34.875 -16.984 1 98.5 113 ASP B N 1
ATOM 2747 C CA . ASP B 1 113 ? 6.422 -34.125 -17.312 1 98.5 113 ASP B CA 1
ATOM 2748 C C . ASP B 1 113 ? 6.582 -32.906 -16.422 1 98.5 113 ASP B C 1
ATOM 2750 O O . ASP B 1 113 ? 7.688 -32.594 -15.969 1 98.5 113 ASP B O 1
ATOM 2754 N N . THR B 1 114 ? 5.48 -32.281 -16.203 1 98.19 114 THR B N 1
ATOM 2755 C CA . THR B 1 114 ? 5.473 -31.047 -15.414 1 98.19 114 THR B CA 1
ATOM 2756 C C . THR B 1 114 ? 4.234 -30.984 -14.523 1 98.19 114 THR B C 1
ATOM 2758 O O . THR B 1 114 ? 3.139 -31.359 -14.945 1 98.19 114 THR B O 1
ATOM 2761 N N . VAL B 1 115 ? 4.445 -30.5 -13.266 1 98.75 115 VAL B N 1
ATOM 2762 C CA . VAL B 1 115 ? 3.365 -30.219 -12.328 1 98.75 115 VAL B CA 1
ATOM 2763 C C . VAL B 1 115 ? 3.432 -28.766 -11.883 1 98.75 115 VAL B C 1
ATOM 2765 O O . VAL B 1 115 ? 4.508 -28.25 -11.578 1 98.75 115 VAL B O 1
ATOM 2768 N N . PHE B 1 116 ? 2.281 -28.078 -11.883 1 98.69 116 PHE B N 1
ATOM 2769 C CA . PHE B 1 116 ? 2.334 -26.688 -11.438 1 98.69 116 PHE B CA 1
ATOM 2770 C C . PHE B 1 116 ? 1.093 -26.344 -10.625 1 98.69 116 PHE B C 1
ATOM 2772 O O . PHE B 1 116 ? 0.094 -27.062 -10.664 1 98.69 116 PHE B O 1
ATOM 2779 N N . ALA B 1 117 ? 1.193 -25.344 -9.812 1 98.12 117 ALA B N 1
ATOM 2780 C CA . ALA B 1 117 ? 0.126 -24.828 -8.953 1 98.12 117 ALA B CA 1
ATOM 2781 C C . ALA B 1 117 ? 0.184 -23.312 -8.852 1 98.12 117 ALA B C 1
ATOM 2783 O O . ALA B 1 117 ? 1.169 -22.75 -8.359 1 98.12 117 ALA B O 1
ATOM 2784 N N . MET B 1 118 ? -0.855 -22.656 -9.336 1 96.62 118 MET B N 1
ATOM 2785 C CA . MET B 1 118 ? -0.974 -21.203 -9.234 1 96.62 118 MET B CA 1
ATOM 2786 C C . MET B 1 118 ? -2.031 -20.812 -8.211 1 96.62 118 MET B C 1
ATOM 2788 O O . MET B 1 118 ? -3.105 -21.406 -8.156 1 96.62 118 MET B O 1
ATOM 2792 N N . ARG B 1 119 ? -1.719 -19.812 -7.43 1 91.75 119 ARG B N 1
ATOM 2793 C CA . ARG B 1 119 ? -2.648 -19.297 -6.426 1 91.75 119 ARG B CA 1
ATOM 2794 C C . ARG B 1 119 ? -3.092 -20.406 -5.477 1 91.75 119 ARG B C 1
ATOM 2796 O O . ARG B 1 119 ? -4.285 -20.547 -5.188 1 91.75 119 ARG B O 1
ATOM 2803 N N . PHE B 1 120 ? -2.15 -21.141 -5 1 92.88 120 PHE B N 1
ATOM 2804 C CA . PHE B 1 120 ? -2.467 -22.297 -4.176 1 92.88 120 PHE B CA 1
ATOM 2805 C C . PHE B 1 120 ? -1.728 -22.234 -2.846 1 92.88 120 PHE B C 1
ATOM 2807 O O . PHE B 1 120 ? -2.336 -22.375 -1.784 1 92.88 120 PHE B O 1
ATOM 2814 N N . PHE B 1 121 ? -0.456 -21.938 -2.824 1 93.25 121 PHE B N 1
ATOM 2815 C CA . PHE B 1 121 ? 0.39 -22.125 -1.652 1 93.25 121 PHE B CA 1
ATOM 2816 C C . PHE B 1 121 ? 0.067 -21.094 -0.576 1 93.25 121 PHE B C 1
ATOM 2818 O O . PHE B 1 121 ? 0.339 -21.328 0.605 1 93.25 121 PHE B O 1
ATOM 2825 N N . HIS B 1 122 ? -0.482 -20 -0.972 1 87 122 HIS B N 1
ATOM 2826 C CA . HIS B 1 122 ? -0.86 -19.016 0.045 1 87 122 HIS B CA 1
ATOM 2827 C C . HIS B 1 122 ? -2.023 -19.531 0.891 1 87 122 HIS B C 1
ATOM 2829 O O . HIS B 1 122 ? -2.301 -18.984 1.962 1 87 122 HIS B O 1
ATOM 2835 N N . LEU B 1 123 ? -2.627 -20.562 0.474 1 86.5 123 LEU B N 1
ATOM 2836 C CA . LEU B 1 123 ? -3.734 -21.141 1.229 1 86.5 123 LEU B CA 1
ATOM 2837 C C . LEU B 1 123 ? -3.328 -22.469 1.854 1 86.5 123 LEU B C 1
ATOM 2839 O O . LEU B 1 123 ? -4.117 -23.094 2.568 1 86.5 123 LEU B O 1
ATOM 2843 N N . ALA B 1 124 ? -2.154 -22.891 1.61 1 87.19 124 ALA B N 1
ATOM 2844 C CA . ALA B 1 124 ? -1.713 -24.219 2.016 1 87.19 124 ALA B CA 1
ATOM 2845 C C . ALA B 1 124 ? -1.264 -24.234 3.473 1 87.19 124 ALA B C 1
ATOM 2847 O O . ALA B 1 124 ? -0.306 -23.547 3.84 1 87.19 124 ALA B O 1
ATOM 2848 N N . ASP B 1 125 ? -1.857 -25.094 4.262 1 83.5 125 ASP B N 1
ATOM 2849 C CA . ASP B 1 125 ? -1.492 -25.219 5.668 1 83.5 125 ASP B CA 1
ATOM 2850 C C . ASP B 1 125 ? -0.201 -26.016 5.836 1 83.5 125 ASP B C 1
ATOM 2852 O O . ASP B 1 125 ? 0.566 -25.781 6.77 1 83.5 125 ASP B O 1
ATOM 2856 N N . THR B 1 126 ? -0.041 -26.969 4.953 1 90.5 126 THR B N 1
ATOM 2857 C CA . THR B 1 126 ? 1.145 -27.812 4.996 1 90.5 126 THR B CA 1
ATOM 2858 C C . THR B 1 126 ? 1.88 -27.781 3.658 1 90.5 126 THR B C 1
ATOM 2860 O O . THR B 1 126 ? 1.897 -28.766 2.928 1 90.5 126 THR B O 1
ATOM 2863 N N . PRO B 1 127 ? 2.566 -26.688 3.398 1 94.12 127 PRO B N 1
ATOM 2864 C CA . PRO B 1 127 ? 3.158 -26.516 2.07 1 94.12 127 PRO B CA 1
ATOM 2865 C C . PRO B 1 127 ? 4.195 -27.594 1.739 1 94.12 127 PRO B C 1
ATOM 2867 O O . PRO B 1 127 ? 4.316 -28 0.582 1 94.12 127 PRO B O 1
ATOM 2870 N N . ALA B 1 128 ? 4.852 -28.094 2.742 1 94.75 128 ALA B N 1
ATOM 2871 C CA . ALA B 1 128 ? 5.879 -29.109 2.502 1 94.75 128 ALA B CA 1
ATOM 2872 C C . ALA B 1 128 ? 5.266 -30.391 1.956 1 94.75 128 ALA B C 1
ATOM 2874 O O . ALA B 1 128 ? 5.801 -31 1.022 1 94.75 128 ALA B O 1
ATOM 2875 N N . LYS B 1 129 ? 4.164 -30.766 2.504 1 94.75 129 LYS B N 1
ATOM 2876 C CA . LYS B 1 129 ? 3.482 -31.984 2.07 1 94.75 129 LYS B CA 1
ATOM 2877 C C . LYS B 1 129 ? 3.014 -31.859 0.623 1 94.75 129 LYS B C 1
ATOM 2879 O O . LYS B 1 129 ? 3.168 -32.781 -0.166 1 94.75 129 LYS B O 1
ATOM 2884 N N . PHE B 1 130 ? 2.494 -30.75 0.287 1 95.81 130 PHE B N 1
ATOM 2885 C CA . PHE B 1 130 ? 1.979 -30.531 -1.061 1 95.81 130 PHE B CA 1
ATOM 2886 C C . PHE B 1 130 ? 3.115 -30.531 -2.078 1 95.81 130 PHE B C 1
ATOM 2888 O O . PHE B 1 130 ? 2.996 -31.109 -3.152 1 95.81 130 PHE B O 1
ATOM 2895 N N . LEU B 1 131 ? 4.203 -29.859 -1.706 1 96.94 131 LEU B N 1
ATOM 2896 C CA . LEU B 1 131 ? 5.336 -29.781 -2.623 1 96.94 131 LEU B CA 1
ATOM 2897 C C . LEU B 1 131 ? 5.973 -31.156 -2.809 1 96.94 131 LEU B C 1
ATOM 2899 O O . LEU B 1 131 ? 6.41 -31.5 -3.908 1 96.94 131 LEU B O 1
ATOM 2903 N N . ALA B 1 132 ? 5.938 -31.969 -1.781 1 96.38 132 ALA B N 1
ATOM 2904 C CA . ALA B 1 132 ? 6.465 -33.312 -1.866 1 96.38 132 ALA B CA 1
ATOM 2905 C C . ALA B 1 132 ? 5.633 -34.188 -2.822 1 96.38 132 ALA B C 1
ATOM 2907 O O . ALA B 1 132 ? 6.184 -34.938 -3.629 1 96.38 132 ALA B O 1
ATOM 2908 N N . GLU B 1 133 ? 4.359 -34.031 -2.725 1 97.62 133 GLU B N 1
ATOM 2909 C CA . GLU B 1 133 ? 3.479 -34.781 -3.633 1 97.62 133 GLU B CA 1
ATOM 2910 C C . GLU B 1 133 ? 3.662 -34.312 -5.074 1 97.62 133 GLU B C 1
ATOM 2912 O O . GLU B 1 133 ? 3.691 -35.125 -5.996 1 97.62 133 GLU B O 1
ATOM 2917 N N . MET B 1 134 ? 3.816 -33.062 -5.242 1 98.19 134 MET B N 1
ATOM 2918 C CA . MET B 1 134 ? 4.055 -32.531 -6.582 1 98.19 134 MET B CA 1
ATOM 2919 C C . MET B 1 134 ? 5.352 -33.062 -7.16 1 98.19 134 MET B C 1
ATOM 2921 O O . MET B 1 134 ? 5.398 -33.469 -8.328 1 98.19 134 MET B O 1
ATOM 2925 N N . CYS B 1 135 ? 6.34 -33.094 -6.328 1 97.62 135 CYS B N 1
ATOM 2926 C CA . CYS B 1 135 ? 7.625 -33.625 -6.758 1 97.62 135 CYS B CA 1
ATOM 2927 C C . CYS B 1 135 ? 7.508 -35.094 -7.109 1 97.62 135 CYS B C 1
ATOM 2929 O O . CYS B 1 135 ? 8.008 -35.531 -8.148 1 97.62 135 CYS B O 1
ATOM 2931 N N . ARG B 1 136 ? 6.809 -35.812 -6.258 1 97.94 136 ARG B N 1
ATOM 2932 C CA . ARG B 1 136 ? 6.695 -37.281 -6.438 1 97.94 136 ARG B CA 1
ATOM 2933 C C . ARG B 1 136 ? 6.105 -37.594 -7.805 1 97.94 136 ARG B C 1
ATOM 2935 O O . ARG B 1 136 ? 6.594 -38.5 -8.492 1 97.94 136 ARG B O 1
ATOM 2942 N N . VAL B 1 137 ? 5.141 -36.875 -8.266 1 98.5 137 VAL B N 1
ATOM 2943 C CA . VAL B 1 137 ? 4.41 -37.281 -9.469 1 98.5 137 VAL B CA 1
ATOM 2944 C C . VAL B 1 137 ? 4.996 -36.562 -10.68 1 98.5 137 VAL B C 1
ATOM 2946 O O . VAL B 1 137 ? 4.547 -36.781 -11.812 1 98.5 137 VAL B O 1
ATOM 2949 N N . SER B 1 138 ? 5.977 -35.688 -10.484 1 98.38 138 SER B N 1
ATOM 2950 C CA . SER B 1 138 ? 6.609 -34.969 -11.578 1 98.38 138 SER B CA 1
ATOM 2951 C C . SER B 1 138 ? 7.895 -35.656 -12.023 1 98.38 138 SER B C 1
ATOM 2953 O O . SER B 1 138 ? 8.734 -36.031 -11.195 1 98.38 138 SER B O 1
ATOM 2955 N N . LYS B 1 139 ? 8.047 -35.75 -13.328 1 98 139 LYS B N 1
ATOM 2956 C CA . LYS B 1 139 ? 9.258 -36.312 -13.891 1 98 139 LYS B CA 1
ATOM 2957 C C . LYS B 1 139 ? 10.352 -35.281 -14.047 1 98 139 LYS B C 1
ATOM 2959 O O . LYS B 1 139 ? 11.539 -35.562 -13.867 1 98 139 LYS B O 1
ATOM 2964 N N . GLU B 1 140 ? 9.992 -34.031 -14.336 1 97.69 140 GLU B N 1
ATOM 2965 C CA . GLU B 1 140 ? 11 -33.062 -14.766 1 97.69 140 GLU B CA 1
ATOM 2966 C C . GLU B 1 140 ? 10.875 -31.75 -13.984 1 97.69 140 GLU B C 1
ATOM 2968 O O . GLU B 1 140 ? 11.867 -31.234 -13.477 1 97.69 140 GLU B O 1
ATOM 2973 N N . GLN B 1 141 ? 9.648 -31.219 -13.891 1 97.81 141 GLN B N 1
ATOM 2974 C CA . GLN B 1 141 ? 9.523 -29.812 -13.516 1 97.81 141 GLN B CA 1
ATOM 2975 C C . GLN B 1 141 ? 8.352 -29.609 -12.562 1 97.81 141 GLN B C 1
ATOM 2977 O O . GLN B 1 141 ? 7.281 -30.188 -12.75 1 97.81 141 GLN B O 1
ATOM 2982 N N . VAL B 1 142 ? 8.602 -28.797 -11.523 1 98.31 142 VAL B N 1
ATOM 2983 C CA . VAL B 1 142 ? 7.555 -28.281 -10.656 1 98.31 142 VAL B CA 1
ATOM 2984 C C . VAL B 1 142 ? 7.559 -26.75 -10.711 1 98.31 142 VAL B C 1
ATOM 2986 O O . VAL B 1 142 ? 8.609 -26.125 -10.586 1 98.31 142 VAL B O 1
ATOM 2989 N N . PHE B 1 143 ? 6.402 -26.125 -11.016 1 98.19 143 PHE B N 1
ATOM 2990 C CA . PHE B 1 143 ? 6.262 -24.688 -11.125 1 98.19 143 PHE B CA 1
ATOM 2991 C C . PHE B 1 143 ? 5.133 -24.172 -10.227 1 98.19 143 PHE B C 1
ATOM 2993 O O . PHE B 1 143 ? 4.055 -24.781 -10.188 1 98.19 143 PHE B O 1
ATOM 3000 N N . PHE B 1 144 ? 5.41 -23.172 -9.383 1 97.75 144 PHE B N 1
ATOM 3001 C CA . PHE B 1 144 ? 4.367 -22.656 -8.492 1 97.75 144 PHE B CA 1
ATOM 3002 C C . PHE B 1 144 ? 4.66 -21.219 -8.086 1 97.75 144 PHE B C 1
ATOM 3004 O O . PHE B 1 144 ? 5.762 -20.719 -8.312 1 97.75 144 PHE B O 1
ATOM 3011 N N . ASP B 1 145 ? 3.629 -20.516 -7.59 1 95.31 145 ASP B N 1
ATOM 3012 C CA . ASP B 1 145 ? 3.803 -19.141 -7.117 1 95.31 145 ASP B CA 1
ATOM 3013 C C . ASP B 1 145 ? 3.594 -19.062 -5.609 1 95.31 145 ASP B C 1
ATOM 3015 O O . ASP B 1 145 ? 3.02 -19.969 -5 1 95.31 145 ASP B O 1
ATOM 3019 N N . THR B 1 146 ? 4.16 -18.031 -4.949 1 92.19 146 THR B N 1
ATOM 3020 C CA . THR B 1 146 ? 3.9 -17.641 -3.568 1 92.19 146 THR B CA 1
ATOM 3021 C C . THR B 1 146 ? 3.75 -16.125 -3.451 1 92.19 146 THR B C 1
ATOM 3023 O O . THR B 1 146 ? 4.148 -15.391 -4.352 1 92.19 146 THR B O 1
ATOM 3026 N N . PHE B 1 147 ? 3.141 -15.727 -2.396 1 86.25 147 PHE B N 1
ATOM 3027 C CA . PHE B 1 147 ? 3.123 -14.312 -2.029 1 86.25 147 PHE B CA 1
ATOM 3028 C C . PHE B 1 147 ? 4.27 -13.984 -1.082 1 86.25 147 PHE B C 1
ATOM 3030 O O . PHE B 1 147 ? 4.555 -14.742 -0.154 1 86.25 147 PHE B O 1
ATOM 3037 N N . ASN B 1 148 ? 4.844 -12.875 -1.335 1 84.38 148 ASN B N 1
ATOM 3038 C CA . ASN B 1 148 ? 6.07 -12.508 -0.633 1 84.38 148 ASN B CA 1
ATOM 3039 C C . ASN B 1 148 ? 5.77 -11.789 0.679 1 84.38 148 ASN B C 1
ATOM 3041 O O . ASN B 1 148 ? 5.02 -10.812 0.701 1 84.38 148 ASN B O 1
ATOM 3045 N N . ASP B 1 149 ? 6.453 -12.234 1.749 1 76.25 149 ASP B N 1
ATOM 3046 C CA . ASP B 1 149 ? 6.281 -11.594 3.047 1 76.25 149 ASP B CA 1
ATOM 3047 C C . ASP B 1 149 ? 7.055 -10.273 3.117 1 76.25 149 ASP B C 1
ATOM 3049 O O . ASP B 1 149 ? 6.59 -9.312 3.725 1 76.25 149 ASP B O 1
ATOM 3053 N N . ARG B 1 150 ? 8.211 -10.227 2.549 1 69.38 150 ARG B N 1
ATOM 3054 C CA . ARG B 1 150 ? 9.062 -9.039 2.625 1 69.38 150 ARG B CA 1
ATOM 3055 C C . ARG B 1 150 ? 8.398 -7.84 1.965 1 69.38 150 ARG B C 1
ATOM 3057 O O . ARG B 1 150 ? 8.414 -6.734 2.51 1 69.38 150 ARG B O 1
ATOM 3064 N N . SER B 1 151 ? 7.855 -8.117 0.781 1 66.88 151 SER B N 1
ATOM 3065 C CA . SER B 1 151 ? 7.227 -7.023 0.053 1 66.88 151 SER B CA 1
ATOM 3066 C C . SER B 1 151 ? 6.094 -6.398 0.862 1 66.88 151 SER B C 1
ATOM 3068 O O . SER B 1 151 ? 5.977 -5.172 0.929 1 66.88 151 SER B O 1
ATOM 3070 N N . THR B 1 152 ? 5.379 -7.215 1.436 1 64 152 THR B N 1
ATOM 3071 C CA . THR B 1 152 ? 4.254 -6.73 2.227 1 64 152 THR B CA 1
ATOM 3072 C C . THR B 1 152 ? 4.738 -5.887 3.4 1 64 152 THR B C 1
ATOM 3074 O O . THR B 1 152 ? 4.145 -4.855 3.721 1 64 152 THR B O 1
ATOM 3077 N N . ARG B 1 153 ? 5.719 -6.371 4.031 1 64.12 153 ARG B N 1
ATOM 3078 C CA . ARG B 1 153 ? 6.273 -5.664 5.18 1 64.12 153 ARG B CA 1
ATOM 3079 C C . ARG B 1 153 ? 6.871 -4.324 4.762 1 64.12 153 ARG B C 1
ATOM 3081 O O . ARG B 1 153 ? 6.691 -3.316 5.453 1 64.12 153 ARG B O 1
ATOM 3088 N N . VAL B 1 154 ? 7.594 -4.367 3.695 1 61.97 154 VAL B N 1
ATOM 3089 C CA . VAL B 1 154 ? 8.219 -3.141 3.211 1 61.97 154 VAL B CA 1
ATOM 3090 C C . VAL B 1 154 ? 7.145 -2.119 2.848 1 61.97 154 VAL B C 1
ATOM 3092 O O . VAL B 1 154 ? 7.238 -0.95 3.232 1 61.97 154 VAL B O 1
ATOM 3095 N N . LEU B 1 155 ? 6.223 -2.674 2.174 1 60.44 155 LEU B N 1
ATOM 3096 C CA . LEU B 1 155 ? 5.148 -1.77 1.778 1 60.44 155 LEU B CA 1
ATOM 3097 C C . LEU B 1 155 ? 4.441 -1.195 3.002 1 60.44 155 LEU B C 1
ATOM 3099 O O . LEU B 1 155 ? 4.113 -0.007 3.033 1 60.44 155 LEU B O 1
ATOM 3103 N N . TYR B 1 156 ? 4.27 -2.053 3.959 1 60.41 156 TYR B N 1
ATOM 3104 C CA . TYR B 1 156 ? 3.65 -1.618 5.207 1 60.41 156 TYR B CA 1
ATOM 3105 C C . TYR B 1 156 ? 4.496 -0.551 5.891 1 60.41 156 TYR B C 1
ATOM 3107 O O . TYR B 1 156 ? 3.971 0.47 6.344 1 60.41 156 TYR B O 1
ATOM 3115 N N . ASN B 1 157 ? 5.727 -0.871 5.977 1 61.47 157 ASN B N 1
ATOM 3116 C CA . ASN B 1 157 ? 6.629 0.053 6.66 1 61.47 157 ASN B CA 1
ATOM 3117 C C . ASN B 1 157 ? 6.754 1.374 5.906 1 61.47 157 ASN B C 1
ATOM 3119 O O . ASN B 1 157 ? 6.957 2.426 6.516 1 61.47 157 ASN B O 1
ATOM 3123 N N . TRP B 1 158 ? 6.73 1.188 4.602 1 59.31 158 TRP B N 1
ATOM 3124 C CA . TRP B 1 158 ? 6.777 2.395 3.781 1 59.31 158 TRP B CA 1
ATOM 3125 C C . TRP B 1 158 ? 5.531 3.25 4 1 59.31 158 TRP B C 1
ATOM 3127 O O . TRP B 1 158 ? 5.609 4.48 3.998 1 59.31 158 TRP B O 1
ATOM 3137 N N . LEU B 1 159 ? 4.547 2.594 4.176 1 56.88 159 LEU B N 1
ATOM 3138 C CA . LEU B 1 159 ? 3.26 3.273 4.273 1 56.88 159 LEU B CA 1
ATOM 3139 C C . LEU B 1 159 ? 3.096 3.936 5.637 1 56.88 159 LEU B C 1
ATOM 3141 O O . LEU B 1 159 ? 2.523 5.023 5.738 1 56.88 159 LEU B O 1
ATOM 3145 N N . LEU B 1 160 ? 3.527 3.209 6.66 1 54.91 160 LEU B N 1
ATOM 3146 C CA . LEU B 1 160 ? 3.25 3.762 7.984 1 54.91 160 LEU B CA 1
ATOM 3147 C C . LEU B 1 160 ? 4.539 3.961 8.773 1 54.91 160 LEU B C 1
ATOM 3149 O O . LEU B 1 160 ? 5.215 2.99 9.125 1 54.91 160 LEU B O 1
ATOM 3153 N N . PRO B 1 161 ? 5.148 5.148 8.578 1 52.44 161 PRO B N 1
ATOM 3154 C CA . PRO B 1 161 ? 6.254 5.32 9.523 1 52.44 161 PRO B CA 1
ATOM 3155 C C . PRO B 1 161 ? 5.914 4.824 10.922 1 52.44 161 PRO B C 1
ATOM 3157 O O . PRO B 1 161 ? 4.816 5.086 11.43 1 52.44 161 PRO B O 1
ATOM 3160 N N . MET B 1 162 ? 6.664 3.875 11.438 1 54.62 162 MET B N 1
ATOM 3161 C CA . MET B 1 162 ? 6.527 3.244 12.75 1 54.62 162 MET B CA 1
ATOM 3162 C C . MET B 1 162 ? 6.328 4.289 13.844 1 54.62 162 MET B C 1
ATOM 3164 O O . MET B 1 162 ? 7.012 5.316 13.852 1 54.62 162 MET B O 1
ATOM 3168 N N . GLY B 1 163 ? 5.121 4.074 14.539 1 62.47 163 GLY B N 1
ATOM 3169 C CA . GLY B 1 163 ? 4.914 4.812 15.773 1 62.47 163 GLY B CA 1
ATOM 3170 C C . GLY B 1 163 ? 3.947 5.973 15.625 1 62.47 163 GLY B C 1
ATOM 3171 O O . GLY B 1 163 ? 3.65 6.672 16.594 1 62.47 163 GLY B O 1
ATOM 3172 N N . SER B 1 164 ? 3.57 6.152 14.305 1 75.44 164 SER B N 1
ATOM 3173 C CA . SER B 1 164 ? 2.641 7.266 14.141 1 75.44 164 SER B CA 1
ATOM 3174 C C . SER B 1 164 ? 1.24 6.891 14.617 1 75.44 164 SER B C 1
ATOM 3176 O O . SER B 1 164 ? 0.793 5.762 14.414 1 75.44 164 SER B O 1
ATOM 3178 N N . ARG B 1 165 ? 0.698 7.84 15.398 1 79.25 165 ARG B N 1
ATOM 3179 C CA . ARG B 1 165 ? -0.708 7.695 15.766 1 79.25 165 ARG B CA 1
ATOM 3180 C C . ARG B 1 165 ? -1.616 8.008 14.586 1 79.25 165 ARG B C 1
ATOM 3182 O O . ARG B 1 165 ? -1.415 9 13.883 1 79.25 165 ARG B O 1
ATOM 3189 N N . LEU B 1 166 ? -2.5 7.145 14.359 1 84.25 166 LEU B N 1
ATOM 3190 C CA . LEU B 1 166 ? -3.508 7.344 13.32 1 84.25 166 LEU B CA 1
ATOM 3191 C C . LEU B 1 166 ? -4.852 7.73 13.938 1 84.25 166 LEU B C 1
ATOM 3193 O O . LEU B 1 166 ? -5.129 7.391 15.086 1 84.25 166 LEU B O 1
ATOM 3197 N N . TYR B 1 167 ? -5.602 8.508 13.156 1 88.19 167 TYR B N 1
ATOM 3198 C CA . TYR B 1 167 ? -6.852 9.039 13.688 1 88.19 167 TYR B CA 1
ATOM 3199 C C . TYR B 1 167 ? -8.023 8.695 12.773 1 88.19 167 TYR B C 1
ATOM 3201 O O . TYR B 1 167 ? -7.918 8.812 11.555 1 88.19 167 TYR B O 1
ATOM 3209 N N . GLY B 1 168 ? -9.141 8.258 13.43 1 86.62 168 GLY B N 1
ATOM 3210 C CA . GLY B 1 168 ? -10.398 8.211 12.703 1 86.62 168 GLY B CA 1
ATOM 3211 C C . GLY B 1 168 ? -11.125 9.539 12.695 1 86.62 168 GLY B C 1
ATOM 3212 O O . GLY B 1 168 ? -10.898 10.391 13.555 1 86.62 168 GLY B O 1
ATOM 3213 N N . ARG B 1 169 ? -11.945 9.711 11.719 1 88.19 169 ARG B N 1
ATOM 3214 C CA . ARG B 1 169 ? -12.695 10.969 11.617 1 88.19 169 ARG B CA 1
ATOM 3215 C C . ARG B 1 169 ? -13.469 11.25 12.891 1 88.19 169 ARG B C 1
ATOM 3217 O O . ARG B 1 169 ? -13.43 12.367 13.414 1 88.19 169 ARG B O 1
ATOM 3224 N N . GLU B 1 170 ? -14.133 10.25 13.383 1 91.06 170 GLU B N 1
ATOM 3225 C CA . GLU B 1 170 ? -14.938 10.43 14.586 1 91.06 170 GLU B CA 1
ATOM 3226 C C . GLU B 1 170 ? -14.078 10.844 15.773 1 91.06 170 GLU B C 1
ATOM 3228 O O . GLU B 1 170 ? -14.484 11.672 16.594 1 91.06 170 GLU B O 1
ATOM 3233 N N . GLU B 1 171 ? -12.992 10.25 15.844 1 91.06 171 GLU B N 1
ATOM 3234 C CA . GLU B 1 171 ? -12.055 10.578 16.922 1 91.06 171 GLU B CA 1
ATOM 3235 C C . GLU B 1 171 ? -11.617 12.039 16.844 1 91.06 171 GLU B C 1
ATOM 3237 O O . GLU B 1 171 ? -11.586 12.742 17.859 1 91.06 171 GLU B O 1
ATOM 3242 N N . VAL B 1 172 ? -11.312 12.531 15.633 1 94.69 172 VAL B N 1
ATOM 3243 C CA . VAL B 1 172 ? -10.867 13.914 15.453 1 94.69 172 VAL B CA 1
ATOM 3244 C C . VAL B 1 172 ? -12.008 14.867 15.773 1 94.69 172 VAL B C 1
ATOM 3246 O O . VAL B 1 172 ? -11.805 15.898 16.422 1 94.69 172 VAL B O 1
ATOM 3249 N N . GLU B 1 173 ? -13.156 14.508 15.375 1 94.81 173 GLU B N 1
ATOM 3250 C CA . GLU B 1 173 ? -14.32 15.352 15.656 1 94.81 173 GLU B CA 1
ATOM 3251 C C . GLU B 1 173 ? -14.57 15.461 17.156 1 94.81 173 GLU B C 1
ATOM 3253 O O . GLU B 1 173 ? -14.898 16.547 17.656 1 94.81 173 GLU B O 1
ATOM 3258 N N . ARG B 1 174 ? -14.406 14.367 17.828 1 94.44 174 ARG B N 1
ATOM 3259 C CA . ARG B 1 174 ? -14.547 14.391 19.281 1 94.44 174 ARG B CA 1
ATOM 3260 C C . ARG B 1 174 ? -13.492 15.289 19.922 1 94.44 174 ARG B C 1
ATOM 3262 O O . ARG B 1 174 ? -13.781 16 20.875 1 94.44 174 ARG B O 1
ATOM 3269 N N . LEU B 1 175 ? -12.289 15.219 19.438 1 94.19 175 LEU B N 1
ATOM 3270 C CA . LEU B 1 175 ? -11.211 16.062 19.938 1 94.19 175 LEU B CA 1
ATOM 3271 C C . LEU B 1 175 ? -11.531 17.531 19.719 1 94.19 175 LEU B C 1
ATOM 3273 O O . LEU B 1 175 ? -11.32 18.359 20.609 1 94.19 175 LEU B O 1
ATOM 3277 N N . ILE B 1 176 ? -12 17.875 18.516 1 96.19 176 ILE B N 1
ATOM 3278 C CA . ILE B 1 176 ? -12.344 19.25 18.156 1 96.19 176 ILE B CA 1
ATOM 3279 C C . ILE B 1 176 ? -13.445 19.766 19.094 1 96.19 176 ILE B C 1
ATOM 3281 O O . ILE B 1 176 ? -13.328 20.844 19.672 1 96.19 176 ILE B O 1
ATOM 3285 N N . ASP B 1 177 ? -14.438 18.938 19.266 1 95 177 ASP B N 1
ATOM 3286 C CA . ASP B 1 177 ? -15.547 19.281 20.141 1 95 177 ASP B CA 1
ATOM 3287 C C . ASP B 1 177 ? -15.078 19.453 21.578 1 95 177 ASP B C 1
ATOM 3289 O O . ASP B 1 177 ? -15.469 20.406 22.266 1 95 177 ASP B O 1
ATOM 3293 N N . GLY B 1 178 ? -14.297 18.578 22.016 1 93.25 178 GLY B N 1
ATOM 3294 C CA . GLY B 1 178 ? -13.797 18.594 23.375 1 93.25 178 GLY B CA 1
ATOM 3295 C C . GLY B 1 178 ? -12.945 19.812 23.688 1 93.25 178 GLY B C 1
ATOM 3296 O O . GLY B 1 178 ? -12.852 20.234 24.844 1 93.25 178 GLY B O 1
ATOM 3297 N N . ALA B 1 179 ? -12.359 20.391 22.703 1 94 179 ALA B N 1
ATOM 3298 C CA . ALA B 1 179 ? -11.492 21.562 22.875 1 94 179 ALA B CA 1
ATOM 3299 C C . ALA B 1 179 ? -12.305 22.844 22.812 1 94 179 ALA B C 1
ATOM 3301 O O . ALA B 1 179 ? -11.758 23.938 23.016 1 94 179 ALA B O 1
ATOM 3302 N N . GLY B 1 180 ? -13.578 22.688 22.547 1 93.19 180 GLY B N 1
ATOM 3303 C CA . GLY B 1 180 ? -14.414 23.875 22.422 1 93.19 180 GLY B CA 1
ATOM 3304 C C . GLY B 1 180 ? -14.383 24.5 21.047 1 93.19 180 GLY B C 1
ATOM 3305 O O . GLY B 1 180 ? -14.727 25.672 20.875 1 93.19 180 GLY B O 1
ATOM 3306 N N . LEU B 1 181 ? -13.922 23.688 20.031 1 96.31 181 LEU B N 1
ATOM 3307 C CA . LEU B 1 181 ? -13.859 24.156 18.641 1 96.31 181 LEU B CA 1
ATOM 3308 C C . LEU B 1 181 ? -15.039 23.625 17.844 1 96.31 181 LEU B C 1
ATOM 3310 O O . LEU B 1 181 ? -15.727 22.703 18.266 1 96.31 181 LEU B O 1
ATOM 3314 N N . GLU B 1 182 ? -15.32 24.328 16.672 1 96.31 182 GLU B N 1
ATOM 3315 C CA . GLU B 1 182 ? -16.312 23.859 15.703 1 96.31 182 GLU B CA 1
ATOM 3316 C C . GLU B 1 182 ? -15.648 23.531 14.367 1 96.31 182 GLU B C 1
ATOM 3318 O O . GLU B 1 182 ? -14.953 24.375 13.789 1 96.31 182 GLU B O 1
ATOM 3323 N N . LEU B 1 183 ? -15.891 22.406 13.93 1 95.69 183 LEU B N 1
ATOM 3324 C CA . LEU B 1 183 ? -15.328 22 12.641 1 95.69 183 LEU B CA 1
ATOM 3325 C C . LEU B 1 183 ? -15.945 22.797 11.5 1 95.69 183 LEU B C 1
ATOM 3327 O O . LEU B 1 183 ? -17.172 22.781 11.312 1 95.69 183 LEU B O 1
ATOM 3331 N N . ALA B 1 184 ? -15.188 23.516 10.82 1 95.56 184 ALA B N 1
ATOM 3332 C CA . ALA B 1 184 ? -15.656 24.281 9.672 1 95.56 184 ALA B CA 1
ATOM 3333 C C . ALA B 1 184 ? -15.609 23.453 8.398 1 95.56 184 ALA B C 1
ATOM 3335 O O . ALA B 1 184 ? -16.594 23.406 7.645 1 95.56 184 ALA B O 1
ATOM 3336 N N . ASP B 1 185 ? -14.43 22.844 8.133 1 92.81 185 ASP B N 1
ATOM 3337 C CA . ASP B 1 185 ? -14.242 22.031 6.934 1 92.81 185 ASP B CA 1
ATOM 3338 C C . ASP B 1 185 ? -13.117 21.016 7.133 1 92.81 185 ASP B C 1
ATOM 3340 O O . ASP B 1 185 ? -12.312 21.141 8.062 1 92.81 185 ASP B O 1
ATOM 3344 N N . ALA B 1 186 ? -13.219 19.969 6.379 1 92.06 186 ALA B N 1
ATOM 3345 C CA . ALA B 1 186 ? -12.164 18.969 6.32 1 92.06 186 ALA B CA 1
ATOM 3346 C C . ALA B 1 186 ? -11.812 18.625 4.875 1 92.06 186 ALA B C 1
ATOM 3348 O O . ALA B 1 186 ? -12.695 18.531 4.02 1 92.06 186 ALA B O 1
ATOM 3349 N N . ASN B 1 187 ? -10.508 18.594 4.637 1 89.56 187 ASN B N 1
ATOM 3350 C CA . ASN B 1 187 ? -10.016 18.141 3.34 1 89.56 187 ASN B CA 1
ATOM 3351 C C . ASN B 1 187 ? -9.102 16.938 3.477 1 89.56 187 ASN B C 1
ATOM 3353 O O . ASN B 1 187 ? -8.43 16.766 4.496 1 89.56 187 ASN B O 1
ATOM 3357 N N . HIS B 1 188 ? -9.195 16.141 2.516 1 86.69 188 HIS B N 1
ATOM 3358 C CA . HIS B 1 188 ? -8.422 14.906 2.52 1 86.69 188 HIS B CA 1
ATOM 3359 C C . HIS B 1 188 ? -7.52 14.82 1.291 1 86.69 188 HIS B C 1
ATOM 3361 O O . HIS B 1 188 ? -7.918 15.219 0.196 1 86.69 188 HIS B O 1
ATOM 3367 N N . ASP B 1 189 ? -6.254 14.391 1.606 1 82.38 189 ASP B N 1
ATOM 3368 C CA . ASP B 1 189 ? -5.266 14.367 0.534 1 82.38 189 ASP B CA 1
ATOM 3369 C C . ASP B 1 189 ? -4.328 13.172 0.672 1 82.38 189 ASP B C 1
ATOM 3371 O O . ASP B 1 189 ? -4.336 12.484 1.697 1 82.38 189 ASP B O 1
ATOM 3375 N N . PHE B 1 190 ? -3.629 12.922 -0.419 1 76.44 190 PHE B N 1
ATOM 3376 C CA . PHE B 1 190 ? -2.641 11.852 -0.49 1 76.44 190 PHE B CA 1
ATOM 3377 C C . PHE B 1 190 ? -3.303 10.492 -0.297 1 76.44 190 PHE B C 1
ATOM 3379 O O . PHE B 1 190 ? -3.611 10.102 0.831 1 76.44 190 PHE B O 1
ATOM 3386 N N . VAL B 1 191 ? -3.426 9.828 -1.387 1 70.88 191 VAL B N 1
ATOM 3387 C CA . VAL B 1 191 ? -3.949 8.469 -1.284 1 70.88 191 VAL B CA 1
ATOM 3388 C C . VAL B 1 191 ? -2.873 7.539 -0.728 1 70.88 191 VAL B C 1
ATOM 3390 O O . VAL B 1 191 ? -3.105 6.82 0.247 1 70.88 191 VAL B O 1
ATOM 3393 N N . LEU B 1 192 ? -1.696 7.68 -1.32 1 71.19 192 LEU B N 1
ATOM 3394 C CA . LEU B 1 192 ? -0.568 6.902 -0.821 1 71.19 192 LEU B CA 1
ATOM 3395 C C . LEU B 1 192 ? 0.093 7.602 0.362 1 71.19 192 LEU B C 1
ATOM 3397 O O . LEU B 1 192 ? 0.159 8.828 0.405 1 71.19 192 LEU B O 1
ATOM 3401 N N . PRO B 1 193 ? 0.594 6.855 1.268 1 72.94 193 PRO B N 1
ATOM 3402 C CA . PRO B 1 193 ? 1.261 7.465 2.42 1 72.94 193 PRO B CA 1
ATOM 3403 C C . PRO B 1 193 ? 2.555 8.18 2.043 1 72.94 193 PRO B C 1
ATOM 3405 O O . PRO B 1 193 ? 3.16 7.871 1.015 1 72.94 193 PRO B O 1
ATOM 3408 N N . TYR B 1 194 ? 2.904 9.102 2.936 1 71.94 194 TYR B N 1
ATOM 3409 C CA . TYR B 1 194 ? 4.086 9.922 2.701 1 71.94 194 TYR B CA 1
ATOM 3410 C C . TYR B 1 194 ? 5.32 9.047 2.482 1 71.94 194 TYR B C 1
ATOM 3412 O O . TYR B 1 194 ? 6.168 9.359 1.643 1 71.94 194 TYR B O 1
ATOM 3420 N N . GLY B 1 195 ? 5.395 8.055 3.375 1 69.56 195 GLY B N 1
ATOM 3421 C CA . GLY B 1 195 ? 6.547 7.18 3.25 1 69.56 195 GLY B CA 1
ATOM 3422 C C . GLY B 1 195 ? 6.734 6.637 1.846 1 69.56 195 GLY B C 1
ATOM 3423 O O . GLY B 1 195 ? 7.863 6.492 1.377 1 69.56 195 GLY B O 1
ATOM 3424 N N . PHE B 1 196 ? 5.695 6.379 1.156 1 68.75 196 PHE B N 1
ATOM 3425 C CA . PHE B 1 196 ? 5.754 5.871 -0.208 1 68.75 196 PHE B CA 1
ATOM 3426 C C . PHE B 1 196 ? 6.352 6.906 -1.15 1 68.75 196 PHE B C 1
ATOM 3428 O O . PHE B 1 196 ? 7.203 6.582 -1.979 1 68.75 196 PHE B O 1
ATOM 3435 N N . TYR B 1 197 ? 5.965 8.156 -1.023 1 69.69 197 TYR B N 1
ATOM 3436 C CA . TYR B 1 197 ? 6.438 9.234 -1.89 1 69.69 197 TYR B CA 1
ATOM 3437 C C . TYR B 1 197 ? 7.922 9.5 -1.671 1 69.69 197 TYR B C 1
ATOM 3439 O O . TYR B 1 197 ? 8.648 9.812 -2.615 1 69.69 197 TYR B O 1
ATOM 3447 N N . ARG B 1 198 ? 8.312 9.312 -0.475 1 68.56 198 ARG B N 1
ATOM 3448 C CA . ARG B 1 198 ? 9.688 9.641 -0.14 1 68.56 198 ARG B CA 1
ATOM 3449 C C . ARG B 1 198 ? 10.641 8.547 -0.596 1 68.56 198 ARG B C 1
ATOM 3451 O O . ARG B 1 198 ? 11.82 8.805 -0.845 1 68.56 198 ARG B O 1
ATOM 3458 N N . LYS B 1 199 ? 10.156 7.383 -0.667 1 65.56 199 LYS B N 1
ATOM 3459 C CA . LYS B 1 199 ? 11.031 6.242 -0.923 1 65.56 199 LYS B CA 1
ATOM 3460 C C . LYS B 1 199 ? 11 5.848 -2.396 1 65.56 199 LYS B C 1
ATOM 3462 O O . LYS B 1 199 ? 11.883 5.125 -2.869 1 65.56 199 LYS B O 1
ATOM 3467 N N . ILE B 1 200 ? 10.008 6.297 -3.1 1 64.12 200 ILE B N 1
ATOM 3468 C CA . ILE B 1 200 ? 9.898 5.914 -4.504 1 64.12 200 ILE B CA 1
ATOM 3469 C C . ILE B 1 200 ? 11.023 6.574 -5.305 1 64.12 200 ILE B C 1
ATOM 3471 O O . ILE B 1 200 ? 11.32 7.758 -5.117 1 64.12 200 ILE B O 1
ATOM 3475 N N . PRO B 1 201 ? 11.703 5.746 -6.062 1 63.97 201 PRO B N 1
ATOM 3476 C CA . PRO B 1 201 ? 12.734 6.332 -6.922 1 63.97 201 PRO B CA 1
ATOM 3477 C C . PRO B 1 201 ? 12.195 7.441 -7.82 1 63.97 201 PRO B C 1
ATOM 3479 O O . PRO B 1 201 ? 11.039 7.383 -8.25 1 63.97 201 PRO B O 1
ATOM 3482 N N . ASN B 1 202 ? 13.062 8.43 -8.016 1 68.88 202 ASN B N 1
ATOM 3483 C CA . ASN B 1 202 ? 12.688 9.617 -8.773 1 68.88 202 ASN B CA 1
ATOM 3484 C C . ASN B 1 202 ? 12.117 9.25 -10.141 1 68.88 202 ASN B C 1
ATOM 3486 O O . ASN B 1 202 ? 11.203 9.914 -10.641 1 68.88 202 ASN B O 1
ATOM 3490 N N . GLN B 1 203 ? 12.688 8.156 -10.695 1 63.16 203 GLN B N 1
ATOM 3491 C CA . GLN B 1 203 ? 12.266 7.754 -12.039 1 63.16 203 GLN B CA 1
ATOM 3492 C C . GLN B 1 203 ? 10.82 7.281 -12.047 1 63.16 203 GLN B C 1
ATOM 3494 O O . GLN B 1 203 ? 10.156 7.309 -13.086 1 63.16 203 GLN B O 1
ATOM 3499 N N . LEU B 1 204 ? 10.406 6.934 -10.891 1 62.34 204 LEU B N 1
ATOM 3500 C CA . LEU B 1 204 ? 9.062 6.371 -10.812 1 62.34 204 LEU B CA 1
ATOM 3501 C C . LEU B 1 204 ? 8.086 7.375 -10.211 1 62.34 204 LEU B C 1
ATOM 3503 O O . LEU B 1 204 ? 6.867 7.184 -10.289 1 62.34 204 LEU B O 1
ATOM 3507 N N . ALA B 1 205 ? 8.617 8.391 -9.703 1 64.69 205 ALA B N 1
ATOM 3508 C CA . ALA B 1 205 ? 7.816 9.367 -8.969 1 64.69 205 ALA B CA 1
ATOM 3509 C C . ALA B 1 205 ? 6.703 9.93 -9.844 1 64.69 205 ALA B C 1
ATOM 3511 O O . ALA B 1 205 ? 5.578 10.125 -9.375 1 64.69 205 ALA B O 1
ATOM 3512 N N . GLY B 1 206 ? 7.039 10.055 -11.047 1 65.88 206 GLY B N 1
ATOM 3513 C CA . GLY B 1 206 ? 6.055 10.625 -11.945 1 65.88 206 GLY B CA 1
ATOM 3514 C C . GLY B 1 206 ? 4.832 9.742 -12.133 1 65.88 206 GLY B C 1
ATOM 3515 O O . GLY B 1 206 ? 3.701 10.227 -12.109 1 65.88 206 GLY B O 1
ATOM 3516 N N . ALA B 1 207 ? 5.09 8.555 -12.32 1 63.59 207 ALA B N 1
ATOM 3517 C CA . ALA B 1 207 ? 3.992 7.613 -12.539 1 63.59 207 ALA B CA 1
ATOM 3518 C C . ALA B 1 207 ? 3.098 7.52 -11.312 1 63.59 207 ALA B C 1
ATOM 3520 O O . ALA B 1 207 ? 1.871 7.508 -11.422 1 63.59 207 ALA B O 1
ATOM 3521 N N . PHE B 1 208 ? 3.674 7.555 -10.25 1 67.81 208 PHE B N 1
ATOM 3522 C CA . PHE B 1 208 ? 2.902 7.426 -9.023 1 67.81 208 PHE B CA 1
ATOM 3523 C C . PHE B 1 208 ? 2.168 8.719 -8.703 1 67.81 208 PHE B C 1
ATOM 3525 O O . PHE B 1 208 ? 1.054 8.695 -8.18 1 67.81 208 PHE B O 1
ATOM 3532 N N . ARG B 1 209 ? 2.871 9.773 -9.055 1 69.69 209 ARG B N 1
ATOM 3533 C CA . ARG B 1 209 ? 2.195 11.055 -8.891 1 69.69 209 ARG B CA 1
ATOM 3534 C C . ARG B 1 209 ? 0.914 11.117 -9.719 1 69.69 209 ARG B C 1
ATOM 3536 O O . ARG B 1 209 ? -0.12 11.578 -9.234 1 69.69 209 ARG B O 1
ATOM 3543 N N . SER B 1 210 ? 1.061 10.641 -10.859 1 66.75 210 SER B N 1
ATOM 3544 C CA . SER B 1 210 ? -0.105 10.648 -11.742 1 66.75 210 SER B CA 1
ATOM 3545 C C . SER B 1 210 ? -1.215 9.758 -11.195 1 66.75 210 SER B C 1
ATOM 3547 O O . SER B 1 210 ? -2.389 10.133 -11.219 1 66.75 210 SER B O 1
ATOM 3549 N N . ALA B 1 211 ? -0.916 8.703 -10.734 1 66.88 211 ALA B N 1
ATOM 3550 C CA . ALA B 1 211 ? -1.895 7.758 -10.195 1 66.88 211 ALA B CA 1
ATOM 3551 C C . ALA B 1 211 ? -2.551 8.312 -8.938 1 66.88 211 ALA B C 1
ATOM 3553 O O . ALA B 1 211 ? -3.77 8.211 -8.766 1 66.88 211 ALA B O 1
ATOM 3554 N N . ASP B 1 212 ? -1.726 8.898 -8.094 1 70.38 212 ASP B N 1
ATOM 3555 C CA . ASP B 1 212 ? -2.219 9.477 -6.848 1 70.38 212 ASP B CA 1
ATOM 3556 C C . ASP B 1 212 ? -3.199 10.617 -7.117 1 70.38 212 ASP B C 1
ATOM 3558 O O . ASP B 1 212 ? -4.25 10.695 -6.48 1 70.38 212 ASP B O 1
ATOM 3562 N N . THR B 1 213 ? -2.805 11.453 -8.023 1 68.69 213 THR B N 1
ATOM 3563 C CA . THR B 1 213 ? -3.656 12.586 -8.359 1 68.69 213 THR B CA 1
ATOM 3564 C C . THR B 1 213 ? -4.977 12.109 -8.961 1 68.69 213 THR B C 1
ATOM 3566 O O . THR B 1 213 ? -6.039 12.656 -8.648 1 68.69 213 THR B O 1
ATOM 3569 N N . ALA B 1 214 ? -4.875 11.133 -9.766 1 65.94 214 ALA B N 1
ATOM 3570 C CA . ALA B 1 214 ? -6.07 10.609 -10.414 1 65.94 214 ALA B CA 1
ATOM 3571 C C . ALA B 1 214 ? -7.039 10.023 -9.383 1 65.94 214 ALA B C 1
ATOM 3573 O O . ALA B 1 214 ? -8.25 10.227 -9.484 1 65.94 214 ALA B O 1
ATOM 3574 N N . VAL B 1 215 ? -6.52 9.414 -8.398 1 65.62 215 VAL B N 1
ATOM 3575 C CA . VAL B 1 215 ? -7.344 8.789 -7.375 1 65.62 215 VAL B CA 1
ATOM 3576 C C . VAL B 1 215 ? -7.852 9.844 -6.398 1 65.62 215 VAL B C 1
ATOM 3578 O O . VAL B 1 215 ? -9.016 9.812 -5.988 1 65.62 215 VAL B O 1
ATOM 3581 N N . GLY B 1 216 ? -6.902 10.695 -6.047 1 66.69 216 GLY B N 1
ATOM 3582 C CA . GLY B 1 216 ? -7.215 11.719 -5.055 1 66.69 216 GLY B CA 1
ATOM 3583 C C . GLY B 1 216 ? -8.359 12.617 -5.473 1 66.69 216 GLY B C 1
ATOM 3584 O O . GLY B 1 216 ? -9.086 13.141 -4.621 1 66.69 216 GLY B O 1
ATOM 3585 N N . ASP B 1 217 ? -8.469 12.703 -6.703 1 66.69 217 ASP B N 1
ATOM 3586 C CA . ASP B 1 217 ? -9.484 13.617 -7.215 1 66.69 217 ASP B CA 1
ATOM 3587 C C . ASP B 1 217 ? -10.844 12.93 -7.316 1 66.69 217 ASP B C 1
ATOM 3589 O O . ASP B 1 217 ? -11.812 13.523 -7.777 1 66.69 217 ASP B O 1
ATOM 3593 N N . THR B 1 218 ? -10.938 11.695 -6.895 1 66.5 218 THR B N 1
ATOM 3594 C CA . THR B 1 218 ? -12.203 10.969 -6.922 1 66.5 218 THR B CA 1
ATOM 3595 C C . THR B 1 218 ? -12.773 10.828 -5.516 1 66.5 218 THR B C 1
ATOM 3597 O O . THR B 1 218 ? -12.062 11 -4.527 1 66.5 218 THR B O 1
ATOM 3600 N N . PRO B 1 219 ? -14.062 10.695 -5.414 1 64.31 219 PRO B N 1
ATOM 3601 C CA . PRO B 1 219 ? -14.648 10.453 -4.094 1 64.31 219 PRO B CA 1
ATOM 3602 C C . PRO B 1 219 ? -14.031 9.258 -3.375 1 64.31 219 PRO B C 1
ATOM 3604 O O . PRO B 1 219 ? -13.969 9.234 -2.143 1 64.31 219 PRO B O 1
ATOM 3607 N N . ILE B 1 220 ? -13.594 8.312 -4.125 1 63.56 220 ILE B N 1
ATOM 3608 C CA . ILE B 1 220 ? -12.93 7.148 -3.545 1 63.56 220 ILE B CA 1
ATOM 3609 C C . ILE B 1 220 ? -11.617 7.578 -2.893 1 63.56 220 ILE B C 1
ATOM 3611 O O . ILE B 1 220 ? -11.242 7.051 -1.844 1 63.56 220 ILE B O 1
ATOM 3615 N N . GLY B 1 221 ? -11.086 8.578 -3.545 1 67.44 221 GLY B N 1
ATOM 3616 C CA . GLY B 1 221 ? -9.828 9.094 -3.008 1 67.44 221 GLY B CA 1
ATOM 3617 C C . GLY B 1 221 ? -9.977 9.672 -1.612 1 67.44 221 GLY B C 1
ATOM 3618 O O . GLY B 1 221 ? -9.078 9.508 -0.775 1 67.44 221 GLY B O 1
ATOM 3619 N N . ASP B 1 222 ? -11.156 10.242 -1.408 1 70.56 222 ASP B N 1
ATOM 3620 C CA . ASP B 1 222 ? -11.398 10.82 -0.09 1 70.56 222 ASP B CA 1
ATOM 3621 C C . ASP B 1 222 ? -11.43 9.742 0.988 1 70.56 222 ASP B C 1
ATOM 3623 O O . ASP B 1 222 ? -11.008 9.977 2.121 1 70.56 222 ASP B O 1
ATOM 3627 N N . HIS B 1 223 ? -11.891 8.609 0.577 1 70 223 HIS B N 1
ATOM 3628 C CA . HIS B 1 223 ? -11.992 7.508 1.525 1 70 223 HIS B CA 1
ATOM 3629 C C . HIS B 1 223 ? -10.648 6.832 1.737 1 70 223 HIS B C 1
ATOM 3631 O O . HIS B 1 223 ? -10.391 6.266 2.803 1 70 223 HIS B O 1
ATOM 3637 N N . LEU B 1 224 ? -9.789 7.039 0.775 1 71.25 224 LEU B N 1
ATOM 3638 C CA . LEU B 1 224 ? -8.516 6.34 0.809 1 71.25 224 LEU B CA 1
ATOM 3639 C C . LEU B 1 224 ? -7.387 7.281 1.225 1 71.25 224 LEU B C 1
ATOM 3641 O O . LEU B 1 224 ? -6.238 6.855 1.366 1 71.25 224 LEU B O 1
ATOM 3645 N N . ALA B 1 225 ? -7.805 8.516 1.448 1 79.81 225 ALA B N 1
ATOM 3646 C CA . ALA B 1 225 ? -6.773 9.516 1.699 1 79.81 225 ALA B CA 1
ATOM 3647 C C . ALA B 1 225 ? -6.023 9.219 2.996 1 79.81 225 ALA B C 1
ATOM 3649 O O . ALA B 1 225 ? -6.633 8.828 3.996 1 79.81 225 ALA B O 1
ATOM 3650 N N . SER B 1 226 ? -4.758 9.328 2.945 1 81.69 226 SER B N 1
ATOM 3651 C CA . SER B 1 226 ? -3.898 9.023 4.086 1 81.69 226 SER B CA 1
ATOM 3652 C C . SER B 1 226 ? -3.758 10.227 5.012 1 81.69 226 SER B C 1
ATOM 3654 O O . SER B 1 226 ? -3.354 10.086 6.168 1 81.69 226 SER B O 1
ATOM 3656 N N . VAL B 1 227 ? -4.066 11.406 4.488 1 87.19 227 VAL B N 1
ATOM 3657 C CA . VAL B 1 227 ? -3.91 12.633 5.27 1 87.19 227 VAL B CA 1
ATOM 3658 C C . VAL B 1 227 ? -5.23 13.398 5.293 1 87.19 227 VAL B C 1
ATOM 3660 O O . VAL B 1 227 ? -5.914 13.5 4.273 1 87.19 227 VAL B O 1
ATOM 3663 N N . SER B 1 228 ? -5.598 13.883 6.457 1 90.81 228 SER B N 1
ATOM 3664 C CA . SER B 1 228 ? -6.734 14.789 6.602 1 90.81 228 SER B CA 1
ATOM 3665 C C . SER B 1 228 ? -6.301 16.141 7.16 1 90.81 228 SER B C 1
ATOM 3667 O O . SER B 1 228 ? -5.461 16.203 8.055 1 90.81 228 SER B O 1
ATOM 3669 N N . TYR B 1 229 ? -6.793 17.172 6.508 1 94.5 229 TYR B N 1
ATOM 3670 C CA . TYR B 1 229 ? -6.648 18.547 6.996 1 94.5 229 TYR B CA 1
ATOM 3671 C C . TYR B 1 229 ? -7.938 19.016 7.652 1 94.5 229 TYR B C 1
ATOM 3673 O O . TYR B 1 229 ? -9.016 18.906 7.078 1 94.5 229 TYR B O 1
ATOM 3681 N N . TRP B 1 230 ? -7.75 19.562 8.875 1 95.19 230 TRP B N 1
ATOM 3682 C CA . TRP B 1 230 ? -8.906 19.969 9.656 1 95.19 230 TRP B CA 1
ATOM 3683 C C . TRP B 1 230 ? -8.891 21.469 9.898 1 95.19 230 TRP B C 1
ATOM 3685 O O . TRP B 1 230 ? -7.918 22.016 10.43 1 95.19 230 TRP B O 1
ATOM 3695 N N . ASN B 1 231 ? -9.953 22.141 9.398 1 97 231 ASN B N 1
ATOM 3696 C CA . ASN B 1 231 ? -10.188 23.562 9.641 1 97 231 ASN B CA 1
ATOM 3697 C C . ASN B 1 231 ? -11.289 23.781 10.672 1 97 231 ASN B C 1
ATOM 3699 O O . ASN B 1 231 ? -12.461 23.5 10.406 1 97 231 ASN B O 1
ATOM 3703 N N . ALA B 1 232 ? -10.859 24.25 11.859 1 97.25 232 ALA B N 1
ATOM 3704 C CA . ALA B 1 232 ? -11.82 24.453 12.938 1 97.25 232 ALA B CA 1
ATOM 3705 C C . ALA B 1 232 ? -11.852 25.906 13.391 1 97.25 232 ALA B C 1
ATOM 3707 O O . ALA B 1 232 ? -10.859 26.625 13.258 1 97.25 232 ALA B O 1
ATOM 3708 N N . HIS B 1 233 ? -13.016 26.312 13.875 1 96.56 233 HIS B N 1
ATOM 3709 C CA . HIS B 1 233 ? -13.195 27.672 14.367 1 96.56 233 HIS B CA 1
ATOM 3710 C C . HIS B 1 233 ? -13.477 27.688 15.859 1 96.56 233 HIS B C 1
ATOM 3712 O O . HIS B 1 233 ? -14.047 26.734 16.406 1 96.56 233 HIS B O 1
ATOM 3718 N N . VAL B 1 234 ? -13.062 28.781 16.469 1 94.12 234 VAL B N 1
ATOM 3719 C CA . VAL B 1 234 ? -13.312 28.984 17.891 1 94.12 234 VAL B CA 1
ATOM 3720 C C . VAL B 1 234 ? -14.75 29.469 18.094 1 94.12 234 VAL B C 1
ATOM 3722 O O . VAL B 1 234 ? -15.273 30.234 17.281 1 94.12 234 VAL B O 1
#

Secondary structure (DSSP, 8-state):
-HHHHHHHSHHHHHHHHHHHTSHHHHHHHHHHHHHHHHHH-S-TT-EEEEES-TTTHHHHHHHHTT-EEEEEES-HHHHHHHHHHHHHTT-GGGEEEEE--TTS--S-TT-EEEEEESS-GGG-S-HHHHHHHHHHHEEEEEEEEEEBHHHHHHHHHHHS-TTPPPB-HHHHHHHHHHTT-EEEEEEEE-SS-HHHHHHS-HHHHHHHHHHHHHHHTSHHHHHH-SEEEEEEE-/-HHHHHTTSHHHHHHHHHHHTSHHHHHHHHHHHHHHHHHH-S-TT-EEEEES-TTTHHHHHHHHTT-EEEEEES-HHHHHHHHHHHHHTT-GGGEEEEE--TTS--S-TT-EEEEEESS-GGG-S-HHHHHHHHHHHEEEEEEEEEEBHHHHHHHHHHHS-TTPPPB-HHHHHHHHHHTT-EEEEEEEE-SS-HHHHHHS-HHHHHHHHHHHHHHHTSHHHHHH-SEEEEEEE-

Solvent-accessible surface area (backbone atoms only — not comparable to full-atom values): 23307 Å² total; per-residue (Å²): 116,78,72,57,59,59,66,62,36,68,66,40,54,52,50,51,49,57,42,39,65,32,60,23,19,42,49,51,52,53,52,53,52,47,53,51,48,65,68,53,55,83,39,60,76,34,40,34,36,32,44,58,32,49,53,26,66,65,56,44,55,42,27,75,56,42,18,39,34,36,31,28,22,75,44,65,70,34,42,53,50,19,51,52,49,22,51,75,68,73,34,44,91,33,49,45,78,41,79,47,50,68,74,62,62,94,63,58,72,47,67,18,48,30,25,33,29,58,89,41,53,30,72,44,90,55,53,56,54,36,48,32,42,44,44,45,28,18,51,42,30,41,36,37,37,42,32,30,38,60,17,52,48,48,52,46,50,29,44,42,61,86,84,55,45,59,40,45,71,69,57,51,50,50,43,39,49,73,38,63,35,42,81,72,50,73,48,56,42,49,39,62,31,66,42,44,36,49,65,43,53,62,89,48,29,60,38,46,49,53,29,34,52,61,39,40,74,34,77,66,14,54,62,32,13,25,32,35,40,40,38,27,30,93,115,79,73,56,57,61,69,61,37,69,65,42,55,53,51,51,49,57,44,39,66,31,62,25,20,42,50,53,52,52,52,52,51,48,53,52,48,66,68,52,54,84,39,60,76,33,40,34,36,32,46,59,31,51,53,25,67,64,55,44,55,44,26,76,56,41,18,37,32,37,32,27,23,74,44,66,69,34,40,51,51,18,50,52,50,21,51,75,68,71,36,47,91,32,50,45,78,43,77,47,50,69,74,63,63,95,62,57,72,47,66,20,48,30,25,34,30,59,90,40,55,29,74,43,89,55,55,55,55,36,49,31,41,45,44,47,28,19,52,43,30,41,36,37,37,42,33,30,39,60,17,51,49,48,52,46,48,29,43,42,61,86,84,57,46,60,41,46,71,67,57,51,51,49,44,39,47,72,39,64,34,42,82,72,49,74,48,56,40,50,38,61,31,66,43,44,35,50,65,42,52,63,88,48,29,59,38,46,48,51,31,36,53,60,38,41,73,34,77,66,15,52,63,32,14,26,32,36,39,40,37,27,30,92

Radius of gyration: 27.99 Å; Cα contacts (8 Å, |Δi|>4): 897; chains: 2; bounding box: 43×84×56 Å

pLDDT: mean 83.56, std 17.21, range [26.61, 98.88]

Nearest PDB structures (foldseek):
  4pne-assembly3_B  TM=5.236E-01  e=6.099E-12  Saccharopolyspora spinosa
  4pne-assembly3_A  TM=5.288E-01  e=1.224E-11  Saccharopolyspora spinosa
  3dlc-assembly1_A  TM=6.618E-01  e=3.512E-10  Methanococcus maripaludis
  7v6h-assembly2_B  TM=5.549E-01  e=5.830E-10  Saccharopolyspora spinosa
  1f38-assembly1_A  TM=7.060E-01  e=6.184E-07  Methanothermobacter thermautotrophicus

Foldseek 3Di:
DVVPPQLADPVNLVVVVVVCPDPVNVVVLVVVLVVVCVVCPPAAAFEEEEEQCFLNSNPLVSLVNHHQYEYEHQHPVRPVNNCVVNVVSVRNVSYHYYYDDLLDDPAAFQQGQEYEYEPPVQPDPCNPSNVVSRNRNHNHYYYYDDDDPVVVVVQVCLQDVPPDDDDDPVRVCVVCVVVVKAWDDKDFAWLGHPSCLVPDDPVCNVVVVVVRVVLCVDPNVRVRGRDMDTDIGD/DVLPPQLADPVNLVVVVVVCPDPVNVVVLVVVLVVVCVVCPPAAAFEEEEEQCFLNSNPLVSLVNHHQYEYEHQYPVRLVNNCVVNVVSVRNVSYHYYYDDLLDDPAAFQQGQEYEYEPPVQSDPCNPSNVVSRNRNHNHYYYYDDDDPVVVVVQVCLQDVPPDDDDDPVRVCVVCVVVVKAWDDKDFAFLGHPSCLVPDDPVCNVVVVVVRVVLCVDPNVRVRGRDMDTDIGD